Protein AF-A0A962D3M6-F1 (afdb_monomer)

Nearest PDB structures (foldseek):
  2r44-assembly1_A  TM=7.255E-01  e=2.166E-11  Cytophaga hutchinsonii ATCC 33406
  3f8t-assembly1_A  TM=5.332E-01  e=5.382E-04  Methanopyrus kandleri AV19
  6blb-assembly1_A  TM=4.833E-01  e=3.133E-03  Pseudomonas aeruginosa PAO1
  2bjv-assembly1_A  TM=5.384E-01  e=2.650E-02  Escherichia coli
  7v4e-assembly1_D  TM=5.375E-01  e=9.544E-02  Vibrio cholerae

pLDDT: mean 92.21, std 7.33, range [44.53, 98.69]

Foldseek 3Di:
DEAEQAQPDDLCNVFFAWDPVQVVVDPALVSTDTPTDPQQQDQEYEYEQNQQHDPVNLVQVLCCLPVQWGDDSNDIDGGDNHDYHYYHDPDPVGRPHDRDPSSVVSDQFADDDDDDDVVCVVVVVVCVVVVDDPVVVDDPVPDDDPVRVVVLLVLLVQQAEDPVNVVLVVLLQLLAFAAQQLDPDLVLRGLVSNVVVPDPLVVSCVPDDDDDLQLRLNNFFSHGADPSLVVSLSSQQSVQCVVVVHSYRDPVSSLQRQLGSCVVGTHTPLPGVNCVDPVNVVCSVVSSVVRSVSSVSSVVVCVVVVCVPDDVLVVLVVVVVVDCVPPDLVNLVVSLVVLVVVLVVLVVDPDDGSVSSVSNVSSVVSNVVSVVVNVVVVD

Sequence (379 aa):
AMQHGQPQMSIADLLGNPLPADMLKAEQASDIRIAWREWLGLRVKIIDEYNRIPTRTQSALLTVMGDGYAELLDQIFECPDSAWFLTANDDAGGGTYQVIEALRDRIDVVVKTLHFVPRFLDELIYRIENDVRPEQAMPAQIRFAEDEVDAMGKAIRAVEVPVPLRKRLEFFVSQFEFLEPAAARFEYRSKDTARLSGVPFSEILARESGKDRVKDLSLQTTNGLSVRALMTLLLYAKGLAWFRGHDEVGIEDLRNVLPFVLHDRLVPHLEAPFFDSPEYQALKSDRVGWLQTLWDLSCAEYDQQNRDQNDPVADLLAELAAGLDGVTEAQARQRLNRIEKLVAELGRGRKLYGPLWDDLLSLKYLHQRYRNYLDWLAG

Structure (mmCIF, N/CA/C/O backbone):
data_AF-A0A962D3M6-F1
#
_entry.id   AF-A0A962D3M6-F1
#
loop_
_atom_site.group_PDB
_atom_site.id
_atom_site.type_symbol
_atom_site.label_atom_id
_atom_site.label_alt_id
_atom_site.label_comp_id
_atom_site.label_asym_id
_atom_site.label_entity_id
_atom_site.label_seq_id
_atom_site.pdbx_PDB_ins_code
_atom_site.Cartn_x
_atom_site.Cartn_y
_atom_sit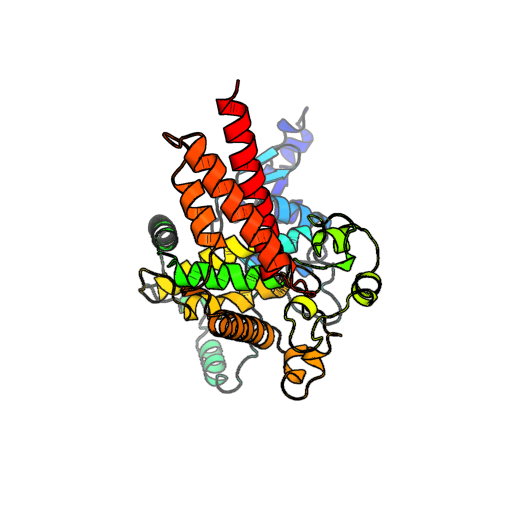e.Cartn_z
_atom_site.occupancy
_atom_site.B_iso_or_equiv
_atom_site.auth_seq_id
_atom_site.auth_comp_id
_atom_site.auth_asym_id
_atom_site.auth_atom_id
_atom_site.pdbx_PDB_model_num
ATOM 1 N N . ALA A 1 1 ? 8.710 -3.343 -25.320 1.00 76.25 1 ALA A N 1
ATOM 2 C CA . ALA A 1 1 ? 9.883 -2.604 -25.849 1.00 76.25 1 ALA A CA 1
ATOM 3 C C . ALA A 1 1 ? 10.603 -1.900 -24.703 1.00 76.25 1 ALA A C 1
ATOM 5 O O . ALA A 1 1 ? 9.966 -1.642 -23.684 1.00 76.25 1 ALA A O 1
ATOM 6 N N . MET A 1 2 ? 11.899 -1.620 -24.860 1.00 87.75 2 MET A N 1
ATOM 7 C CA . MET A 1 2 ? 12.745 -0.993 -23.840 1.00 87.75 2 MET A CA 1
ATOM 8 C C . MET A 1 2 ? 13.156 0.408 -24.292 1.00 87.75 2 MET A C 1
ATOM 10 O O . MET A 1 2 ? 13.656 0.568 -25.403 1.00 87.75 2 MET A O 1
ATOM 14 N N . GLN A 1 3 ? 12.911 1.407 -23.448 1.00 90.62 3 GLN A N 1
ATOM 15 C CA . GLN A 1 3 ? 13.397 2.774 -23.627 1.00 90.62 3 GLN A CA 1
ATOM 16 C C . GLN A 1 3 ? 14.548 3.010 -22.656 1.00 90.62 3 GLN A C 1
ATOM 18 O O . GLN A 1 3 ? 14.388 2.770 -21.464 1.00 90.62 3 GLN A O 1
ATOM 23 N N . HIS A 1 4 ? 15.690 3.485 -23.151 1.00 90.50 4 HIS A N 1
ATOM 24 C CA . HIS A 1 4 ? 16.845 3.788 -22.307 1.00 90.50 4 HIS A CA 1
ATOM 25 C C . HIS A 1 4 ? 16.821 5.251 -21.889 1.00 90.50 4 HIS A C 1
ATOM 27 O O . HIS A 1 4 ? 16.918 6.142 -22.733 1.00 90.50 4 HIS A O 1
ATOM 33 N N . GLY A 1 5 ? 16.696 5.496 -20.591 1.00 85.44 5 GLY A N 1
ATOM 34 C CA . GLY A 1 5 ? 16.749 6.816 -19.993 1.00 85.44 5 GLY A CA 1
ATOM 35 C C . GLY A 1 5 ? 18.103 7.469 -20.236 1.00 85.44 5 GLY A C 1
ATOM 36 O O . GLY A 1 5 ? 19.155 6.883 -19.997 1.00 85.44 5 GLY A O 1
ATOM 37 N N . GLN A 1 6 ? 18.082 8.700 -20.740 1.00 87.69 6 GLN A N 1
ATOM 38 C CA . GLN A 1 6 ? 19.290 9.465 -21.032 1.00 87.69 6 GLN A CA 1
ATOM 39 C C . GLN A 1 6 ? 19.080 10.939 -20.675 1.00 87.69 6 GLN A C 1
ATOM 41 O O . GLN A 1 6 ? 17.972 11.451 -20.865 1.00 87.69 6 GLN A O 1
ATOM 46 N N . PRO A 1 7 ? 20.132 11.667 -20.248 1.00 86.12 7 PRO A N 1
ATOM 47 C CA . PRO A 1 7 ? 19.976 13.046 -19.785 1.00 86.12 7 PRO A CA 1
ATOM 48 C C . PRO A 1 7 ? 19.465 14.045 -20.827 1.00 86.12 7 PRO A C 1
ATOM 50 O O . PRO A 1 7 ? 18.932 15.089 -20.474 1.00 86.12 7 PRO A O 1
ATOM 53 N N . GLN A 1 8 ? 19.629 13.741 -22.113 1.00 87.50 8 GLN A N 1
ATOM 54 C CA . GLN A 1 8 ? 19.204 14.598 -23.226 1.00 87.50 8 GLN A CA 1
ATOM 55 C C . GLN A 1 8 ? 17.819 14.209 -23.775 1.00 87.50 8 GLN A C 1
ATOM 57 O O . GLN A 1 8 ? 17.359 14.817 -24.737 1.00 87.50 8 GLN A O 1
ATOM 62 N N . MET A 1 9 ? 17.156 13.195 -23.201 1.00 91.31 9 MET A N 1
ATOM 63 C CA . MET A 1 9 ? 15.900 12.665 -23.734 1.00 91.31 9 MET A CA 1
ATOM 64 C C . MET A 1 9 ? 14.788 13.719 -23.703 1.00 91.31 9 MET A C 1
ATOM 66 O O . MET A 1 9 ? 14.369 14.180 -22.634 1.00 91.31 9 MET A O 1
ATOM 70 N N . SER A 1 10 ? 14.267 14.057 -24.881 1.00 92.56 10 SER A N 1
ATOM 71 C CA . SER A 1 10 ? 13.135 14.968 -25.026 1.00 92.56 10 SER A CA 1
ATOM 72 C C . SER A 1 10 ? 11.787 14.239 -24.943 1.00 92.56 10 SER A C 1
ATOM 74 O O . SER A 1 10 ? 11.699 13.017 -25.074 1.00 92.56 10 SER A O 1
ATOM 76 N N . ILE A 1 11 ? 10.703 15.003 -24.772 1.00 92.25 11 ILE A N 1
ATOM 77 C CA . ILE A 1 11 ? 9.331 14.472 -24.863 1.00 92.25 11 ILE A CA 1
ATOM 78 C C . ILE A 1 11 ? 9.082 13.863 -26.248 1.00 92.25 11 ILE A C 1
ATOM 80 O O . ILE A 1 11 ? 8.436 12.827 -26.353 1.00 92.25 11 ILE A O 1
ATOM 84 N N . ALA A 1 12 ? 9.617 14.476 -27.306 1.00 90.56 12 ALA A N 1
ATOM 85 C CA . ALA A 1 12 ? 9.430 13.985 -28.665 1.00 90.56 12 ALA A CA 1
ATOM 86 C C . ALA A 1 12 ? 10.188 12.669 -28.918 1.00 90.56 12 ALA A C 1
ATOM 88 O O . ALA A 1 12 ? 9.712 11.790 -29.640 1.00 90.56 12 ALA A O 1
ATOM 89 N N . ASP A 1 13 ? 11.344 12.486 -28.270 1.00 90.88 13 ASP A N 1
ATOM 90 C CA . ASP A 1 13 ? 12.054 11.206 -28.296 1.00 90.88 13 ASP A CA 1
ATOM 91 C C . ASP A 1 13 ? 11.216 10.102 -27.649 1.00 90.88 13 ASP A C 1
ATOM 93 O O . ASP A 1 13 ? 11.105 9.015 -28.225 1.00 90.88 13 ASP A O 1
ATOM 97 N N . LEU A 1 14 ? 10.587 10.418 -26.511 1.00 93.19 14 LEU A N 1
ATOM 98 C CA . LEU A 1 14 ? 9.759 9.505 -25.727 1.00 93.19 14 LEU A CA 1
ATOM 99 C C . LEU A 1 14 ? 8.429 9.161 -26.421 1.00 93.19 14 LEU A C 1
ATOM 101 O O . LEU A 1 14 ? 8.097 7.983 -26.543 1.00 93.19 14 LEU A O 1
ATOM 105 N N . LEU A 1 15 ? 7.668 10.167 -26.862 1.00 94.38 15 LEU A N 1
ATOM 106 C CA . LEU A 1 15 ? 6.281 10.005 -27.315 1.00 94.38 15 LEU A CA 1
ATOM 107 C C . LEU A 1 15 ? 6.146 9.916 -28.838 1.00 94.38 15 LEU A C 1
ATOM 109 O O . LEU A 1 15 ? 5.399 9.084 -29.351 1.00 94.38 15 LEU A O 1
ATOM 113 N N . GLY A 1 16 ? 6.874 10.742 -29.584 1.00 92.56 16 GLY A N 1
ATOM 114 C CA . GLY A 1 16 ? 6.723 10.840 -31.033 1.00 92.56 16 GLY A CA 1
ATOM 115 C C . GLY A 1 16 ? 7.102 12.212 -31.568 1.00 92.56 16 GLY A C 1
ATOM 116 O O . GLY A 1 16 ? 7.287 13.163 -30.815 1.00 92.56 16 GLY A O 1
ATOM 117 N N . ASN A 1 17 ? 7.215 12.321 -32.889 1.00 91.88 17 ASN A N 1
ATOM 118 C CA . ASN A 1 17 ? 7.579 13.574 -33.550 1.00 91.88 17 ASN A CA 1
ATOM 119 C C . ASN A 1 17 ? 6.479 14.005 -34.525 1.00 91.88 17 ASN A C 1
ATOM 121 O O . ASN A 1 17 ? 5.918 13.144 -35.209 1.00 91.88 17 ASN A O 1
ATOM 125 N N . PRO A 1 18 ? 6.178 15.309 -34.642 1.00 87.94 18 PRO A N 1
ATOM 126 C CA . PRO A 1 18 ? 5.294 15.789 -35.694 1.00 87.94 18 PRO A CA 1
ATOM 127 C C . PRO A 1 18 ? 5.908 15.516 -37.067 1.00 87.94 18 PRO A C 1
ATOM 129 O O . PRO A 1 18 ? 7.125 15.607 -37.252 1.00 87.94 18 PRO A O 1
ATOM 132 N N . LEU A 1 19 ? 5.069 15.195 -38.050 1.00 82.94 19 LEU A N 1
ATOM 133 C CA . LEU A 1 19 ? 5.539 15.003 -39.417 1.00 82.94 19 LEU A CA 1
ATOM 134 C C . LEU A 1 19 ? 6.013 16.349 -40.002 1.00 82.94 19 LEU A C 1
ATOM 136 O O . LEU A 1 19 ? 5.216 17.287 -40.087 1.00 82.94 19 LEU A O 1
ATOM 140 N N . PRO A 1 20 ? 7.273 16.465 -40.475 1.00 80.06 20 PRO A N 1
ATOM 141 C CA . PRO A 1 20 ? 7.812 17.742 -40.957 1.00 80.06 20 PRO A CA 1
ATOM 142 C C . 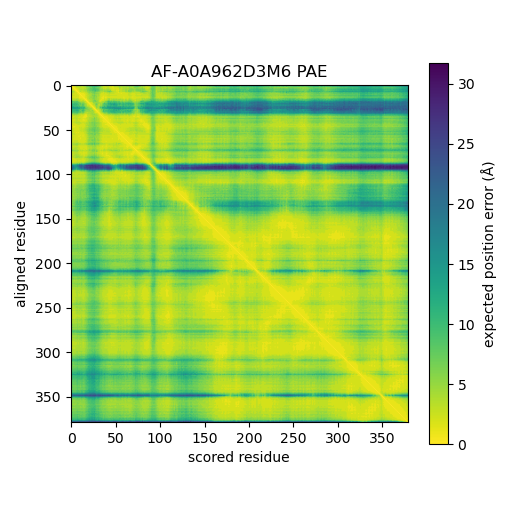PRO A 1 20 ? 7.008 18.367 -42.105 1.00 80.06 20 PRO A C 1
ATOM 144 O O . PRO A 1 20 ? 6.919 19.586 -42.215 1.00 80.06 20 PRO A O 1
ATOM 147 N N . ALA A 1 21 ? 6.405 17.535 -42.959 1.00 79.25 21 ALA A N 1
ATOM 148 C CA . ALA A 1 21 ? 5.584 17.992 -44.077 1.00 79.25 21 ALA A CA 1
ATOM 149 C C . ALA A 1 21 ? 4.266 18.646 -43.631 1.00 79.25 21 ALA A C 1
ATOM 151 O O . ALA A 1 21 ? 3.780 19.540 -44.322 1.00 79.25 21 ALA A O 1
ATOM 152 N N . ASP A 1 22 ? 3.712 18.212 -42.497 1.00 76.19 22 ASP A N 1
ATOM 153 C CA . ASP A 1 22 ? 2.447 18.721 -41.968 1.00 76.19 22 ASP A CA 1
ATOM 154 C C . ASP A 1 22 ? 2.691 20.017 -41.178 1.00 76.19 22 ASP A C 1
ATOM 156 O O . ASP A 1 22 ? 1.932 20.966 -41.319 1.00 76.19 22 ASP A O 1
ATOM 160 N N . MET A 1 23 ? 3.830 20.136 -40.483 1.00 73.94 23 MET A N 1
ATOM 161 C CA . MET A 1 23 ? 4.258 21.378 -39.811 1.00 73.94 23 MET A CA 1
ATOM 162 C C . MET A 1 23 ? 4.358 22.590 -40.752 1.00 73.94 23 MET A C 1
ATOM 164 O O . MET A 1 23 ? 4.158 23.722 -40.325 1.00 73.94 23 MET A O 1
ATOM 168 N N . LEU A 1 24 ? 4.696 22.368 -42.027 1.00 77.12 24 LEU A N 1
ATOM 169 C CA . LEU A 1 24 ? 4.822 23.430 -43.035 1.00 77.12 24 LEU A CA 1
ATOM 170 C C . LEU A 1 24 ? 3.489 23.799 -43.702 1.00 77.12 24 LEU A C 1
ATOM 172 O O . LEU A 1 24 ? 3.423 24.813 -44.392 1.00 77.12 24 LEU A O 1
ATOM 176 N N . LYS A 1 25 ? 2.464 22.951 -43.558 1.00 75.44 25 LYS A N 1
ATOM 177 C CA . LYS A 1 25 ? 1.178 23.065 -44.263 1.00 75.44 25 LYS A CA 1
ATOM 178 C C . LYS A 1 25 ? -0.011 23.310 -43.337 1.00 75.44 25 LYS A C 1
ATOM 180 O O . LYS A 1 25 ? -1.063 23.691 -43.833 1.00 75.44 25 LYS A O 1
ATOM 185 N N . ALA A 1 26 ? 0.143 23.040 -42.046 1.00 76.00 26 ALA A N 1
ATOM 186 C CA . ALA A 1 26 ? -0.911 23.151 -41.055 1.00 76.00 26 ALA A CA 1
ATOM 187 C C . ALA A 1 26 ? -1.347 24.608 -40.861 1.00 76.00 26 ALA A C 1
ATOM 189 O O . ALA A 1 26 ? -0.511 25.490 -40.653 1.00 76.00 26 ALA A O 1
ATOM 190 N N . GLU A 1 27 ? -2.659 24.845 -40.889 1.00 75.56 27 GLU A N 1
ATOM 191 C CA . GLU A 1 27 ? -3.252 26.128 -40.497 1.00 75.56 27 GLU A CA 1
ATOM 192 C C . GLU A 1 27 ? -3.637 26.112 -39.007 1.00 75.56 27 GLU A C 1
ATOM 194 O O . GLU A 1 27 ? -3.664 27.162 -38.364 1.00 75.56 27 GLU A O 1
ATOM 199 N N . GLN A 1 28 ? -3.882 24.921 -38.441 1.00 79.38 28 GLN A N 1
ATOM 200 C CA . GLN A 1 28 ? -4.192 24.685 -37.027 1.00 79.38 28 GLN A CA 1
ATOM 201 C C . GLN A 1 28 ? -3.367 23.520 -36.451 1.00 79.38 28 GLN A C 1
ATOM 203 O O . GLN A 1 28 ? -2.919 22.636 -37.177 1.00 79.38 28 GLN A O 1
ATOM 208 N N . ALA A 1 29 ? -3.187 23.481 -35.124 1.00 72.50 29 ALA A N 1
ATOM 209 C CA . ALA A 1 29 ? -2.420 22.420 -34.453 1.00 72.50 29 ALA A CA 1
ATOM 210 C C . ALA A 1 29 ? -2.991 21.010 -34.712 1.00 72.50 29 ALA A C 1
ATOM 212 O O . ALA A 1 29 ? -2.233 20.061 -34.906 1.00 72.50 29 ALA A O 1
ATOM 213 N N . SER A 1 30 ? -4.317 20.893 -34.835 1.00 78.50 30 SER A N 1
ATOM 214 C CA . SER A 1 30 ? -5.025 19.652 -35.174 1.00 78.50 30 SER A CA 1
ATOM 215 C C . SER A 1 30 ? -4.677 19.078 -36.552 1.00 78.50 30 SER A C 1
ATOM 217 O O . SER A 1 30 ? -4.904 17.893 -36.792 1.00 78.50 30 SER A O 1
ATOM 219 N N . ASP A 1 31 ? -4.123 19.889 -37.457 1.00 77.25 31 ASP A N 1
ATOM 220 C CA . ASP A 1 31 ? -3.724 19.447 -38.799 1.00 77.25 31 ASP A CA 1
ATOM 221 C C . ASP A 1 31 ? -2.355 18.747 -38.786 1.00 77.25 31 ASP A C 1
ATOM 223 O O . ASP A 1 31 ? -1.966 18.087 -39.754 1.00 77.25 31 ASP A O 1
ATOM 227 N N . ILE A 1 32 ? -1.607 18.884 -37.686 1.00 81.56 32 ILE A N 1
ATOM 228 C CA . ILE A 1 32 ? -0.282 18.298 -37.520 1.00 81.56 32 ILE A CA 1
ATOM 229 C C . ILE A 1 32 ? -0.452 16.855 -37.058 1.00 81.56 32 ILE A C 1
ATOM 231 O O . ILE A 1 32 ? -0.834 16.587 -35.918 1.00 81.56 32 ILE A O 1
ATOM 235 N N . ARG A 1 33 ? -0.124 15.896 -37.927 1.00 84.44 33 ARG A N 1
ATOM 236 C CA . ARG A 1 33 ? -0.090 14.485 -37.530 1.00 84.44 33 ARG A CA 1
ATOM 237 C C . ARG A 1 33 ? 1.211 14.166 -36.807 1.00 84.44 33 ARG A C 1
ATOM 239 O O . ARG A 1 33 ? 2.303 14.534 -37.253 1.00 84.44 33 ARG A O 1
ATOM 246 N N . ILE A 1 34 ? 1.085 13.420 -35.715 1.00 89.31 34 ILE A N 1
ATOM 247 C CA . ILE A 1 34 ? 2.214 12.929 -34.928 1.00 89.31 34 ILE A CA 1
ATOM 248 C C . ILE A 1 34 ? 2.569 11.510 -35.372 1.00 89.31 34 ILE A C 1
ATOM 250 O O . ILE A 1 34 ? 1.723 10.618 -35.417 1.00 89.31 34 ILE A O 1
ATOM 254 N N . ALA A 1 35 ? 3.847 11.287 -35.672 1.00 92.06 35 ALA A N 1
ATOM 255 C CA . ALA A 1 35 ? 4.421 9.956 -35.773 1.00 92.06 35 ALA A CA 1
ATOM 256 C C . ALA A 1 35 ? 4.714 9.440 -34.356 1.00 92.06 35 ALA A C 1
ATOM 258 O O . ALA A 1 35 ? 5.815 9.624 -33.823 1.00 92.06 35 ALA A O 1
ATOM 259 N N . TRP A 1 36 ? 3.693 8.849 -33.735 1.00 94.94 36 TRP A N 1
ATOM 260 C CA . TRP A 1 36 ? 3.779 8.244 -32.407 1.00 94.94 36 TRP A CA 1
ATOM 261 C C . TRP A 1 36 ? 4.772 7.085 -32.381 1.00 94.94 36 TRP A C 1
ATOM 263 O O . TRP A 1 36 ? 4.930 6.345 -33.355 1.00 94.94 36 TRP A O 1
ATOM 273 N N . ARG A 1 37 ? 5.450 6.908 -31.249 1.00 94.81 37 ARG A N 1
ATOM 274 C CA . ARG A 1 37 ? 6.338 5.766 -31.050 1.00 94.81 37 ARG A CA 1
ATOM 275 C C . ARG A 1 37 ? 5.520 4.489 -30.845 1.00 94.81 37 ARG A C 1
ATOM 277 O O . ARG A 1 37 ? 4.637 4.442 -29.998 1.00 94.81 37 ARG A O 1
ATOM 284 N N . GLU A 1 38 ? 5.894 3.422 -31.546 1.00 93.75 38 GLU A N 1
ATOM 285 C CA . GLU A 1 38 ? 5.205 2.121 -31.498 1.00 93.75 38 GLU A CA 1
ATOM 286 C C . GLU A 1 38 ? 5.080 1.547 -30.076 1.00 93.75 38 GLU A C 1
ATOM 288 O O . GLU A 1 38 ? 4.071 0.936 -29.733 1.00 93.75 38 GLU A O 1
ATOM 293 N N . TRP A 1 39 ? 6.074 1.791 -29.210 1.00 94.75 39 TRP A N 1
ATOM 294 C CA . TRP A 1 39 ? 6.076 1.252 -27.847 1.00 94.75 39 TRP A CA 1
ATOM 295 C C . TRP A 1 39 ? 4.901 1.737 -26.984 1.00 94.75 39 TRP A C 1
ATOM 297 O O . TRP A 1 39 ? 4.541 1.046 -26.029 1.00 94.75 39 TRP A O 1
ATOM 307 N N . LEU A 1 40 ? 4.295 2.884 -27.316 1.00 94.69 40 LEU A N 1
ATOM 308 C CA . LEU A 1 40 ? 3.123 3.416 -26.618 1.00 94.69 40 LEU A CA 1
ATOM 309 C C . LEU A 1 40 ? 1.936 2.445 -26.689 1.00 94.69 40 LEU A C 1
ATOM 311 O O . LEU A 1 40 ? 1.223 2.274 -25.700 1.00 94.69 40 LEU A O 1
ATOM 315 N N . GLY A 1 41 ? 1.785 1.744 -27.817 1.00 94.19 41 GLY A N 1
ATOM 316 C CA . GLY A 1 41 ? 0.733 0.753 -28.043 1.00 94.19 41 GLY A CA 1
ATOM 317 C C . GLY A 1 41 ? 1.011 -0.637 -27.457 1.00 94.19 41 GLY A C 1
ATOM 318 O O . GLY A 1 41 ? 0.176 -1.523 -27.600 1.00 94.19 41 GLY A O 1
ATOM 319 N N . LEU A 1 42 ? 2.161 -0.867 -26.812 1.00 93.56 42 LEU A N 1
ATOM 320 C CA . LEU A 1 42 ? 2.514 -2.184 -26.263 1.00 93.56 42 LEU A CA 1
ATOM 321 C C . LEU A 1 42 ? 1.990 -2.375 -24.834 1.00 93.56 42 LEU A C 1
ATOM 323 O O . LEU A 1 42 ? 2.055 -1.454 -24.024 1.00 93.56 42 LEU A O 1
ATOM 327 N N . ARG A 1 43 ? 1.585 -3.609 -24.495 1.00 91.44 43 ARG A N 1
ATOM 328 C CA . ARG A 1 43 ? 1.117 -4.002 -23.146 1.00 91.44 43 ARG A CA 1
ATOM 329 C C . ARG A 1 43 ? 2.241 -4.230 -22.126 1.00 91.44 43 ARG A C 1
ATOM 331 O O . ARG A 1 43 ? 1.976 -4.347 -20.935 1.00 91.44 43 ARG A O 1
ATOM 338 N N . VAL A 1 44 ? 3.498 -4.302 -22.571 1.00 92.69 44 VAL A N 1
ATOM 339 C CA . VAL A 1 44 ? 4.679 -4.426 -21.698 1.00 92.69 44 VAL A CA 1
ATOM 340 C C . VAL A 1 44 ? 5.697 -3.351 -22.054 1.00 92.69 44 VAL A C 1
ATOM 342 O O . VAL A 1 44 ? 6.236 -3.309 -23.171 1.00 92.69 44 VAL A O 1
ATOM 345 N N . LYS A 1 45 ? 5.970 -2.485 -21.079 1.00 94.94 45 LYS A N 1
ATOM 346 C CA . LYS A 1 45 ? 6.772 -1.273 -21.238 1.00 94.94 45 LYS A CA 1
ATOM 347 C C . LYS A 1 45 ? 7.913 -1.281 -20.227 1.00 94.94 45 LYS A C 1
ATOM 349 O O . LYS A 1 45 ? 7.682 -1.458 -19.034 1.00 94.94 45 LYS A O 1
ATOM 354 N N . ILE A 1 46 ? 9.142 -1.108 -20.712 1.00 95.50 46 ILE A N 1
ATOM 355 C CA . ILE A 1 46 ? 10.342 -1.048 -19.873 1.00 95.50 46 ILE A CA 1
ATOM 356 C C . ILE A 1 46 ? 11.002 0.315 -20.068 1.00 95.50 46 ILE A C 1
ATOM 358 O O . ILE A 1 46 ? 11.329 0.664 -21.203 1.00 95.50 46 ILE A O 1
ATOM 362 N N . ILE A 1 47 ? 11.210 1.061 -18.983 1.00 94.75 47 ILE A N 1
ATOM 363 C CA . ILE A 1 47 ? 12.030 2.276 -18.969 1.00 94.75 47 ILE A CA 1
ATOM 364 C C . ILE A 1 47 ? 13.273 1.987 -18.135 1.00 94.75 47 ILE A C 1
ATOM 366 O O . ILE A 1 47 ? 13.221 1.869 -16.911 1.00 94.75 47 ILE A O 1
ATOM 370 N N . ASP A 1 48 ? 14.387 1.845 -18.825 1.00 93.00 48 ASP A N 1
ATOM 371 C CA . ASP A 1 48 ? 15.684 1.607 -18.221 1.00 93.00 48 ASP A CA 1
ATOM 372 C C . ASP A 1 48 ? 16.291 2.926 -17.743 1.00 93.00 48 ASP A C 1
ATOM 374 O O . ASP A 1 48 ? 16.145 3.942 -18.417 1.00 93.00 48 ASP A O 1
ATOM 378 N N . GLU A 1 49 ? 16.945 2.934 -16.586 1.00 90.81 49 GLU A N 1
ATOM 379 C CA . GLU A 1 49 ? 17.561 4.121 -15.980 1.00 90.81 49 GLU A CA 1
ATOM 380 C C . GLU A 1 49 ? 16.621 5.343 -15.945 1.00 90.81 49 GLU A C 1
ATOM 382 O O . GLU A 1 49 ? 16.991 6.464 -16.311 1.00 90.81 49 GLU A O 1
ATOM 387 N N . TYR A 1 50 ? 15.372 5.148 -15.509 1.00 91.12 50 TYR A N 1
ATOM 388 C CA . TYR A 1 50 ? 14.341 6.196 -15.564 1.00 91.12 50 TYR A CA 1
ATOM 389 C C . TYR A 1 50 ? 14.713 7.448 -14.739 1.00 91.12 50 TYR A C 1
ATOM 391 O O . TYR A 1 50 ? 14.271 8.556 -15.045 1.00 91.12 50 TYR A O 1
ATOM 399 N N . ASN A 1 51 ? 15.580 7.297 -13.732 1.00 88.56 51 ASN A N 1
ATOM 400 C CA . ASN A 1 51 ? 16.147 8.382 -12.924 1.00 88.56 51 ASN A CA 1
ATOM 401 C C . ASN A 1 51 ? 17.203 9.236 -13.662 1.00 88.56 51 ASN A C 1
ATOM 403 O O . ASN A 1 51 ? 17.686 10.230 -13.118 1.00 88.56 51 ASN A O 1
ATOM 407 N N . ARG A 1 52 ? 17.559 8.891 -14.906 1.00 89.38 52 ARG A N 1
ATOM 408 C CA . ARG A 1 52 ? 18.404 9.712 -15.794 1.00 89.38 52 ARG A CA 1
ATOM 409 C C . ARG A 1 52 ? 17.606 10.593 -16.748 1.00 89.38 52 ARG A C 1
ATOM 411 O O . ARG A 1 52 ? 18.193 11.414 -17.448 1.00 89.38 52 ARG A O 1
ATOM 418 N N . ILE A 1 53 ? 16.284 10.451 -16.775 1.00 90.56 53 ILE A N 1
ATOM 419 C CA . ILE A 1 53 ? 15.399 11.223 -17.647 1.00 90.56 53 ILE A CA 1
ATOM 420 C C . ILE A 1 53 ? 15.141 12.612 -17.029 1.00 90.56 53 ILE A C 1
ATOM 422 O O . ILE A 1 53 ? 14.867 12.691 -15.828 1.00 90.56 53 ILE A O 1
ATOM 426 N N . PRO A 1 54 ? 15.162 13.712 -17.808 1.00 91.69 54 PRO A N 1
ATOM 427 C CA . PRO A 1 54 ? 14.823 15.047 -17.309 1.00 91.69 54 PRO A CA 1
ATOM 428 C C . PRO A 1 54 ? 13.425 15.130 -16.682 1.00 91.69 54 PRO A C 1
ATOM 430 O O . PRO A 1 54 ? 12.477 14.528 -17.183 1.00 91.69 54 PRO A O 1
ATOM 433 N N . THR A 1 55 ? 13.252 15.970 -15.658 1.00 90.38 55 THR A N 1
ATOM 434 C CA . THR A 1 55 ? 11.982 16.178 -14.926 1.00 90.38 55 THR A CA 1
ATOM 435 C C . THR A 1 55 ? 10.776 16.439 -15.839 1.00 90.38 55 THR A C 1
ATOM 437 O O . THR A 1 55 ? 9.679 15.931 -15.606 1.00 90.38 55 THR A O 1
ATOM 440 N N . ARG A 1 56 ? 10.967 17.209 -16.918 1.00 91.12 56 ARG A N 1
ATOM 441 C CA . ARG A 1 56 ? 9.895 17.499 -17.883 1.00 91.12 56 ARG A CA 1
ATOM 442 C C . ARG A 1 56 ? 9.459 16.240 -18.643 1.00 91.12 56 ARG A C 1
ATOM 444 O O . ARG A 1 56 ? 8.269 16.008 -18.813 1.00 91.12 56 ARG A O 1
ATOM 451 N N . THR A 1 57 ? 10.412 15.409 -19.048 1.00 93.31 57 THR A N 1
ATOM 452 C CA . THR A 1 57 ? 10.150 14.144 -19.745 1.00 93.31 57 THR A CA 1
ATOM 453 C C . THR A 1 57 ? 9.583 13.091 -18.784 1.00 93.31 57 THR A C 1
ATOM 455 O O . THR A 1 57 ? 8.683 12.348 -19.161 1.00 93.31 57 THR A O 1
ATOM 458 N N . GLN A 1 58 ? 9.997 13.094 -17.509 1.00 93.56 58 GLN A N 1
ATOM 459 C CA . GLN A 1 58 ? 9.346 12.306 -16.451 1.00 93.56 58 GLN A CA 1
ATOM 460 C C . GLN A 1 58 ? 7.864 12.676 -16.274 1.00 93.56 58 GLN A C 1
ATOM 462 O O . GLN A 1 58 ? 7.046 11.800 -16.014 1.00 93.56 58 GLN A O 1
ATOM 467 N N . SER A 1 59 ? 7.506 13.955 -16.433 1.00 92.38 59 SER A N 1
ATOM 468 C CA . SER A 1 59 ? 6.108 14.408 -16.339 1.00 92.38 59 SER A CA 1
ATOM 469 C C . SER A 1 59 ? 5.260 13.861 -17.492 1.00 92.38 59 SER A C 1
ATOM 471 O O . SER A 1 59 ? 4.150 13.400 -17.265 1.00 92.38 59 SER A O 1
ATOM 473 N N . ALA A 1 60 ? 5.808 13.826 -18.710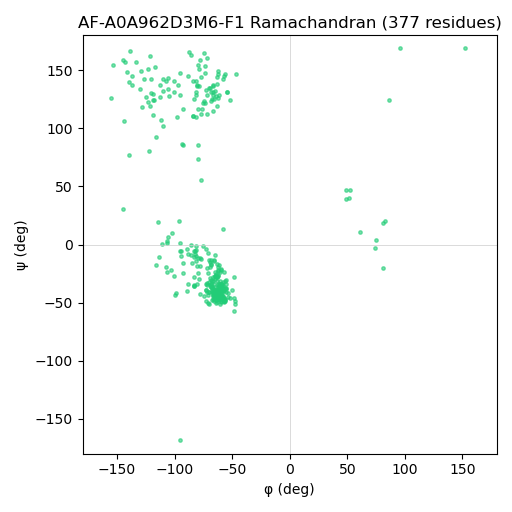 1.00 93.38 60 ALA A N 1
ATOM 474 C CA . ALA A 1 60 ? 5.147 13.182 -19.845 1.00 93.38 60 ALA A CA 1
ATOM 475 C C . ALA A 1 60 ? 4.985 11.665 -19.628 1.00 93.38 60 ALA A C 1
ATOM 477 O O . ALA A 1 60 ? 3.923 11.110 -19.892 1.00 93.38 60 ALA A O 1
ATOM 478 N N . LEU A 1 61 ? 6.013 10.994 -19.092 1.00 94.38 61 LEU A N 1
ATOM 479 C CA . LEU A 1 61 ? 5.936 9.576 -18.729 1.00 94.38 61 LEU A CA 1
ATOM 480 C C . LEU A 1 61 ? 4.859 9.310 -17.665 1.00 94.38 61 LEU A C 1
ATOM 482 O O . LEU A 1 61 ? 4.152 8.307 -17.748 1.00 94.38 61 LEU A O 1
ATOM 486 N N . LEU A 1 62 ? 4.721 10.207 -16.684 1.00 94.12 62 LEU A N 1
ATOM 487 C CA . LEU A 1 62 ? 3.684 10.131 -15.659 1.00 94.12 62 LEU A CA 1
ATOM 488 C C . LEU A 1 62 ? 2.279 10.159 -16.270 1.00 94.12 62 LEU A C 1
ATOM 490 O O . LEU A 1 62 ? 1.460 9.353 -15.846 1.00 94.12 62 LEU A O 1
ATOM 494 N N . THR A 1 63 ? 2.003 11.012 -17.260 1.00 92.56 63 THR A N 1
ATOM 495 C CA . THR A 1 63 ? 0.701 11.033 -17.955 1.00 92.56 63 THR A CA 1
ATOM 496 C C . THR A 1 63 ? 0.427 9.700 -18.654 1.00 92.56 63 THR A C 1
ATOM 498 O O . THR A 1 63 ? -0.617 9.092 -18.438 1.00 92.56 63 THR A O 1
ATOM 501 N N . VAL A 1 64 ? 1.408 9.160 -19.386 1.00 94.19 64 VAL A N 1
ATOM 502 C CA . VAL A 1 64 ? 1.248 7.869 -20.081 1.00 94.19 64 VAL A CA 1
ATOM 503 C C . VAL A 1 64 ? 1.005 6.717 -19.103 1.00 94.19 64 VAL A C 1
ATOM 505 O O . VAL A 1 64 ? 0.182 5.842 -19.362 1.00 94.19 64 VAL A O 1
ATOM 508 N N . MET A 1 65 ? 1.716 6.696 -17.975 1.00 93.50 65 MET A N 1
ATOM 509 C CA . MET A 1 65 ? 1.605 5.624 -16.983 1.00 93.50 65 MET A CA 1
ATOM 510 C C . MET A 1 65 ? 0.393 5.786 -16.054 1.00 93.50 65 MET A C 1
ATOM 512 O O . MET A 1 65 ? -0.165 4.794 -15.593 1.00 93.50 65 MET A O 1
ATOM 516 N N . GLY A 1 66 ? 0.025 7.022 -15.726 1.00 88.81 66 GLY A N 1
ATOM 517 C CA . GLY A 1 66 ? -1.011 7.351 -14.753 1.00 88.81 66 GLY A CA 1
ATOM 518 C C . GLY A 1 66 ? -2.404 7.457 -15.358 1.00 88.81 66 GLY A C 1
ATOM 519 O O . GLY A 1 66 ? -3.351 6.982 -14.732 1.00 88.81 66 GLY A O 1
ATOM 520 N N . ASP A 1 67 ? -2.498 8.048 -16.549 1.00 90.50 67 ASP A N 1
ATOM 521 C CA . ASP A 1 67 ? -3.765 8.415 -17.187 1.00 90.50 67 ASP A CA 1
ATOM 522 C C . ASP A 1 67 ? -4.037 7.603 -18.463 1.00 90.50 67 ASP A C 1
ATOM 524 O O . ASP A 1 67 ? -5.152 7.618 -18.972 1.00 90.50 67 ASP A O 1
ATOM 528 N N . GLY A 1 68 ? -3.048 6.849 -18.957 1.00 93.12 68 GLY A N 1
ATOM 529 C CA . GLY A 1 68 ? -3.242 5.903 -20.056 1.00 93.12 68 GLY A CA 1
ATOM 530 C C . GLY A 1 68 ? -3.245 6.538 -21.444 1.00 93.12 68 GLY A C 1
ATOM 531 O O . GLY A 1 68 ? -3.688 5.900 -22.389 1.00 93.12 68 GLY A O 1
ATOM 532 N N . TYR A 1 69 ? -2.716 7.750 -21.611 1.00 94.88 69 TYR A N 1
ATOM 533 C CA . TYR A 1 69 ? -2.596 8.383 -22.924 1.00 94.88 69 TYR A CA 1
ATOM 534 C C . TYR A 1 69 ? -1.303 9.194 -23.067 1.00 94.88 69 TYR A C 1
ATOM 536 O O . TYR A 1 69 ? -0.694 9.625 -22.087 1.00 94.88 69 TYR A O 1
ATOM 544 N N . ALA A 1 70 ? -0.870 9.394 -24.309 1.00 95.00 70 ALA A N 1
ATOM 545 C CA . ALA A 1 70 ? 0.200 10.316 -24.671 1.00 95.00 70 ALA A CA 1
ATOM 546 C C . ALA A 1 70 ? -0.389 11.542 -25.371 1.00 95.00 70 ALA A C 1
ATOM 548 O O . ALA A 1 70 ? -1.291 11.407 -26.192 1.00 95.00 70 ALA A O 1
ATOM 549 N N . GLU A 1 71 ? 0.147 12.726 -25.080 1.00 91.94 71 GLU A N 1
ATOM 550 C CA . GLU A 1 71 ? -0.324 13.983 -25.661 1.00 91.94 71 GLU A CA 1
ATOM 551 C C . GLU A 1 71 ? 0.840 14.801 -26.221 1.00 91.94 71 GLU A C 1
ATOM 553 O O . GLU A 1 71 ? 1.887 14.949 -25.582 1.00 91.94 71 GLU A O 1
ATOM 558 N N . LEU A 1 72 ? 0.664 15.320 -27.437 1.00 90.81 72 LEU A N 1
ATOM 559 C CA . LEU A 1 72 ? 1.630 16.185 -28.103 1.00 90.81 72 LEU A CA 1
ATOM 560 C C . LEU A 1 72 ? 0.917 17.063 -29.139 1.00 90.81 72 LEU A C 1
ATOM 562 O O . LEU A 1 72 ? 0.263 16.536 -30.033 1.00 90.81 72 LEU A O 1
ATOM 566 N N . LEU A 1 73 ? 1.091 18.389 -29.056 1.00 86.94 73 LEU A N 1
ATOM 567 C CA . LEU A 1 73 ? 0.463 19.370 -29.963 1.00 86.94 73 LEU A CA 1
ATOM 568 C C . LEU A 1 73 ? -1.067 19.193 -30.077 1.00 86.94 73 LEU A C 1
ATOM 570 O O . LEU A 1 73 ? -1.600 19.155 -31.181 1.00 86.94 73 LEU A O 1
ATOM 574 N N . ASP A 1 74 ? -1.749 19.043 -28.936 1.00 84.62 74 ASP A N 1
ATOM 575 C CA . ASP A 1 74 ? -3.201 18.810 -28.822 1.00 84.62 74 ASP A CA 1
ATOM 576 C C . ASP A 1 74 ? -3.709 17.513 -29.491 1.00 84.62 74 ASP A C 1
ATOM 578 O O . ASP A 1 74 ? -4.915 17.293 -29.609 1.00 84.62 74 ASP A O 1
ATOM 582 N N . GLN A 1 75 ? -2.803 16.626 -29.911 1.00 87.88 75 GLN A N 1
ATOM 583 C CA . GLN A 1 75 ? -3.128 15.288 -30.397 1.00 87.88 75 GLN A CA 1
ATOM 584 C C . GLN A 1 75 ? -2.957 14.276 -29.269 1.00 87.88 75 GLN A C 1
ATOM 586 O O . GLN A 1 75 ? -1.951 14.300 -28.555 1.00 87.88 75 GLN A O 1
ATOM 591 N N . ILE A 1 76 ? -3.904 13.346 -29.165 1.00 93.12 76 ILE A N 1
ATOM 592 C CA . ILE A 1 76 ? -3.922 12.300 -28.140 1.00 93.12 76 ILE A CA 1
ATOM 593 C C . ILE A 1 76 ? -3.697 10.934 -28.791 1.00 93.12 76 ILE A C 1
ATOM 595 O O . ILE A 1 76 ? -4.275 10.617 -29.833 1.00 93.12 76 ILE A O 1
ATOM 599 N N . PHE A 1 77 ? -2.870 10.113 -28.152 1.00 94.75 77 PHE A N 1
ATOM 600 C CA . PHE A 1 77 ? -2.733 8.691 -28.435 1.00 94.75 77 PHE A CA 1
ATOM 601 C C . PHE A 1 77 ? -3.113 7.880 -27.197 1.00 94.75 77 PHE A C 1
ATOM 603 O O . PHE A 1 77 ? -2.399 7.887 -26.193 1.00 94.75 77 PHE A O 1
ATOM 610 N N . GLU A 1 78 ? -4.228 7.161 -27.291 1.00 96.44 78 GLU A N 1
ATOM 611 C CA . GLU A 1 78 ? -4.700 6.247 -26.249 1.00 96.44 78 GLU A CA 1
ATOM 612 C C . GLU A 1 78 ? -3.749 5.052 -26.114 1.00 96.44 78 GLU A C 1
ATOM 614 O O . GLU A 1 78 ? -3.451 4.349 -27.084 1.00 96.44 78 GLU A O 1
ATOM 619 N N . CYS A 1 79 ? -3.262 4.815 -24.901 1.00 95.25 79 CYS A N 1
ATOM 620 C CA . CYS A 1 79 ? -2.386 3.701 -24.573 1.00 95.25 79 CYS A CA 1
ATOM 621 C C . CYS A 1 79 ? -3.194 2.576 -23.905 1.00 95.25 79 CYS A C 1
ATOM 623 O O . CYS A 1 79 ? -4.037 2.843 -23.053 1.00 95.25 79 CYS A O 1
ATOM 625 N N . PRO A 1 80 ? -2.923 1.298 -24.217 1.00 92.50 80 PRO A N 1
ATOM 626 C CA . PRO A 1 80 ? -3.595 0.192 -23.546 1.00 92.50 80 PRO A CA 1
ATOM 627 C C . PRO A 1 80 ? -3.112 0.024 -22.101 1.00 92.50 80 PRO A C 1
ATOM 629 O O . PRO A 1 80 ? -1.979 0.394 -21.760 1.00 92.50 80 PRO A O 1
ATOM 632 N N . ASP A 1 81 ? -3.917 -0.663 -21.290 1.00 89.81 81 ASP A N 1
ATOM 633 C CA . ASP A 1 81 ? -3.498 -1.175 -19.984 1.00 89.81 81 ASP A CA 1
ATOM 634 C C . ASP A 1 81 ? -2.203 -1.984 -20.125 1.00 89.81 81 ASP A C 1
ATOM 636 O O . ASP A 1 81 ? -2.105 -2.923 -20.926 1.00 89.81 81 ASP A O 1
ATOM 640 N N . SER A 1 82 ? -1.184 -1.588 -19.362 1.00 91.94 82 SER A N 1
ATOM 641 C CA . SER A 1 82 ? 0.183 -2.068 -19.553 1.00 91.94 82 SER A CA 1
ATOM 642 C C . SER A 1 82 ? 0.872 -2.403 -18.239 1.00 91.94 82 SER A C 1
ATOM 644 O O . SER A 1 82 ? 0.713 -1.703 -17.241 1.00 91.94 82 SER A O 1
ATOM 646 N N . ALA A 1 83 ? 1.711 -3.435 -18.272 1.00 92.88 83 ALA A N 1
ATOM 647 C CA . ALA A 1 83 ? 2.695 -3.698 -17.236 1.00 92.88 83 ALA A CA 1
ATOM 648 C C . ALA A 1 83 ? 3.932 -2.818 -17.459 1.00 92.88 83 ALA A C 1
ATOM 650 O O . ALA A 1 83 ? 4.509 -2.795 -18.554 1.00 92.88 83 ALA A O 1
ATOM 651 N N . TRP A 1 84 ? 4.339 -2.115 -16.405 1.00 95.25 84 TRP A N 1
ATOM 652 C CA . TRP A 1 84 ? 5.469 -1.195 -16.418 1.00 95.25 84 TRP A CA 1
ATOM 653 C C . TRP A 1 84 ? 6.629 -1.746 -15.599 1.00 95.25 84 TRP A C 1
ATOM 655 O O . TRP A 1 84 ? 6.458 -2.148 -14.451 1.00 95.25 84 TRP A O 1
ATOM 665 N N . PHE A 1 85 ? 7.821 -1.708 -16.183 1.00 95.81 85 PHE A N 1
ATOM 666 C CA . PHE A 1 85 ? 9.069 -2.045 -15.514 1.00 95.81 85 PHE A CA 1
ATOM 667 C C . PHE A 1 85 ? 10.005 -0.851 -15.610 1.00 95.81 85 PHE A C 1
ATOM 669 O O . PHE A 1 85 ? 10.310 -0.371 -16.700 1.00 95.81 85 PHE A O 1
ATOM 676 N N . LEU A 1 86 ? 10.442 -0.355 -14.462 1.00 94.38 86 LEU A N 1
ATOM 677 C CA . LEU A 1 86 ? 11.324 0.797 -14.367 1.00 94.38 86 LEU A CA 1
ATOM 678 C C . LEU A 1 86 ? 1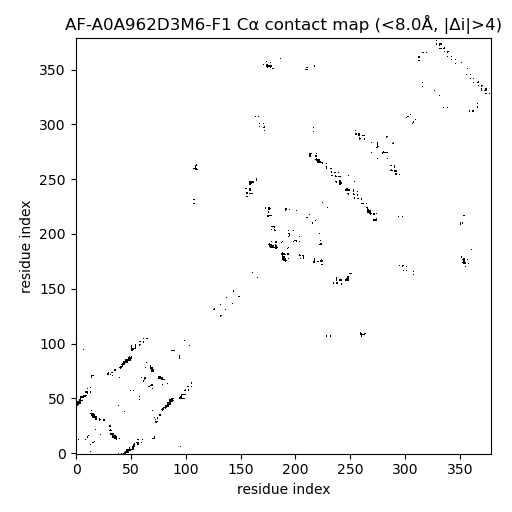2.609 0.342 -13.683 1.00 94.38 86 LEU A C 1
ATOM 680 O O . LEU A 1 86 ? 12.543 -0.278 -12.622 1.00 94.38 86 LEU A O 1
ATOM 684 N N . THR A 1 87 ? 13.766 0.637 -14.268 1.00 93.00 87 THR A N 1
ATOM 685 C CA . THR A 1 87 ? 15.060 0.349 -13.633 1.00 93.00 87 THR A CA 1
ATOM 686 C C . THR A 1 87 ? 15.727 1.657 -13.220 1.00 93.00 87 THR A C 1
ATOM 688 O O . THR A 1 87 ? 15.633 2.676 -13.906 1.00 93.00 87 THR A O 1
ATOM 691 N N . ALA A 1 88 ? 16.399 1.644 -12.078 1.00 88.75 88 ALA A N 1
ATOM 692 C CA . ALA A 1 88 ? 17.222 2.754 -11.633 1.00 88.75 88 ALA A CA 1
ATOM 693 C C . ALA A 1 88 ? 18.496 2.202 -11.010 1.00 88.75 88 ALA A C 1
ATOM 695 O O . ALA A 1 88 ? 18.456 1.221 -10.267 1.00 88.75 88 ALA A O 1
ATOM 696 N N . ASN A 1 89 ? 19.610 2.867 -11.292 1.00 79.12 89 ASN A N 1
ATOM 697 C CA . ASN A 1 89 ? 20.834 2.663 -10.537 1.00 79.12 89 ASN A CA 1
ATOM 698 C C . ASN A 1 89 ? 20.767 3.522 -9.270 1.00 79.12 89 ASN A C 1
ATOM 700 O O . ASN A 1 89 ? 20.503 4.727 -9.343 1.00 79.12 89 ASN A O 1
ATOM 704 N N . ASP A 1 90 ? 20.952 2.872 -8.121 1.00 65.44 90 ASP A N 1
ATOM 705 C CA . ASP A 1 90 ? 21.022 3.507 -6.805 1.00 65.44 90 ASP A CA 1
ATOM 706 C C . ASP A 1 90 ? 22.425 4.089 -6.619 1.00 65.44 90 ASP A C 1
ATOM 708 O O . ASP A 1 90 ? 23.294 3.528 -5.949 1.00 65.44 90 ASP A O 1
ATOM 712 N N . ASP A 1 91 ? 22.684 5.193 -7.313 1.00 56.03 91 ASP A N 1
ATOM 713 C CA . ASP A 1 91 ? 23.890 5.959 -7.073 1.00 56.03 91 ASP A CA 1
ATOM 714 C C . ASP A 1 91 ? 23.662 6.735 -5.772 1.00 56.03 91 ASP A C 1
ATOM 716 O O . ASP A 1 91 ? 22.831 7.645 -5.719 1.00 56.03 91 ASP A O 1
ATOM 720 N N . ALA A 1 92 ? 24.458 6.447 -4.736 1.00 47.97 92 ALA A N 1
ATOM 721 C CA . ALA A 1 92 ? 24.548 7.212 -3.481 1.00 47.97 92 ALA A CA 1
ATOM 722 C C . ALA A 1 92 ? 24.937 8.708 -3.673 1.00 47.97 92 ALA A C 1
ATOM 724 O O . ALA A 1 92 ? 25.299 9.399 -2.723 1.00 47.97 92 ALA A O 1
ATOM 725 N N . GLY A 1 93 ? 24.873 9.207 -4.911 1.00 44.53 93 GLY A N 1
ATOM 726 C CA . GLY A 1 93 ? 25.115 10.567 -5.370 1.00 44.53 93 GLY A CA 1
ATOM 727 C C . GLY A 1 93 ? 24.197 10.984 -6.528 1.00 44.53 93 GLY A C 1
ATOM 728 O O . GLY A 1 93 ? 24.603 11.814 -7.332 1.00 44.53 93 GLY A O 1
ATOM 729 N N . GLY A 1 94 ? 22.975 10.442 -6.595 1.00 46.19 94 GLY A N 1
ATOM 730 C CA . GLY A 1 94 ? 21.899 10.948 -7.442 1.00 46.19 94 GLY A CA 1
ATOM 731 C C . GLY A 1 94 ? 21.924 10.409 -8.868 1.00 46.19 94 GLY A C 1
ATOM 732 O O . GLY A 1 94 ? 22.865 10.631 -9.627 1.00 46.19 94 GLY A O 1
ATOM 733 N N . GLY A 1 95 ? 20.804 9.811 -9.286 1.00 55.78 95 GLY A N 1
ATOM 734 C CA . GLY A 1 95 ? 20.442 9.880 -10.700 1.00 55.78 95 GLY A CA 1
ATOM 735 C C . GLY A 1 95 ? 20.586 11.329 -11.175 1.00 55.78 95 GLY A C 1
ATOM 736 O O . GLY A 1 95 ? 20.376 12.262 -10.396 1.00 55.78 95 GLY A O 1
ATOM 737 N N . THR A 1 96 ? 20.978 11.530 -12.435 1.00 65.88 96 THR A N 1
ATOM 738 C CA . THR A 1 96 ? 21.246 12.870 -12.989 1.00 65.88 96 THR A CA 1
ATOM 739 C C . THR A 1 96 ? 20.117 13.865 -12.691 1.00 65.88 96 THR A C 1
ATOM 741 O O . THR A 1 96 ? 20.375 15.060 -12.549 1.00 65.88 96 THR A O 1
ATOM 744 N N . TYR A 1 97 ? 18.882 13.368 -12.537 1.00 79.19 97 TYR A N 1
ATOM 745 C CA . TYR A 1 97 ? 17.728 14.139 -12.098 1.00 79.19 97 TYR A CA 1
ATOM 746 C C . TYR A 1 97 ? 17.027 13.488 -10.905 1.00 79.19 97 TYR A C 1
ATOM 748 O O . TYR A 1 97 ? 16.840 12.274 -10.841 1.00 79.19 97 TYR A O 1
ATOM 756 N N . GLN A 1 98 ? 16.556 14.323 -9.978 1.00 83.25 98 GLN A N 1
ATOM 757 C CA . GLN A 1 98 ? 15.668 13.874 -8.913 1.00 83.25 98 GLN A CA 1
ATOM 758 C C . GLN A 1 98 ? 14.354 13.372 -9.522 1.00 83.25 98 GLN A C 1
ATOM 760 O O . GLN A 1 98 ? 13.711 14.076 -10.306 1.00 83.25 98 GLN A O 1
ATOM 765 N N . VAL A 1 99 ? 13.956 12.154 -9.155 1.00 88.00 99 VAL A N 1
ATOM 766 C CA . VAL A 1 99 ? 12.669 11.592 -9.569 1.00 88.00 99 VAL A CA 1
ATOM 767 C C . VAL A 1 99 ? 11.539 12.389 -8.925 1.00 88.00 99 VAL A C 1
ATOM 769 O O . VAL A 1 99 ? 11.527 12.570 -7.703 1.00 88.00 99 VAL A O 1
ATOM 772 N N . ILE A 1 100 ? 10.577 12.839 -9.734 1.00 89.44 100 ILE A N 1
ATOM 773 C CA . ILE A 1 100 ? 9.405 13.559 -9.226 1.00 89.44 100 ILE A CA 1
ATOM 774 C C . ILE A 1 100 ? 8.574 12.662 -8.305 1.00 89.44 100 ILE A C 1
ATOM 776 O O . ILE A 1 100 ? 8.329 11.491 -8.599 1.00 89.44 100 ILE A O 1
ATOM 780 N N . GLU A 1 101 ? 8.104 13.218 -7.190 1.00 86.06 101 GLU A N 1
ATOM 781 C CA . GLU A 1 101 ? 7.347 12.455 -6.194 1.00 86.06 101 GLU A CA 1
ATOM 782 C C . GLU A 1 101 ? 6.090 11.815 -6.793 1.00 86.06 101 GLU A C 1
ATOM 784 O O . GLU A 1 101 ? 5.828 10.643 -6.538 1.00 86.06 101 GLU A O 1
ATOM 789 N N . ALA A 1 102 ? 5.386 12.538 -7.667 1.00 88.12 102 ALA A N 1
ATOM 790 C CA . ALA A 1 102 ? 4.200 12.032 -8.351 1.00 88.12 102 ALA A CA 1
ATOM 791 C C . ALA A 1 102 ? 4.485 10.797 -9.226 1.00 88.12 102 ALA A C 1
ATOM 793 O O . ALA A 1 102 ? 3.623 9.935 -9.347 1.00 88.12 102 ALA A O 1
ATOM 794 N N . LEU A 1 103 ? 5.688 10.675 -9.804 1.00 90.62 103 LEU A N 1
ATOM 795 C CA . LEU A 1 103 ? 6.087 9.499 -10.583 1.00 90.62 103 LEU A CA 1
ATOM 796 C C . LEU A 1 103 ? 6.391 8.318 -9.663 1.00 90.62 103 LEU A C 1
ATOM 798 O O . LEU A 1 103 ? 5.898 7.222 -9.913 1.00 90.62 103 LEU A O 1
ATOM 802 N N . ARG A 1 104 ? 7.130 8.543 -8.565 1.00 88.44 104 ARG A N 1
ATOM 803 C CA . ARG A 1 104 ? 7.353 7.500 -7.546 1.00 88.44 104 ARG A CA 1
ATOM 804 C C . ARG A 1 104 ? 6.037 6.994 -6.966 1.00 88.44 104 ARG A C 1
ATOM 806 O O . ARG A 1 104 ? 5.885 5.799 -6.745 1.00 88.44 104 ARG A O 1
ATOM 813 N N . ASP A 1 105 ? 5.066 7.887 -6.773 1.00 87.00 105 ASP A N 1
ATOM 814 C CA . ASP A 1 105 ? 3.745 7.537 -6.253 1.00 87.00 105 ASP A CA 1
ATOM 815 C C . ASP A 1 105 ? 2.933 6.633 -7.202 1.00 87.00 105 ASP A C 1
ATOM 817 O O . ASP A 1 105 ? 1.965 5.993 -6.785 1.00 87.00 105 ASP A O 1
ATOM 821 N N . ARG A 1 106 ? 3.353 6.487 -8.463 1.00 90.12 106 ARG A N 1
ATOM 822 C CA . ARG A 1 106 ? 2.769 5.528 -9.411 1.00 90.12 106 ARG A CA 1
ATOM 823 C C . ARG A 1 106 ? 3.505 4.188 -9.483 1.00 90.12 106 ARG A C 1
ATOM 825 O O . ARG A 1 106 ? 3.010 3.285 -10.146 1.00 90.12 106 ARG A O 1
ATOM 832 N N . ILE A 1 107 ? 4.638 4.031 -8.797 1.00 92.94 107 ILE A N 1
ATOM 833 C CA . ILE A 1 107 ? 5.389 2.770 -8.757 1.00 92.94 107 ILE A CA 1
ATOM 834 C C . ILE A 1 107 ? 4.790 1.866 -7.687 1.00 92.94 107 ILE A C 1
ATOM 836 O O . ILE A 1 107 ? 4.884 2.149 -6.493 1.00 92.94 107 ILE A O 1
ATOM 840 N N . ASP A 1 108 ? 4.148 0.787 -8.109 1.00 94.88 108 ASP A N 1
ATOM 841 C CA . ASP A 1 108 ? 3.409 -0.089 -7.201 1.00 94.88 108 ASP A CA 1
ATOM 842 C C . ASP A 1 108 ? 4.329 -0.946 -6.321 1.00 94.88 108 ASP A C 1
ATOM 844 O O . ASP A 1 108 ? 4.064 -1.116 -5.132 1.00 94.88 108 ASP A O 1
ATOM 848 N N . VAL A 1 109 ? 5.430 -1.448 -6.883 1.00 95.75 109 VAL A N 1
ATOM 849 C CA . VAL A 1 109 ? 6.365 -2.345 -6.195 1.00 95.75 109 VAL A CA 1
ATOM 850 C C . VAL A 1 109 ? 7.800 -1.950 -6.499 1.00 95.75 109 VAL A C 1
ATOM 852 O O . VAL A 1 109 ? 8.149 -1.690 -7.650 1.00 95.75 109 VAL A O 1
ATOM 855 N N . VAL A 1 110 ? 8.640 -1.961 -5.465 1.00 94.81 110 VAL A N 1
ATOM 856 C CA . VAL A 1 110 ? 10.079 -1.720 -5.578 1.00 94.81 110 VAL A CA 1
ATOM 857 C C . VAL A 1 110 ? 10.826 -2.962 -5.122 1.00 94.81 110 VAL A C 1
ATOM 859 O O . VAL A 1 110 ? 10.646 -3.455 -4.009 1.00 94.81 110 VAL A O 1
ATOM 862 N N . VAL A 1 111 ? 11.684 -3.471 -6.003 1.00 93.50 111 VAL A N 1
ATOM 863 C CA . VAL A 1 111 ? 12.516 -4.643 -5.739 1.00 93.50 111 VAL A CA 1
ATOM 864 C C . VAL A 1 111 ? 13.971 -4.242 -5.887 1.00 93.50 111 VAL A C 1
ATOM 866 O O . VAL A 1 111 ? 14.411 -3.846 -6.966 1.00 93.50 111 VAL A O 1
ATOM 869 N N . LYS A 1 112 ? 14.735 -4.378 -4.803 1.00 89.50 112 LYS A N 1
ATOM 870 C CA . LYS A 1 112 ? 16.185 -4.225 -4.855 1.00 89.50 112 LYS A CA 1
ATOM 871 C C . LYS A 1 112 ? 16.793 -5.467 -5.496 1.00 89.50 112 LYS A C 1
ATOM 873 O O . LYS A 1 112 ? 16.608 -6.580 -5.002 1.00 89.50 112 LYS A O 1
ATOM 878 N N . THR A 1 113 ? 17.528 -5.276 -6.584 1.00 88.50 113 THR A N 1
ATOM 879 C CA . THR A 1 113 ? 18.282 -6.356 -7.218 1.00 88.50 113 THR A CA 1
ATOM 880 C C . THR A 1 113 ? 19.378 -6.843 -6.272 1.00 88.50 113 THR A C 1
ATOM 882 O O . THR A 1 113 ? 20.107 -6.059 -5.659 1.00 88.50 113 THR A O 1
ATOM 885 N N . LEU A 1 114 ? 19.470 -8.162 -6.111 1.00 89.81 114 LEU A N 1
ATOM 886 C CA . LEU A 1 114 ? 20.535 -8.769 -5.323 1.00 89.81 114 LEU A CA 1
ATOM 887 C C . LEU A 1 114 ? 21.857 -8.694 -6.088 1.00 89.81 114 LEU A C 1
ATOM 889 O O . LEU A 1 114 ? 21.887 -8.667 -7.319 1.00 89.81 114 LEU A O 1
ATOM 893 N N . HIS A 1 115 ? 22.959 -8.691 -5.342 1.00 90.50 115 HIS A N 1
ATOM 894 C CA . HIS A 1 115 ? 24.282 -8.788 -5.940 1.00 90.50 115 HIS A CA 1
ATOM 895 C C . HIS A 1 115 ? 24.437 -10.122 -6.682 1.00 90.50 115 HIS A C 1
ATOM 897 O O . HIS A 1 115 ? 23.867 -11.145 -6.294 1.00 90.50 115 HIS A O 1
ATOM 903 N N . PHE A 1 116 ? 25.246 -10.115 -7.739 1.00 92.62 116 PHE A N 1
ATOM 904 C CA . PHE A 1 116 ? 25.603 -11.344 -8.431 1.00 92.62 116 PHE A CA 1
ATOM 905 C C . PHE A 1 116 ? 26.371 -12.273 -7.487 1.00 92.62 116 PHE A C 1
ATOM 907 O O . PHE A 1 116 ? 27.385 -11.881 -6.908 1.00 92.62 116 PHE A O 1
ATOM 914 N N . VAL A 1 117 ? 25.902 -13.513 -7.355 1.00 95.00 117 VAL A N 1
ATOM 915 C CA . VAL A 1 117 ? 26.561 -14.528 -6.531 1.00 95.00 117 VAL A CA 1
ATOM 916 C C . VAL A 1 117 ? 27.741 -15.114 -7.319 1.00 95.00 117 VAL A C 1
ATOM 918 O O . VAL A 1 117 ? 27.511 -15.791 -8.323 1.00 95.00 117 VAL A O 1
ATOM 921 N N . PRO A 1 118 ? 29.003 -14.952 -6.866 1.00 96.62 118 PRO A N 1
ATOM 922 C CA . PRO A 1 118 ? 30.180 -15.355 -7.649 1.00 96.62 118 PRO A CA 1
ATOM 923 C C . PRO A 1 118 ? 30.264 -16.852 -7.972 1.00 96.62 118 PRO A C 1
ATOM 925 O O . PRO A 1 118 ? 30.990 -17.251 -8.877 1.00 96.62 118 PRO A O 1
ATOM 928 N N . ARG A 1 119 ? 29.518 -17.698 -7.248 1.00 96.69 119 ARG A N 1
ATOM 929 C CA . ARG A 1 119 ? 29.428 -19.142 -7.513 1.00 96.69 119 ARG A CA 1
ATOM 930 C C . ARG A 1 119 ? 28.759 -19.483 -8.847 1.00 96.69 119 ARG A C 1
ATOM 932 O O . ARG A 1 119 ? 28.902 -20.613 -9.285 1.00 96.69 119 ARG A O 1
ATOM 939 N N . PHE A 1 120 ? 28.086 -18.532 -9.494 1.00 95.00 120 PHE A N 1
ATOM 940 C CA . PHE A 1 120 ? 27.476 -18.717 -10.814 1.00 95.00 120 PHE A CA 1
ATOM 941 C C . PHE A 1 120 ? 28.362 -18.216 -11.965 1.00 95.00 120 PHE A C 1
ATOM 943 O O . PHE A 1 120 ? 27.863 -17.930 -13.049 1.00 95.00 120 PHE A O 1
ATOM 950 N N . LEU A 1 121 ? 29.676 -18.071 -11.750 1.00 96.06 121 LEU A N 1
ATOM 951 C CA . LEU A 1 121 ? 30.589 -17.612 -12.801 1.00 96.06 121 LEU A CA 1
ATOM 952 C C . LEU A 1 121 ? 30.636 -18.574 -13.999 1.00 96.06 121 LEU A C 1
ATOM 954 O O . LEU A 1 121 ? 30.675 -18.108 -15.134 1.00 96.06 121 LEU A O 1
ATOM 958 N N . ASP A 1 122 ? 30.559 -19.885 -13.757 1.00 96.00 122 ASP A N 1
ATOM 959 C CA . ASP A 1 122 ? 30.540 -20.900 -14.819 1.00 96.00 122 ASP A CA 1
ATOM 960 C C . ASP A 1 122 ? 29.343 -20.714 -15.768 1.00 96.00 122 ASP A C 1
ATOM 962 O O . ASP A 1 122 ? 29.482 -20.893 -16.975 1.00 96.00 122 ASP A O 1
ATOM 966 N N . GLU A 1 123 ? 28.194 -20.250 -15.260 1.00 91.94 123 GLU A N 1
ATOM 967 C CA . GLU A 1 123 ? 27.027 -19.915 -16.090 1.00 91.94 123 GLU A CA 1
ATOM 968 C C . GLU A 1 123 ? 27.296 -18.702 -16.988 1.00 91.94 123 GLU A C 1
ATOM 970 O O . GLU A 1 123 ? 26.864 -18.662 -18.139 1.00 91.94 123 GLU A O 1
ATOM 975 N N . LEU A 1 124 ? 28.036 -17.700 -16.496 1.00 92.75 124 LEU A N 1
ATOM 976 C CA . LEU A 1 124 ? 28.440 -16.563 -17.327 1.00 92.75 124 LEU A CA 1
ATOM 977 C C . LEU A 1 124 ? 29.410 -17.004 -18.426 1.00 92.75 124 LEU A C 1
ATOM 979 O O . LEU A 1 124 ? 29.247 -16.587 -19.570 1.00 92.75 124 LEU A O 1
ATOM 983 N N . ILE A 1 125 ? 30.377 -17.866 -18.095 1.00 95.00 125 ILE A N 1
ATOM 984 C CA . ILE A 1 125 ? 31.322 -18.434 -19.066 1.00 95.00 125 ILE A CA 1
ATOM 985 C C . ILE A 1 125 ? 30.559 -19.218 -20.133 1.00 95.00 125 ILE A C 1
ATOM 987 O O . ILE A 1 125 ? 30.706 -18.919 -21.316 1.00 95.00 125 ILE A O 1
ATOM 991 N N . TYR A 1 126 ? 29.669 -20.128 -19.726 1.00 93.56 126 TYR A N 1
ATOM 992 C CA . TYR A 1 126 ? 28.838 -20.902 -20.645 1.00 93.56 126 TYR A CA 1
ATOM 993 C C . TYR A 1 126 ? 28.063 -19.998 -21.611 1.00 93.56 126 TYR A C 1
ATOM 995 O O . TYR A 1 126 ? 28.049 -20.246 -22.818 1.00 93.56 126 TYR A O 1
ATOM 1003 N N . ARG A 1 127 ? 27.451 -18.916 -21.112 1.00 91.50 127 ARG A N 1
ATOM 1004 C CA . ARG A 1 127 ? 26.702 -17.973 -21.955 1.00 91.50 127 ARG A CA 1
ATOM 1005 C C . ARG A 1 127 ? 27.584 -17.220 -22.943 1.00 91.50 127 ARG A C 1
ATOM 1007 O O . ARG A 1 127 ? 27.141 -17.006 -24.066 1.00 91.50 127 ARG A O 1
ATOM 1014 N N . ILE A 1 128 ? 28.795 -16.834 -22.542 1.00 93.06 128 ILE A N 1
ATOM 1015 C CA . ILE A 1 128 ? 29.768 -16.168 -23.421 1.00 93.06 128 ILE A CA 1
ATOM 1016 C C . ILE A 1 128 ? 30.248 -17.134 -24.509 1.00 93.06 128 ILE A C 1
ATOM 1018 O O . ILE A 1 128 ? 30.256 -16.778 -25.682 1.00 93.06 128 ILE A O 1
ATOM 1022 N N . GLU A 1 129 ? 30.621 -18.358 -24.135 1.00 96.56 129 GLU A N 1
ATOM 1023 C CA . GLU A 1 129 ? 31.164 -19.362 -25.058 1.00 96.56 129 GLU A CA 1
ATOM 1024 C C . GLU A 1 129 ? 30.133 -19.859 -26.076 1.00 96.56 129 GLU A C 1
ATOM 1026 O O . GLU A 1 129 ? 30.491 -20.197 -27.203 1.00 96.56 129 GLU A O 1
ATOM 1031 N N . ASN A 1 130 ? 28.855 -19.888 -25.692 1.00 94.19 130 ASN A N 1
ATOM 1032 C CA . ASN A 1 130 ? 27.764 -20.398 -26.523 1.00 94.19 130 ASN A CA 1
ATOM 1033 C C . ASN A 1 130 ? 26.871 -19.290 -27.110 1.00 94.19 130 ASN A C 1
ATOM 1035 O O . ASN A 1 130 ? 25.838 -19.605 -27.697 1.00 94.19 130 ASN A O 1
ATOM 1039 N N . ASP A 1 131 ? 27.235 -18.013 -26.936 1.00 92.12 131 ASP A N 1
ATOM 1040 C CA . ASP A 1 131 ? 26.456 -16.839 -27.373 1.00 92.12 131 ASP A CA 1
ATOM 1041 C C . ASP A 1 131 ? 24.967 -16.910 -26.956 1.00 92.12 131 ASP A C 1
ATOM 1043 O O . ASP A 1 131 ? 24.043 -16.579 -27.704 1.00 92.12 131 ASP A O 1
ATOM 1047 N N . VAL A 1 132 ? 24.711 -17.405 -25.735 1.00 89.06 132 VAL A N 1
ATOM 1048 C CA . VAL A 1 132 ? 23.350 -17.663 -25.240 1.00 89.06 132 VAL A CA 1
ATOM 1049 C C . VAL A 1 132 ? 22.724 -16.375 -24.727 1.00 89.06 132 VAL A C 1
ATOM 1051 O O . VAL A 1 132 ? 23.035 -15.866 -23.637 1.00 89.06 132 VAL A O 1
ATOM 1054 N N . ARG A 1 133 ? 21.740 -15.890 -25.482 1.00 85.00 133 ARG A N 1
ATOM 1055 C CA . ARG A 1 133 ? 20.965 -14.708 -25.108 1.00 85.00 133 ARG A CA 1
ATOM 1056 C C . ARG A 1 133 ? 19.818 -15.070 -24.160 1.00 85.00 133 ARG A C 1
ATOM 1058 O O . ARG A 1 133 ? 19.181 -16.109 -24.343 1.00 85.00 133 ARG A O 1
ATOM 1065 N N . PRO A 1 134 ? 19.526 -14.242 -23.139 1.00 81.94 134 PRO A N 1
ATOM 1066 C CA . PRO A 1 134 ? 18.522 -14.588 -22.131 1.00 81.94 134 PRO A CA 1
ATOM 1067 C C . PRO A 1 134 ? 17.125 -14.801 -22.733 1.00 81.94 134 PRO A C 1
ATOM 1069 O O . PRO A 1 134 ? 16.404 -15.694 -22.297 1.00 81.94 134 PRO A O 1
ATOM 1072 N N . GLU A 1 135 ? 16.765 -14.058 -23.781 1.00 81.69 135 GLU A N 1
ATOM 1073 C CA . GLU A 1 135 ? 15.489 -14.215 -24.484 1.00 81.69 135 GLU A CA 1
ATOM 1074 C C . GLU A 1 135 ? 15.312 -15.593 -25.145 1.00 81.69 135 GLU A C 1
ATOM 1076 O O . GLU A 1 135 ? 14.185 -16.063 -25.304 1.00 81.69 135 GLU A O 1
ATOM 1081 N N . GLN A 1 136 ? 16.407 -16.275 -25.496 1.00 84.00 136 GLN A N 1
ATOM 1082 C CA . GLN A 1 136 ? 16.368 -17.612 -26.096 1.00 84.00 136 GLN A CA 1
ATOM 1083 C C . GLN A 1 136 ? 16.148 -18.707 -25.048 1.00 84.00 136 GLN A C 1
ATOM 1085 O O . GLN A 1 136 ? 15.626 -19.771 -25.375 1.00 84.00 136 GLN A O 1
ATOM 1090 N N . ALA A 1 137 ? 16.508 -18.437 -23.792 1.00 83.69 137 ALA A N 1
ATOM 1091 C CA . ALA A 1 137 ? 16.388 -19.381 -22.688 1.00 83.69 137 ALA A CA 1
ATOM 1092 C C . ALA A 1 137 ? 14.976 -19.425 -22.072 1.00 83.69 137 ALA A C 1
ATOM 1094 O O . ALA A 1 137 ? 14.724 -20.259 -21.208 1.00 83.69 137 ALA A O 1
ATOM 1095 N N . MET A 1 138 ? 14.051 -18.557 -22.507 1.00 85.56 138 MET A N 1
ATOM 1096 C CA . MET A 1 138 ? 12.682 -18.502 -21.987 1.00 85.56 138 MET A CA 1
ATOM 1097 C C . MET A 1 138 ? 11.897 -19.778 -22.353 1.00 85.56 138 MET A C 1
ATOM 1099 O O . MET A 1 138 ? 11.618 -19.982 -23.545 1.00 85.56 138 MET A O 1
ATOM 1103 N N . PRO A 1 139 ? 11.488 -20.618 -21.381 1.00 89.50 139 PRO A N 1
ATOM 1104 C CA . PRO A 1 139 ? 10.716 -21.829 -21.646 1.00 89.50 139 PRO A CA 1
ATOM 1105 C C . PRO A 1 139 ? 9.406 -21.527 -22.378 1.00 89.50 139 PRO A C 1
ATOM 1107 O O . PRO A 1 139 ? 8.745 -20.526 -22.104 1.00 89.50 139 PRO A O 1
ATOM 1110 N N . ALA A 1 140 ? 9.005 -22.398 -23.306 1.00 88.50 140 ALA A N 1
ATOM 1111 C CA . ALA A 1 140 ? 7.770 -22.214 -24.071 1.00 88.50 140 ALA A CA 1
ATOM 1112 C C . ALA A 1 140 ? 6.513 -22.245 -23.183 1.00 88.50 140 ALA A C 1
ATOM 1114 O O . ALA A 1 140 ? 5.526 -21.598 -23.501 1.00 88.50 140 ALA A O 1
ATOM 1115 N N . GLN A 1 141 ? 6.577 -22.951 -22.052 1.00 88.62 141 GLN A N 1
ATOM 1116 C CA . GLN A 1 141 ? 5.479 -23.141 -21.101 1.00 88.62 141 GLN A CA 1
ATOM 1117 C C . GLN A 1 141 ? 5.098 -21.868 -20.334 1.00 88.62 141 GLN A C 1
ATOM 1119 O O . GLN A 1 141 ? 4.050 -21.844 -19.701 1.00 88.62 141 GLN A O 1
ATOM 1124 N N . ILE A 1 142 ? 5.945 -20.834 -20.362 1.00 87.94 142 ILE A N 1
ATOM 1125 C CA . ILE A 1 142 ? 5.681 -19.541 -19.712 1.00 87.94 142 ILE A CA 1
ATOM 1126 C C . ILE A 1 142 ? 5.539 -18.401 -20.727 1.00 87.94 142 ILE A C 1
ATOM 1128 O O . ILE A 1 142 ? 5.692 -17.228 -20.391 1.00 87.94 142 ILE A O 1
ATOM 1132 N N . ARG A 1 143 ? 5.267 -18.749 -21.990 1.00 89.50 143 ARG A N 1
ATOM 1133 C CA . ARG A 1 143 ? 4.908 -17.799 -23.044 1.00 89.50 143 ARG A CA 1
ATOM 1134 C C . ARG A 1 143 ? 3.391 -17.801 -23.165 1.00 89.50 143 ARG A C 1
ATOM 1136 O O . ARG A 1 143 ? 2.828 -18.784 -23.631 1.00 89.50 143 ARG A O 1
ATOM 1143 N N . PHE A 1 144 ? 2.770 -16.710 -22.743 1.00 90.56 144 PHE A N 1
ATOM 1144 C CA . PHE A 1 144 ? 1.318 -16.561 -22.723 1.00 90.56 144 PHE A CA 1
ATOM 1145 C C . PHE A 1 144 ? 0.856 -15.629 -23.842 1.00 90.56 144 PHE A C 1
ATOM 1147 O O . PHE A 1 144 ? 1.525 -14.635 -24.145 1.00 90.56 144 PHE A O 1
ATOM 1154 N N . ALA A 1 145 ? -0.288 -15.946 -24.439 1.00 92.19 145 ALA A N 1
ATOM 1155 C CA . ALA A 1 145 ? -1.027 -15.044 -25.308 1.00 92.19 145 ALA A CA 1
ATOM 1156 C C . ALA A 1 145 ? -1.749 -13.954 -24.493 1.00 92.19 145 ALA A C 1
ATOM 1158 O O . ALA A 1 145 ? -1.881 -14.035 -23.270 1.00 92.19 145 ALA A O 1
ATOM 1159 N N . GLU A 1 146 ? -2.204 -12.895 -25.164 1.00 90.25 146 GLU A N 1
ATOM 1160 C CA . GLU A 1 146 ? -2.830 -11.749 -24.491 1.00 90.25 146 GLU A CA 1
ATOM 1161 C C . GLU A 1 146 ? -4.123 -12.120 -23.750 1.00 90.25 146 GLU A C 1
ATOM 1163 O O . GLU A 1 146 ? -4.351 -11.664 -22.630 1.00 90.25 146 GLU A O 1
ATOM 1168 N N . ASP A 1 147 ? -4.942 -12.984 -24.344 1.00 93.56 147 ASP A N 1
ATOM 1169 C CA . ASP A 1 147 ? -6.184 -13.484 -23.759 1.00 93.56 147 ASP A CA 1
ATOM 1170 C C . ASP A 1 147 ? -5.936 -14.394 -22.549 1.00 93.56 147 ASP A C 1
ATOM 1172 O O . ASP A 1 147 ? -6.684 -14.331 -21.569 1.00 93.56 147 ASP A O 1
ATOM 1176 N N . GLU A 1 148 ? -4.858 -15.184 -22.571 1.00 94.31 148 GLU A N 1
ATOM 1177 C CA . GLU A 1 148 ? -4.411 -15.971 -21.417 1.00 94.31 148 GLU A CA 1
ATOM 1178 C C . GLU A 1 148 ? -4.009 -15.060 -20.251 1.00 94.31 148 GLU A C 1
ATOM 1180 O O . GLU A 1 148 ? -4.448 -15.279 -19.121 1.00 94.31 148 GLU A O 1
ATOM 1185 N N . VAL A 1 149 ? -3.247 -13.992 -20.517 1.00 92.81 149 VAL A N 1
ATOM 1186 C CA . VAL A 1 149 ? -2.864 -13.001 -19.495 1.00 92.81 149 VAL A CA 1
ATOM 1187 C C . VAL A 1 149 ? -4.097 -12.309 -18.905 1.00 92.81 149 VAL A C 1
ATOM 1189 O O . VAL A 1 149 ? -4.194 -12.138 -17.686 1.00 92.81 149 VAL A O 1
ATOM 1192 N N . ASP A 1 150 ? -5.079 -11.956 -19.735 1.00 93.69 150 ASP A N 1
ATOM 1193 C CA . ASP A 1 150 ? -6.327 -11.343 -19.272 1.00 93.69 150 ASP A CA 1
ATOM 1194 C C . ASP A 1 150 ? -7.173 -12.307 -18.430 1.00 93.69 150 ASP A C 1
ATOM 1196 O O . ASP A 1 150 ? -7.756 -11.911 -17.410 1.00 93.69 150 ASP A O 1
ATOM 1200 N N . ALA A 1 151 ? -7.219 -13.586 -18.810 1.00 96.31 151 ALA A N 1
ATOM 1201 C CA . ALA A 1 151 ? -7.866 -14.633 -18.028 1.00 96.31 151 ALA A CA 1
ATOM 1202 C C . ALA A 1 151 ? -7.171 -14.837 -16.671 1.00 96.31 151 ALA A C 1
ATOM 1204 O O . ALA A 1 151 ? -7.851 -14.875 -15.641 1.00 96.31 151 ALA A O 1
ATOM 1205 N N . MET A 1 152 ? -5.833 -14.872 -16.642 1.00 95.62 152 MET A N 1
ATOM 1206 C CA . MET A 1 152 ? -5.045 -14.928 -15.404 1.00 95.62 152 MET A CA 1
ATOM 1207 C C . MET A 1 152 ? -5.341 -13.726 -14.505 1.00 95.62 152 MET A C 1
ATOM 1209 O O . MET A 1 152 ? -5.614 -13.889 -13.318 1.00 95.62 152 MET A O 1
ATOM 1213 N N . GLY A 1 153 ? -5.377 -12.515 -15.065 1.00 95.69 153 GLY A N 1
ATOM 1214 C CA . GLY A 1 153 ? -5.706 -11.305 -14.315 1.00 95.69 153 GLY A CA 1
ATOM 1215 C C . GLY A 1 153 ? -7.106 -11.341 -13.689 1.00 95.69 153 GLY A C 1
ATOM 1216 O O . GLY A 1 153 ? -7.312 -10.792 -12.604 1.00 95.69 153 GLY A O 1
ATOM 1217 N N . LYS A 1 154 ? -8.090 -11.976 -14.339 1.00 97.50 154 LYS A N 1
ATOM 1218 C CA . LYS A 1 154 ? -9.426 -12.198 -13.755 1.00 97.50 154 LYS A CA 1
ATOM 1219 C C . LYS A 1 154 ? -9.381 -13.242 -12.637 1.00 97.50 154 LYS A C 1
ATOM 1221 O O . LYS A 1 154 ? -9.959 -13.001 -11.580 1.00 97.50 154 LYS A O 1
ATOM 1226 N N . ALA A 1 155 ? -8.664 -14.346 -12.843 1.00 98.19 155 ALA A N 1
ATOM 1227 C CA . ALA A 1 155 ? -8.512 -15.406 -11.849 1.00 98.19 155 ALA A CA 1
ATOM 1228 C C . ALA A 1 155 ? -7.808 -14.910 -10.574 1.00 98.19 155 ALA A C 1
ATOM 1230 O O . ALA A 1 155 ? -8.300 -15.146 -9.475 1.00 98.19 155 ALA A O 1
ATOM 1231 N N . ILE A 1 156 ? -6.734 -14.126 -10.710 1.00 98.31 156 ILE A N 1
ATOM 1232 C CA . ILE A 1 156 ? -6.029 -13.497 -9.583 1.00 98.31 156 ILE A CA 1
ATOM 1233 C C . ILE A 1 156 ? -6.979 -12.612 -8.771 1.00 98.31 156 ILE A C 1
ATOM 1235 O O . ILE A 1 156 ? -7.013 -12.688 -7.546 1.00 98.31 156 ILE A O 1
ATOM 1239 N N . ARG A 1 157 ? -7.795 -11.777 -9.428 1.00 98.00 157 ARG A N 1
ATOM 1240 C CA . ARG A 1 157 ? -8.747 -10.901 -8.720 1.00 98.00 157 ARG A CA 1
ATOM 1241 C C . ARG A 1 157 ? -9.812 -11.688 -7.950 1.00 98.00 157 ARG A C 1
ATOM 1243 O O . ARG A 1 157 ? -10.303 -11.168 -6.945 1.00 98.00 157 ARG A O 1
ATOM 1250 N N . ALA A 1 158 ? -10.135 -12.903 -8.394 1.00 98.25 158 ALA A N 1
ATOM 1251 C CA . ALA A 1 158 ? -11.122 -13.781 -7.774 1.00 98.25 158 ALA A CA 1
ATOM 1252 C C . ALA A 1 158 ? -10.619 -14.513 -6.516 1.00 98.25 158 ALA A C 1
ATOM 1254 O O . ALA A 1 158 ? -11.457 -14.937 -5.729 1.00 98.25 158 ALA A O 1
ATOM 1255 N N . VAL A 1 159 ? -9.301 -14.611 -6.290 1.00 98.69 159 VAL A N 1
ATOM 1256 C CA . VAL A 1 159 ? -8.722 -15.203 -5.064 1.00 98.69 159 VAL A CA 1
ATOM 1257 C C . VAL A 1 159 ? -9.287 -14.512 -3.821 1.00 98.69 159 VAL A C 1
ATOM 1259 O O . VAL A 1 159 ? -9.320 -13.279 -3.758 1.00 98.69 159 VAL A O 1
ATOM 1262 N N . GLU A 1 160 ? -9.746 -15.271 -2.831 1.00 98.44 160 GLU A N 1
ATOM 1263 C CA . GLU A 1 160 ? -10.370 -14.728 -1.624 1.00 98.44 160 GLU A CA 1
ATOM 1264 C C . GLU A 1 160 ? -9.332 -14.096 -0.679 1.00 98.44 160 GLU A C 1
ATOM 1266 O O . GLU A 1 160 ? -8.195 -14.547 -0.586 1.00 98.44 160 GLU A O 1
ATOM 1271 N N . VAL A 1 161 ? -9.720 -13.040 0.047 1.00 98.31 161 VAL A N 1
ATOM 1272 C CA . VAL A 1 161 ? -8.948 -12.541 1.199 1.00 98.31 161 VAL A CA 1
ATOM 1273 C C . VAL A 1 161 ? -9.748 -12.847 2.468 1.00 98.31 161 VAL A C 1
ATOM 1275 O O . VAL A 1 161 ? -10.713 -12.121 2.760 1.00 98.31 161 VAL A O 1
ATOM 1278 N N . PRO A 1 162 ? -9.378 -13.898 3.222 1.00 97.88 162 PRO A N 1
ATOM 1279 C CA . PRO A 1 162 ? -10.141 -14.342 4.383 1.00 97.88 162 PRO A CA 1
ATOM 1280 C C . PRO A 1 162 ? -10.325 -13.233 5.425 1.00 97.88 162 PRO A C 1
ATOM 1282 O O . PRO A 1 162 ? -9.431 -12.411 5.642 1.00 97.88 162 PRO A O 1
ATOM 1285 N N . VAL A 1 163 ? -11.478 -13.212 6.108 1.00 94.62 163 VAL A N 1
ATOM 1286 C CA . VAL A 1 163 ? -11.777 -12.228 7.175 1.00 94.62 163 VAL A CA 1
ATOM 1287 C C . VAL A 1 163 ? -10.666 -12.157 8.237 1.00 94.62 163 VAL A C 1
ATOM 1289 O O . VAL A 1 163 ? -10.257 -11.039 8.548 1.00 94.62 163 VAL A O 1
ATOM 1292 N N . PRO A 1 164 ? -10.126 -13.279 8.765 1.00 95.12 164 PRO A N 1
ATOM 1293 C CA . PRO A 1 164 ? -9.073 -13.211 9.782 1.00 95.12 164 PRO A CA 1
ATOM 1294 C C . PRO A 1 164 ? -7.810 -12.494 9.285 1.00 95.12 164 PRO A C 1
ATOM 1296 O O . PRO A 1 164 ? -7.204 -11.710 10.012 1.00 95.12 164 PRO A O 1
ATOM 1299 N N . LEU A 1 165 ? -7.437 -12.696 8.015 1.00 97.06 165 LEU A N 1
ATOM 1300 C CA . LEU A 1 165 ? -6.297 -12.001 7.418 1.00 97.06 165 LEU A CA 1
ATOM 1301 C C . LEU A 1 165 ? -6.591 -10.510 7.208 1.00 97.06 165 LEU A C 1
ATOM 1303 O O . LEU A 1 165 ? -5.730 -9.674 7.483 1.00 97.06 165 LEU A O 1
ATOM 1307 N N . ARG A 1 166 ? -7.809 -10.165 6.767 1.00 95.94 166 ARG A N 1
ATOM 1308 C CA . ARG A 1 166 ? -8.236 -8.763 6.618 1.00 95.94 166 ARG A CA 1
ATOM 1309 C C . ARG A 1 166 ? -8.152 -8.002 7.936 1.00 95.94 166 ARG A C 1
ATOM 1311 O O . ARG A 1 166 ? -7.552 -6.936 7.951 1.00 95.94 166 ARG A O 1
ATOM 1318 N N . LYS A 1 167 ? -8.634 -8.583 9.039 1.00 95.88 167 LYS A N 1
ATOM 1319 C CA . LYS A 1 167 ? -8.550 -7.967 10.373 1.00 95.88 167 LYS A CA 1
ATOM 1320 C C . LYS A 1 167 ? -7.108 -7.703 10.817 1.00 95.88 167 LYS A C 1
ATOM 1322 O O . LYS A 1 167 ? -6.824 -6.662 11.403 1.00 95.88 167 LYS A O 1
ATOM 1327 N N . ARG A 1 168 ? -6.180 -8.622 10.524 1.00 97.38 168 ARG A N 1
ATOM 1328 C CA . ARG A 1 168 ? -4.746 -8.423 10.807 1.00 97.38 168 ARG A CA 1
ATOM 1329 C C . ARG A 1 168 ? -4.156 -7.294 9.973 1.00 97.38 168 ARG A C 1
ATOM 1331 O O . ARG A 1 168 ? -3.399 -6.487 10.500 1.00 97.38 168 ARG A O 1
ATOM 1338 N N . LEU A 1 169 ? -4.524 -7.212 8.694 1.00 97.50 169 LEU A N 1
ATOM 1339 C CA . LEU A 1 169 ? -4.099 -6.112 7.834 1.00 97.50 169 LEU A CA 1
ATOM 1340 C C . LEU A 1 169 ? -4.676 -4.769 8.303 1.00 97.50 169 LEU A C 1
ATOM 1342 O O . LEU A 1 169 ? -3.931 -3.801 8.389 1.00 97.50 169 LEU A O 1
ATOM 1346 N N . GLU A 1 170 ? -5.961 -4.708 8.649 1.00 96.50 170 GLU A N 1
ATOM 1347 C CA . GLU A 1 170 ? -6.608 -3.517 9.220 1.00 96.50 170 GLU A CA 1
ATOM 1348 C C . GLU A 1 170 ? -5.882 -3.058 10.490 1.00 96.50 170 GLU A C 1
ATOM 1350 O O . GLU A 1 170 ? -5.482 -1.898 10.595 1.00 96.50 170 GLU A O 1
ATOM 1355 N N . PHE A 1 171 ? -5.610 -3.990 11.408 1.00 97.44 171 PHE A N 1
ATOM 1356 C CA . PHE A 1 171 ? -4.854 -3.700 12.620 1.00 97.44 171 PHE A CA 1
ATOM 1357 C C . PHE A 1 171 ? -3.443 -3.195 12.315 1.00 97.44 171 PHE A C 1
ATOM 1359 O O . PHE A 1 171 ? -3.040 -2.177 12.868 1.00 97.44 171 PHE A O 1
ATOM 1366 N N . PHE A 1 172 ? -2.711 -3.840 11.406 1.00 98.00 172 PHE A N 1
ATOM 1367 C CA . PHE A 1 172 ? -1.388 -3.382 10.983 1.00 98.00 172 PHE A CA 1
ATOM 1368 C C . PHE A 1 172 ? -1.421 -1.954 10.439 1.00 98.00 172 PHE A C 1
ATOM 1370 O O . PHE A 1 172 ? -0.638 -1.115 10.871 1.00 98.00 172 PHE A O 1
ATOM 1377 N N . VAL A 1 173 ? -2.351 -1.646 9.536 1.00 97.25 173 VAL A N 1
ATOM 1378 C CA . VAL A 1 173 ? -2.462 -0.316 8.919 1.00 97.25 173 VAL A CA 1
ATOM 1379 C C . VAL A 1 173 ? -2.804 0.758 9.953 1.00 97.25 173 VAL A C 1
ATOM 1381 O O . VAL A 1 173 ? -2.205 1.838 9.922 1.00 97.25 173 VAL A O 1
ATOM 1384 N N . SER A 1 174 ? -3.697 0.448 10.899 1.00 96.50 174 SER A N 1
ATOM 1385 C CA . SER A 1 174 ? -4.136 1.385 11.943 1.00 96.50 174 SER A CA 1
ATOM 1386 C C . SER A 1 174 ? -2.997 1.900 12.830 1.00 96.50 174 SER A C 1
ATOM 1388 O O . SER A 1 174 ? -3.099 2.970 13.427 1.00 96.50 174 SER A O 1
ATOM 1390 N N . GLN A 1 175 ? -1.866 1.189 12.885 1.00 96.50 175 GLN A N 1
ATOM 1391 C CA . GLN A 1 175 ? -0.698 1.577 13.676 1.00 96.50 175 GLN A CA 1
ATOM 1392 C C . GLN A 1 175 ? -0.041 2.873 13.188 1.00 96.50 175 GLN A C 1
ATOM 1394 O O . GLN A 1 175 ? 0.613 3.559 13.973 1.00 96.50 175 GLN A O 1
ATOM 1399 N N . PHE A 1 176 ? -0.162 3.221 11.903 1.00 96.19 176 PHE A N 1
ATOM 1400 C CA . PHE A 1 176 ? 0.760 4.187 11.296 1.00 96.19 176 PHE A CA 1
ATOM 1401 C C . PHE A 1 176 ? 0.206 5.592 11.104 1.00 96.19 176 PHE A C 1
ATOM 1403 O O . PHE A 1 176 ? 1.014 6.514 11.007 1.00 96.19 176 PHE A O 1
ATOM 1410 N N . GLU A 1 177 ? -1.114 5.779 11.057 1.00 95.19 177 GLU A N 1
ATOM 1411 C CA . GLU A 1 177 ? -1.696 7.087 10.732 1.00 95.19 177 GLU A CA 1
ATOM 1412 C C . GLU A 1 177 ? -1.776 8.018 11.945 1.00 95.19 177 GLU A C 1
ATOM 1414 O O . GLU A 1 177 ? -1.552 9.218 11.816 1.00 95.19 177 GLU A O 1
ATOM 1419 N N . PHE A 1 178 ? -2.051 7.489 13.138 1.00 95.94 178 PHE A N 1
ATOM 1420 C CA . PHE A 1 178 ? -2.290 8.317 14.318 1.00 95.94 178 PHE A CA 1
ATOM 1421 C C . PHE A 1 178 ? -1.033 9.052 14.814 1.00 95.94 178 PHE A C 1
ATOM 1423 O O . PHE A 1 178 ? 0.020 8.454 15.060 1.00 95.94 178 PHE A O 1
ATOM 1430 N N . LEU A 1 179 ? -1.182 10.354 15.061 1.00 95.06 179 LEU A N 1
ATOM 1431 C CA . LEU A 1 179 ? -0.204 11.195 15.746 1.00 95.06 179 LEU A CA 1
ATOM 1432 C C . LEU A 1 179 ? -0.934 12.222 16.617 1.00 95.06 179 LEU A C 1
ATOM 1434 O O . LEU A 1 179 ? -1.495 13.199 16.122 1.00 95.06 179 LEU A O 1
ATOM 1438 N N . GLU A 1 180 ? -0.907 12.014 17.933 1.00 94.06 180 GLU A N 1
ATOM 1439 C CA . GLU A 1 180 ? -1.687 12.809 18.884 1.00 94.06 180 GLU A CA 1
ATOM 1440 C C . GLU A 1 180 ? -1.427 14.328 18.812 1.00 94.06 180 GLU A C 1
ATOM 1442 O O . GLU A 1 180 ? -2.399 15.087 18.736 1.00 94.06 180 GLU A O 1
ATOM 1447 N N . PRO A 1 181 ? -0.168 14.812 18.791 1.00 95.19 181 PRO A N 1
ATOM 1448 C CA . PRO A 1 181 ? 0.114 16.247 18.756 1.00 95.19 181 PRO A CA 1
ATOM 1449 C C . PRO A 1 181 ? -0.128 16.911 17.391 1.00 95.19 181 PRO A C 1
ATOM 1451 O O . PRO A 1 181 ? 0.060 18.124 17.284 1.00 95.19 181 PRO A O 1
ATOM 1454 N N . ALA A 1 182 ? -0.533 16.165 16.355 1.00 95.62 182 ALA A N 1
ATOM 1455 C CA . ALA A 1 182 ? -0.709 16.712 15.008 1.00 95.62 182 ALA A CA 1
ATOM 1456 C C . ALA A 1 182 ? -1.856 17.732 14.913 1.00 95.62 182 ALA A C 1
ATOM 1458 O O . ALA A 1 182 ? -1.777 18.670 14.122 1.00 95.62 182 ALA A O 1
ATOM 1459 N N . ALA A 1 183 ? -2.910 17.583 15.725 1.00 95.81 183 ALA A N 1
ATOM 1460 C CA . ALA A 1 183 ? -4.041 18.505 15.710 1.00 95.81 183 ALA A CA 1
ATOM 1461 C C . ALA A 1 183 ? -4.799 18.579 17.041 1.00 95.81 183 ALA A C 1
ATOM 1463 O O . ALA A 1 183 ? -4.887 17.626 17.817 1.00 95.81 183 ALA A O 1
ATOM 1464 N N . ALA A 1 184 ? -5.449 19.725 17.265 1.00 94.44 184 ALA A N 1
ATOM 1465 C CA . ALA A 1 184 ? -6.358 19.912 18.395 1.00 94.44 184 ALA A CA 1
ATOM 1466 C C . ALA A 1 184 ? -7.680 19.140 18.223 1.00 94.44 184 ALA A C 1
ATOM 1468 O O . ALA A 1 184 ? -8.264 18.680 19.203 1.00 94.44 184 ALA A O 1
ATOM 1469 N N . ARG A 1 185 ? -8.163 19.006 16.980 1.00 95.75 185 ARG A N 1
ATOM 1470 C CA . ARG A 1 185 ? -9.367 18.234 16.645 1.00 95.75 185 ARG A CA 1
ATOM 1471 C C . ARG A 1 185 ? -9.013 16.755 16.559 1.00 95.75 185 ARG A C 1
ATOM 1473 O O . ARG A 1 185 ? -8.053 16.405 15.883 1.00 95.75 185 ARG A O 1
ATOM 1480 N N . PHE A 1 186 ? -9.795 15.910 17.225 1.00 93.81 186 PHE A N 1
ATOM 1481 C CA . PHE A 1 186 ? -9.507 14.483 17.387 1.00 93.81 186 PHE A CA 1
ATOM 1482 C C . PHE A 1 186 ? -9.335 13.751 16.048 1.00 93.81 186 PHE A C 1
ATOM 1484 O O . PHE A 1 186 ? -8.432 12.937 15.899 1.00 93.81 186 PHE A O 1
ATOM 1491 N N . GLU A 1 187 ? -10.160 14.095 15.064 1.00 95.25 187 GLU A N 1
ATOM 1492 C CA . GLU A 1 187 ? -10.222 13.470 13.738 1.00 95.25 187 GLU A CA 1
ATOM 1493 C C . GLU A 1 187 ? -9.027 13.822 12.855 1.00 95.25 187 GLU A C 1
ATOM 1495 O O . GLU A 1 187 ? -8.723 13.111 11.907 1.00 95.25 187 GLU A O 1
ATOM 1500 N N . TYR A 1 188 ? -8.340 14.916 13.177 1.00 95.94 188 TYR A N 1
ATOM 1501 C CA . TYR A 1 188 ? -7.207 15.424 12.411 1.00 95.94 188 TYR A CA 1
ATOM 1502 C C . TYR A 1 188 ? -5.867 15.078 13.073 1.00 95.94 188 TYR A C 1
ATOM 1504 O O . TYR A 1 188 ? -4.827 15.589 12.672 1.00 95.94 188 TYR A O 1
ATOM 1512 N N . ARG A 1 189 ? -5.863 14.216 14.099 1.00 96.12 189 ARG A N 1
ATOM 1513 C CA . ARG A 1 189 ? -4.645 13.728 14.770 1.00 96.12 189 ARG A CA 1
ATOM 1514 C C . ARG A 1 189 ? -3.932 12.662 13.933 1.00 96.12 189 ARG A C 1
ATOM 1516 O O . ARG A 1 189 ? -3.719 11.543 14.387 1.00 96.12 189 ARG A O 1
ATOM 1523 N N . SER A 1 190 ? -3.605 13.015 12.697 1.00 96.12 190 SER A N 1
ATOM 1524 C CA . SER A 1 190 ? -3.005 12.134 11.700 1.00 96.12 190 SER A CA 1
ATOM 1525 C C . SER A 1 190 ? -1.616 12.618 11.290 1.00 96.12 190 SER A C 1
ATOM 1527 O O . SER A 1 190 ? -1.315 13.818 11.322 1.00 96.12 190 SER A O 1
ATOM 1529 N N . LYS A 1 191 ? -0.758 11.688 10.870 1.00 95.50 191 LYS A N 1
ATOM 1530 C CA . LYS A 1 191 ? 0.544 12.015 10.287 1.00 95.50 191 LYS A CA 1
ATOM 1531 C C . LYS A 1 191 ? 0.392 12.752 8.967 1.00 95.50 191 LYS A C 1
ATOM 1533 O O . LYS A 1 191 ? 1.234 13.598 8.678 1.00 95.50 191 LYS A O 1
ATOM 1538 N N . ASP A 1 192 ? -0.678 12.511 8.213 1.00 93.75 192 ASP A N 1
ATOM 1539 C CA . ASP A 1 192 ? -0.978 13.312 7.026 1.00 93.75 192 ASP A CA 1
ATOM 1540 C C . ASP A 1 192 ? -1.220 14.791 7.379 1.00 93.75 192 ASP A C 1
ATOM 1542 O O . ASP A 1 192 ? -0.587 15.682 6.809 1.00 93.75 192 ASP A O 1
ATOM 1546 N N . THR A 1 193 ? -2.013 15.072 8.422 1.00 95.75 193 THR A N 1
ATOM 1547 C CA . THR A 1 193 ? -2.198 16.453 8.912 1.00 95.75 193 THR A CA 1
ATOM 1548 C C . THR A 1 193 ? -0.873 17.075 9.354 1.00 95.75 193 THR A C 1
ATOM 1550 O O . THR A 1 193 ? -0.583 18.224 9.014 1.00 95.75 193 THR A O 1
ATOM 1553 N N . ALA A 1 194 ? -0.032 16.321 10.069 1.00 95.06 194 ALA A N 1
ATOM 1554 C CA . ALA A 1 194 ? 1.293 16.790 10.466 1.00 95.06 194 ALA A CA 1
ATOM 1555 C C . ALA A 1 194 ? 2.176 17.113 9.250 1.00 95.06 194 ALA A C 1
ATOM 1557 O O . ALA A 1 194 ? 2.783 18.184 9.201 1.00 95.06 194 ALA A O 1
ATOM 1558 N N . ARG A 1 195 ? 2.201 16.232 8.245 1.00 91.56 195 ARG A N 1
ATOM 1559 C CA . ARG A 1 195 ? 2.981 16.388 7.012 1.00 91.56 195 ARG A CA 1
ATOM 1560 C C . ARG A 1 195 ? 2.559 17.623 6.214 1.00 91.56 195 ARG A C 1
ATOM 1562 O O . ARG A 1 195 ? 3.419 18.355 5.730 1.00 91.56 195 ARG A O 1
ATOM 1569 N N . LEU A 1 196 ? 1.256 17.868 6.096 1.00 92.25 196 LEU A N 1
ATOM 1570 C CA . LEU A 1 196 ? 0.702 18.987 5.328 1.00 92.25 196 LEU A CA 1
ATOM 1571 C C . LEU A 1 196 ? 0.749 20.329 6.077 1.00 92.25 196 LEU A C 1
ATOM 1573 O O . LEU A 1 196 ? 0.552 21.377 5.466 1.00 92.25 196 LEU A O 1
ATOM 1577 N N . SER A 1 197 ? 1.041 20.323 7.381 1.00 93.81 197 SER A N 1
ATOM 1578 C CA . SER A 1 197 ? 1.106 21.546 8.194 1.00 93.81 197 SER A CA 1
ATOM 1579 C C . SER A 1 197 ? 2.290 22.465 7.859 1.00 93.81 197 SER A C 1
ATOM 1581 O O . SER A 1 197 ? 2.281 23.637 8.232 1.00 93.81 197 SER A O 1
ATOM 1583 N N . GLY A 1 198 ? 3.331 21.935 7.205 1.00 91.31 198 GLY A N 1
ATOM 1584 C CA . GLY A 1 198 ? 4.602 22.629 6.975 1.00 91.31 198 GLY A CA 1
ATOM 1585 C C . GLY A 1 198 ? 5.501 22.745 8.216 1.00 91.31 198 GLY A C 1
ATOM 1586 O O . GLY A 1 198 ? 6.624 23.235 8.104 1.00 91.31 198 GLY A O 1
ATOM 1587 N N . VAL A 1 199 ? 5.047 22.284 9.386 1.00 93.88 199 VAL A N 1
ATOM 1588 C CA . VAL A 1 199 ? 5.856 22.219 10.611 1.00 93.88 199 VAL A CA 1
ATOM 1589 C C . VAL A 1 199 ? 6.771 20.988 10.546 1.00 93.88 199 VAL A C 1
ATOM 1591 O O . VAL A 1 199 ? 6.304 19.910 10.164 1.00 93.88 199 VAL A O 1
ATOM 1594 N N . PRO A 1 200 ? 8.060 21.093 10.928 1.00 93.81 200 PRO A N 1
ATOM 1595 C CA . PRO A 1 200 ? 8.956 19.942 10.956 1.00 93.81 200 PRO A CA 1
ATOM 1596 C C . PRO A 1 200 ? 8.391 18.790 11.796 1.00 93.81 200 PRO A C 1
ATOM 1598 O O . PRO A 1 200 ? 8.000 18.979 12.949 1.00 93.81 200 PRO A O 1
ATOM 1601 N N . PHE A 1 201 ? 8.398 17.576 11.237 1.00 92.25 201 PHE A N 1
ATOM 1602 C CA . PHE A 1 201 ? 7.842 16.386 11.895 1.00 92.25 201 PHE A CA 1
ATOM 1603 C C . PHE A 1 201 ? 8.445 16.141 13.287 1.00 92.25 201 PHE A C 1
ATOM 1605 O O . PHE A 1 201 ? 7.722 15.808 14.223 1.00 92.25 201 PHE A O 1
ATOM 1612 N N . SER A 1 202 ? 9.750 16.378 13.452 1.00 91.88 202 SER A N 1
ATOM 1613 C CA . SER A 1 202 ? 10.454 16.244 14.733 1.00 91.88 202 SER A CA 1
ATOM 1614 C C . SER A 1 202 ? 9.934 17.196 15.816 1.00 91.88 202 SER A C 1
ATOM 1616 O O . SER A 1 202 ? 9.883 16.817 16.984 1.00 91.88 202 SER A O 1
ATOM 1618 N N . GLU A 1 203 ? 9.491 18.403 15.452 1.00 94.31 203 GLU A N 1
ATOM 1619 C CA . GLU A 1 203 ? 8.921 19.368 16.397 1.00 94.31 203 GLU A CA 1
ATOM 1620 C C . GLU A 1 203 ? 7.546 18.914 16.903 1.00 94.31 203 GLU A C 1
ATOM 1622 O O . GLU A 1 203 ? 7.247 19.021 18.095 1.00 94.31 203 GLU A O 1
ATOM 1627 N N . ILE A 1 204 ? 6.717 18.372 16.007 1.00 94.38 204 ILE A N 1
ATOM 1628 C CA . ILE A 1 204 ? 5.415 17.800 16.366 1.00 94.38 204 ILE A CA 1
ATOM 1629 C C . ILE A 1 204 ? 5.630 16.568 17.251 1.00 94.38 204 ILE A C 1
ATOM 1631 O O . ILE A 1 204 ? 5.037 16.466 18.325 1.00 94.38 204 ILE A O 1
ATOM 1635 N N . LEU A 1 205 ? 6.524 15.666 16.840 1.00 92.25 205 LEU A N 1
ATOM 1636 C CA . LEU A 1 205 ? 6.821 14.431 17.559 1.00 92.25 205 LEU A CA 1
ATOM 1637 C C . LEU A 1 205 ? 7.426 14.684 18.948 1.00 92.25 205 LEU A C 1
ATOM 1639 O O . LEU A 1 205 ? 7.156 13.927 19.875 1.00 92.25 205 LEU A O 1
ATOM 1643 N N . ALA A 1 206 ? 8.191 15.761 19.141 1.00 92.06 206 ALA A N 1
ATOM 1644 C CA . ALA A 1 206 ? 8.735 16.124 20.453 1.00 92.06 206 ALA A CA 1
ATOM 1645 C C . ALA A 1 206 ? 7.648 16.378 21.517 1.00 92.06 206 ALA A C 1
ATOM 1647 O O . ALA A 1 206 ? 7.922 16.272 22.714 1.00 92.06 206 ALA A O 1
ATOM 1648 N N . ARG A 1 207 ? 6.418 16.693 21.088 1.00 92.00 207 ARG A N 1
ATOM 1649 C CA . ARG A 1 207 ? 5.245 16.895 21.953 1.00 92.00 207 ARG A CA 1
ATOM 1650 C C . ARG A 1 207 ? 4.487 15.592 22.235 1.00 92.00 207 ARG A C 1
ATOM 1652 O O . ARG A 1 207 ? 3.580 15.596 23.063 1.00 92.00 207 ARG A O 1
ATOM 1659 N N . GLU A 1 208 ? 4.841 14.496 21.563 1.00 89.31 208 GLU A N 1
ATOM 1660 C CA . GLU A 1 208 ? 4.243 13.179 21.775 1.00 89.31 208 GLU A CA 1
ATOM 1661 C C . GLU A 1 208 ? 4.649 12.628 23.148 1.00 89.31 208 GLU A C 1
ATOM 1663 O O . GLU A 1 208 ? 5.817 12.688 23.560 1.00 89.31 208 GLU A O 1
ATOM 1668 N N . SER A 1 209 ? 3.676 12.091 23.881 1.00 84.62 209 SER A N 1
ATOM 1669 C CA . SER A 1 209 ? 3.878 11.681 25.272 1.00 84.62 209 SER A CA 1
ATOM 1670 C C . SER A 1 209 ? 3.074 10.434 25.633 1.00 84.62 209 SER A C 1
ATOM 1672 O O . SER A 1 209 ? 2.117 10.062 24.970 1.00 84.62 209 SER A O 1
ATOM 1674 N N . GLY A 1 210 ? 3.487 9.730 26.690 1.00 82.12 210 GLY A N 1
ATOM 1675 C CA . GLY A 1 210 ? 2.747 8.581 27.227 1.00 82.12 210 GLY A CA 1
ATOM 1676 C C . GLY A 1 210 ? 2.948 7.245 26.496 1.00 82.12 210 GLY A C 1
ATOM 1677 O O . GLY A 1 210 ? 2.742 6.198 27.118 1.00 82.12 210 GLY A O 1
ATOM 1678 N N . LYS A 1 211 ? 3.402 7.244 25.241 1.00 87.12 211 LYS A N 1
ATOM 1679 C CA . LYS A 1 211 ? 3.710 6.031 24.461 1.00 87.12 211 LYS A CA 1
ATOM 1680 C C . LYS A 1 211 ? 5.069 5.419 24.826 1.00 87.12 211 LYS A C 1
ATOM 1682 O O . LYS A 1 211 ? 5.987 6.121 25.253 1.00 87.12 211 LYS A O 1
ATOM 1687 N N . ASP A 1 212 ? 5.186 4.100 24.675 1.00 89.38 212 ASP A N 1
ATOM 1688 C CA . ASP A 1 212 ? 6.463 3.392 24.816 1.00 89.38 212 ASP A CA 1
ATOM 1689 C C . ASP A 1 212 ? 7.285 3.615 23.544 1.00 89.38 212 ASP A C 1
ATOM 1691 O O . ASP A 1 212 ? 6.916 3.143 22.473 1.00 89.38 212 ASP A O 1
ATOM 1695 N N . ARG A 1 213 ? 8.394 4.350 23.658 1.00 87.44 213 ARG A N 1
ATOM 1696 C CA . ARG A 1 213 ? 9.179 4.789 22.495 1.00 87.44 213 ARG A CA 1
ATOM 1697 C C . ARG A 1 213 ? 9.903 3.669 21.746 1.00 87.44 213 ARG A C 1
ATOM 1699 O O . ARG A 1 213 ? 10.398 3.916 20.650 1.00 87.44 213 ARG A O 1
ATOM 1706 N N . VAL A 1 214 ? 9.999 2.482 22.341 1.00 89.12 214 VAL A N 1
ATOM 1707 C CA . VAL A 1 214 ? 10.628 1.312 21.720 1.00 89.12 214 VAL A CA 1
ATOM 1708 C C . VAL A 1 214 ? 9.560 0.391 21.141 1.00 89.12 214 VAL A C 1
ATOM 1710 O O . VAL A 1 214 ? 9.719 -0.082 20.022 1.00 89.12 214 VAL A O 1
ATOM 1713 N N . LYS A 1 215 ? 8.470 0.145 21.879 1.00 90.69 215 LYS A N 1
ATOM 1714 C CA . LYS A 1 215 ? 7.437 -0.818 21.460 1.00 90.69 215 LYS A CA 1
ATOM 1715 C C . LYS A 1 215 ? 6.401 -0.260 20.492 1.00 90.69 215 LYS A C 1
ATOM 1717 O O . LYS A 1 215 ? 5.820 -1.033 19.741 1.00 90.69 215 LYS A O 1
ATOM 1722 N N . ASP A 1 216 ? 6.132 1.041 20.532 1.00 92.94 216 ASP A N 1
ATOM 1723 C CA . ASP A 1 216 ? 5.088 1.637 19.701 1.00 92.94 216 ASP A CA 1
ATOM 1724 C C . ASP A 1 216 ? 5.520 1.688 18.228 1.00 92.94 216 ASP A C 1
ATOM 1726 O O . ASP A 1 216 ? 6.431 2.432 17.844 1.00 92.94 216 ASP A O 1
ATOM 1730 N N . LEU A 1 217 ? 4.843 0.891 17.400 1.00 95.69 217 LEU A N 1
ATOM 1731 C CA . LEU A 1 217 ? 5.107 0.783 15.967 1.00 95.69 217 LEU A CA 1
ATOM 1732 C C . LEU A 1 217 ? 4.859 2.111 15.241 1.00 95.69 217 LEU A C 1
ATOM 1734 O O . LEU A 1 217 ? 5.539 2.405 14.254 1.00 95.69 217 LEU A O 1
ATOM 1738 N N . SER A 1 218 ? 3.958 2.959 15.753 1.00 93.25 218 SER A N 1
ATOM 1739 C CA . SER A 1 218 ? 3.650 4.257 15.152 1.00 93.25 218 SER A CA 1
ATOM 1740 C C . SER A 1 218 ? 4.868 5.179 15.138 1.00 93.25 218 SER A C 1
ATOM 1742 O O . SER A 1 218 ? 4.954 6.061 14.287 1.00 93.25 218 SER A O 1
ATOM 1744 N N . LEU A 1 219 ? 5.812 5.017 16.067 1.00 93.50 219 LEU A N 1
ATOM 1745 C CA . LEU A 1 219 ? 6.985 5.888 16.187 1.00 93.50 219 LEU A CA 1
ATOM 1746 C C . LEU A 1 219 ? 8.122 5.498 15.240 1.00 93.50 219 LEU A C 1
ATOM 1748 O O . LEU A 1 219 ? 9.065 6.274 15.075 1.00 93.50 219 LEU A O 1
ATOM 1752 N N . GLN A 1 220 ? 8.025 4.327 14.606 1.00 95.56 220 GLN A N 1
ATOM 1753 C CA . GLN A 1 220 ? 9.007 3.834 13.643 1.00 95.56 220 GLN A CA 1
ATOM 1754 C C . GLN A 1 220 ? 8.814 4.419 12.240 1.00 95.56 220 GLN A C 1
ATOM 1756 O O . GLN A 1 220 ? 9.683 4.227 11.390 1.00 95.56 220 GLN A O 1
ATOM 1761 N N . THR A 1 221 ? 7.711 5.130 11.972 1.00 96.00 221 THR A N 1
ATOM 1762 C CA . THR A 1 221 ? 7.402 5.690 10.645 1.00 96.00 221 THR A CA 1
ATOM 1763 C C . THR A 1 221 ? 7.048 7.171 10.715 1.00 96.00 221 THR A C 1
ATOM 1765 O O . THR A 1 221 ? 6.453 7.635 11.691 1.00 96.00 221 THR A O 1
ATOM 1768 N N . THR A 1 222 ? 7.361 7.924 9.661 1.00 95.00 222 THR A N 1
ATOM 1769 C CA . THR A 1 222 ? 7.028 9.361 9.571 1.00 95.00 222 THR A CA 1
ATOM 1770 C C . THR A 1 222 ? 5.712 9.639 8.841 1.00 95.00 222 THR A C 1
ATOM 1772 O O . THR A 1 222 ? 5.200 10.754 8.899 1.00 95.00 222 THR A O 1
ATOM 1775 N N . ASN A 1 223 ? 5.122 8.626 8.203 1.00 94.88 223 ASN A N 1
ATOM 1776 C CA . ASN A 1 223 ? 3.840 8.694 7.503 1.00 94.88 223 ASN A CA 1
ATOM 1777 C C . ASN A 1 223 ? 2.979 7.446 7.765 1.00 94.88 223 ASN A C 1
ATOM 1779 O O . ASN A 1 223 ? 3.477 6.442 8.285 1.00 94.88 223 ASN A O 1
ATOM 1783 N N . GLY A 1 224 ? 1.697 7.525 7.400 1.00 94.19 224 GLY A N 1
ATOM 1784 C CA . GLY A 1 224 ? 0.812 6.367 7.273 1.00 94.19 224 GLY A CA 1
ATOM 1785 C C . GLY A 1 224 ? 0.732 5.833 5.840 1.00 94.19 224 GLY A C 1
ATOM 1786 O O . GLY A 1 224 ? 1.547 6.181 4.979 1.00 94.19 224 GLY A O 1
ATOM 1787 N N . LEU A 1 225 ? -0.234 4.947 5.591 1.00 94.19 225 LEU A N 1
ATOM 1788 C CA . LEU A 1 225 ? -0.373 4.202 4.337 1.00 94.19 225 LEU A CA 1
ATOM 1789 C C . LEU A 1 225 ? -1.522 4.744 3.484 1.00 94.19 225 LEU A C 1
ATOM 1791 O O . LEU A 1 225 ? -2.634 4.937 3.965 1.00 94.19 225 LEU A O 1
ATOM 1795 N N . SER A 1 226 ? -1.273 4.932 2.186 1.00 92.62 226 SER A N 1
ATOM 1796 C CA . SER A 1 226 ? -2.309 5.362 1.245 1.00 92.62 226 SER A CA 1
ATOM 1797 C C . SER A 1 226 ? -3.209 4.202 0.813 1.00 92.62 226 SER A C 1
ATOM 1799 O O . SER A 1 226 ? -2.775 3.052 0.738 1.00 92.62 226 SER A O 1
ATOM 1801 N N . VAL A 1 227 ? -4.447 4.512 0.412 1.00 93.75 227 VAL A N 1
ATOM 1802 C CA . VAL A 1 227 ? -5.386 3.521 -0.150 1.00 93.75 227 VAL A CA 1
ATOM 1803 C C . VAL A 1 227 ? -4.779 2.790 -1.351 1.00 93.75 227 VAL A C 1
ATOM 1805 O O . VAL A 1 227 ? -4.951 1.581 -1.482 1.00 93.75 227 VAL A O 1
ATOM 1808 N N . ARG A 1 228 ? -4.004 3.491 -2.193 1.00 92.62 228 ARG A N 1
ATOM 1809 C CA . ARG A 1 228 ? -3.293 2.879 -3.324 1.00 92.62 228 ARG A CA 1
ATOM 1810 C C . ARG A 1 228 ? -2.322 1.796 -2.855 1.00 92.62 228 ARG A C 1
ATOM 1812 O O . ARG A 1 228 ? -2.347 0.702 -3.404 1.00 92.62 228 ARG A O 1
ATOM 1819 N N . ALA A 1 229 ? -1.513 2.071 -1.829 1.00 95.12 229 ALA A N 1
ATOM 1820 C CA . ALA A 1 229 ? -0.583 1.081 -1.286 1.00 95.12 229 ALA A CA 1
ATOM 1821 C C . ALA A 1 229 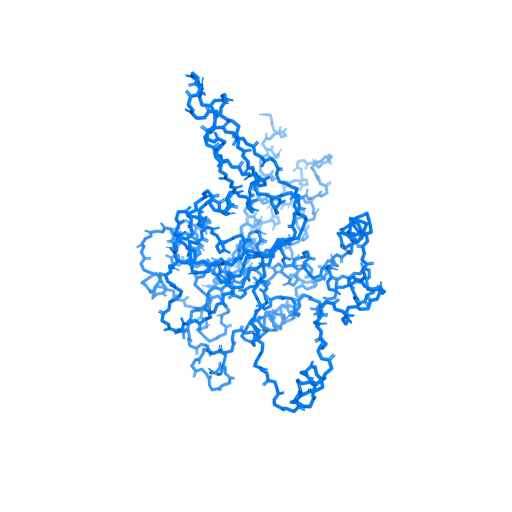? -1.324 -0.164 -0.765 1.00 95.12 229 ALA A C 1
ATOM 1823 O O . ALA A 1 229 ? -0.877 -1.283 -1.004 1.00 95.12 229 ALA A O 1
ATOM 1824 N N . LEU A 1 230 ? -2.488 0.017 -0.126 1.00 96.69 230 LEU A N 1
ATOM 1825 C CA . LEU A 1 230 ? -3.327 -1.094 0.344 1.00 96.69 230 LEU A CA 1
ATOM 1826 C C . LEU A 1 230 ? -3.919 -1.909 -0.812 1.00 96.69 230 LEU A C 1
ATOM 1828 O O . LEU A 1 230 ? -3.884 -3.138 -0.779 1.00 96.69 230 LEU A O 1
ATOM 1832 N N . MET A 1 231 ? -4.424 -1.244 -1.856 1.00 97.12 231 MET A N 1
ATOM 1833 C CA . MET A 1 231 ? -4.928 -1.916 -3.058 1.00 97.12 231 MET A CA 1
ATOM 1834 C C . MET A 1 231 ? -3.831 -2.735 -3.743 1.00 97.12 231 MET A C 1
ATOM 1836 O O . MET A 1 231 ? -4.063 -3.893 -4.093 1.00 97.12 231 MET A O 1
ATOM 1840 N N . THR A 1 232 ? -2.635 -2.161 -3.890 1.00 97.19 232 THR A N 1
ATOM 1841 C CA . THR A 1 232 ? -1.471 -2.853 -4.446 1.00 97.19 232 THR A CA 1
ATOM 1842 C C . THR A 1 232 ? -1.089 -4.057 -3.591 1.00 97.19 232 THR A C 1
ATOM 1844 O O . THR A 1 232 ? -0.911 -5.150 -4.124 1.00 97.19 232 THR A O 1
ATOM 1847 N N . LEU A 1 233 ? -1.023 -3.890 -2.269 1.00 97.75 233 LEU A N 1
ATOM 1848 C CA . LEU A 1 233 ? -0.687 -4.967 -1.343 1.00 97.75 233 LEU A CA 1
ATOM 1849 C C . LEU A 1 233 ? -1.650 -6.153 -1.480 1.00 97.75 233 LEU A C 1
ATOM 1851 O O . LEU A 1 233 ? -1.206 -7.290 -1.630 1.00 97.75 233 LEU A O 1
ATOM 1855 N N . LEU A 1 234 ? -2.958 -5.885 -1.505 1.00 98.19 234 LEU A N 1
ATOM 1856 C CA . LEU A 1 234 ? -3.985 -6.911 -1.689 1.00 98.19 234 LEU A CA 1
ATOM 1857 C C . LEU A 1 234 ? -3.882 -7.592 -3.058 1.00 98.19 234 LEU A C 1
ATOM 1859 O O . LEU A 1 234 ? -3.965 -8.816 -3.138 1.00 98.19 234 LEU A O 1
ATOM 1863 N N . LEU A 1 235 ? -3.688 -6.827 -4.135 1.00 98.19 235 LEU A N 1
ATOM 1864 C CA . LEU A 1 235 ? -3.596 -7.378 -5.487 1.00 98.19 235 LEU A CA 1
ATOM 1865 C C . LEU A 1 235 ? -2.369 -8.283 -5.656 1.00 98.19 235 LEU A C 1
ATOM 1867 O O . LEU A 1 235 ? -2.486 -9.373 -6.213 1.00 98.19 235 LEU A O 1
ATOM 1871 N N . TYR A 1 236 ? -1.207 -7.863 -5.155 1.00 98.25 236 TYR A N 1
ATOM 1872 C CA . TYR A 1 236 ? 0.011 -8.667 -5.236 1.00 98.25 236 TYR A CA 1
ATOM 1873 C C . TYR A 1 236 ? -0.034 -9.882 -4.303 1.00 98.25 236 TYR A C 1
ATOM 1875 O O . TYR A 1 236 ? 0.447 -10.944 -4.694 1.00 98.25 236 TYR A O 1
ATOM 1883 N N . ALA A 1 237 ? -0.652 -9.778 -3.120 1.00 98.44 237 ALA A N 1
ATOM 1884 C CA . ALA A 1 237 ? -0.861 -10.930 -2.241 1.00 98.44 237 ALA A CA 1
ATOM 1885 C C . ALA A 1 237 ? -1.772 -11.983 -2.901 1.00 98.44 237 ALA A C 1
ATOM 1887 O O . ALA A 1 237 ? -1.432 -13.164 -2.911 1.00 98.44 237 ALA A O 1
ATOM 1888 N N . LYS A 1 238 ? -2.867 -11.551 -3.549 1.00 98.69 238 LYS A N 1
ATOM 1889 C CA . LYS A 1 238 ? -3.702 -12.423 -4.396 1.00 98.69 238 LYS A CA 1
ATOM 1890 C C . LYS A 1 238 ? -2.911 -13.050 -5.541 1.00 98.69 238 LYS A C 1
ATOM 1892 O O . LYS A 1 238 ? -3.057 -14.238 -5.804 1.00 98.69 238 LYS A O 1
ATOM 1897 N N . GLY A 1 239 ? -2.065 -12.266 -6.211 1.00 98.19 239 GLY A N 1
ATOM 1898 C CA . GLY A 1 239 ? -1.201 -12.758 -7.283 1.00 98.19 239 GLY A CA 1
ATOM 1899 C C . GLY A 1 239 ? -0.253 -13.856 -6.801 1.00 98.19 239 GLY A C 1
ATOM 1900 O O . GLY A 1 239 ? -0.166 -14.907 -7.431 1.00 98.19 239 GLY A O 1
ATOM 1901 N N . LEU A 1 240 ? 0.414 -13.645 -5.664 1.00 98.25 240 LEU A N 1
ATOM 1902 C CA . LEU A 1 240 ? 1.333 -14.625 -5.086 1.00 98.25 240 LEU A CA 1
ATOM 1903 C C . LEU A 1 240 ? 0.613 -15.914 -4.662 1.00 98.25 240 LEU A C 1
ATOM 1905 O O . LEU A 1 240 ? 1.096 -16.998 -4.987 1.00 98.25 240 LEU A O 1
ATOM 1909 N N . ALA A 1 241 ? -0.549 -15.797 -4.013 1.00 98.56 241 ALA A N 1
ATOM 1910 C CA . ALA A 1 241 ? -1.389 -16.937 -3.647 1.00 98.56 241 ALA A CA 1
ATOM 1911 C C . ALA A 1 241 ? -1.817 -17.743 -4.886 1.00 98.56 241 ALA A C 1
ATOM 1913 O O . ALA A 1 241 ? -1.638 -18.960 -4.937 1.00 98.56 241 ALA A O 1
ATOM 1914 N N . TRP A 1 242 ? -2.273 -17.054 -5.937 1.00 98.44 242 TRP A N 1
ATOM 1915 C CA . TRP A 1 242 ? -2.667 -17.683 -7.197 1.00 98.44 242 TRP A CA 1
ATOM 1916 C C . TRP A 1 242 ? -1.506 -18.433 -7.866 1.00 98.44 242 TRP A C 1
ATOM 1918 O O . TRP A 1 242 ? -1.663 -19.589 -8.253 1.00 98.44 242 TRP A O 1
ATOM 1928 N N . PHE A 1 243 ? -0.315 -17.824 -7.952 1.00 96.50 243 PHE A N 1
ATOM 1929 C CA . PHE A 1 243 ? 0.876 -18.485 -8.510 1.00 96.50 243 PHE A CA 1
ATOM 1930 C C . PHE A 1 243 ? 1.353 -19.679 -7.670 1.00 96.50 243 PHE A C 1
ATOM 1932 O O . PHE A 1 243 ? 2.013 -20.573 -8.199 1.00 96.50 243 PHE A O 1
ATOM 1939 N N . ARG A 1 244 ? 1.015 -19.715 -6.376 1.00 97.19 244 ARG A N 1
ATOM 1940 C CA . ARG A 1 244 ? 1.237 -20.864 -5.484 1.00 97.19 244 ARG A CA 1
ATOM 1941 C C . ARG A 1 244 ? 0.137 -21.929 -5.589 1.00 97.19 244 ARG A C 1
ATOM 1943 O O . ARG A 1 244 ? 0.288 -22.999 -5.009 1.00 97.19 244 ARG A O 1
ATOM 1950 N N . GLY A 1 245 ? -0.920 -21.673 -6.361 1.00 97.44 245 GLY A N 1
ATOM 1951 C CA . GLY A 1 245 ? -2.041 -22.591 -6.564 1.00 97.44 245 GLY A CA 1
ATOM 1952 C C . GLY A 1 245 ? -3.100 -22.539 -5.463 1.00 97.44 245 GLY A C 1
ATOM 1953 O O . GLY A 1 245 ? -3.851 -23.500 -5.315 1.00 97.44 245 GLY A O 1
ATOM 1954 N N . HIS A 1 246 ? -3.152 -21.457 -4.684 1.00 98.12 246 HIS A N 1
ATOM 1955 C CA . HIS A 1 246 ? -4.148 -21.257 -3.632 1.00 98.12 246 HIS A CA 1
ATOM 1956 C C . HIS A 1 246 ? -5.339 -20.430 -4.142 1.00 98.12 246 HIS A C 1
ATOM 1958 O O . HIS A 1 246 ? -5.190 -19.546 -4.990 1.00 98.12 246 HIS A O 1
ATOM 1964 N N . ASP A 1 247 ? -6.524 -20.718 -3.611 1.00 97.38 247 ASP A N 1
ATOM 1965 C CA . ASP A 1 247 ? -7.781 -20.002 -3.859 1.00 97.38 247 ASP A CA 1
ATOM 1966 C C . ASP A 1 247 ? -8.055 -18.888 -2.837 1.00 97.38 247 ASP A C 1
ATOM 1968 O O . ASP A 1 247 ? -8.841 -17.978 -3.111 1.00 97.38 247 ASP A O 1
ATOM 1972 N N . GLU A 1 248 ? -7.345 -18.901 -1.711 1.00 98.38 248 GLU A N 1
ATOM 1973 C CA . GLU A 1 248 ? -7.331 -17.846 -0.703 1.00 98.38 248 GLU A CA 1
ATOM 1974 C C . GLU A 1 248 ? -5.916 -17.314 -0.436 1.00 98.38 248 GLU A C 1
ATOM 1976 O O . GLU A 1 248 ? -4.913 -18.018 -0.565 1.00 98.38 248 GLU A O 1
ATOM 1981 N N . VAL A 1 249 ? -5.831 -16.041 -0.048 1.00 98.69 249 VAL A N 1
ATOM 1982 C CA . VAL A 1 249 ? -4.577 -15.415 0.381 1.00 98.69 249 VAL A CA 1
ATOM 1983 C C . VAL A 1 249 ? -4.210 -15.899 1.781 1.00 98.69 249 VAL A C 1
ATOM 1985 O O . VAL A 1 249 ? -4.959 -15.684 2.735 1.00 98.69 249 VAL A O 1
ATOM 1988 N N . GLY A 1 250 ? -3.018 -16.477 1.920 1.00 98.06 250 GLY A N 1
ATOM 1989 C CA . GLY A 1 250 ? -2.433 -16.836 3.205 1.00 98.06 250 GLY A CA 1
ATOM 1990 C C . GLY A 1 250 ? -1.663 -15.686 3.861 1.00 98.06 250 GLY A C 1
ATOM 1991 O O . GLY A 1 250 ? -1.235 -14.726 3.215 1.00 98.06 250 GLY A O 1
ATOM 1992 N N . ILE A 1 251 ? -1.411 -15.811 5.167 1.00 97.38 251 ILE A N 1
ATOM 1993 C CA . ILE A 1 251 ? -0.605 -14.832 5.919 1.00 97.38 251 ILE A CA 1
ATOM 1994 C C . ILE A 1 251 ? 0.812 -14.685 5.344 1.00 97.38 251 ILE A C 1
ATOM 1996 O O . ILE A 1 251 ? 1.329 -13.575 5.239 1.00 97.38 251 ILE A O 1
ATOM 2000 N N . GLU A 1 252 ? 1.405 -15.791 4.889 1.00 97.75 252 GLU A N 1
ATOM 2001 C CA . GLU A 1 252 ? 2.727 -15.799 4.262 1.00 97.75 252 GLU A CA 1
ATOM 2002 C C . GLU A 1 252 ? 2.731 -15.130 2.885 1.00 97.75 252 GLU A C 1
ATOM 2004 O O . GLU A 1 252 ? 3.754 -14.583 2.476 1.00 97.75 252 GLU A O 1
ATOM 2009 N N . ASP A 1 253 ? 1.620 -15.146 2.145 1.00 98.19 253 ASP A N 1
ATOM 2010 C CA . ASP A 1 253 ? 1.532 -14.434 0.866 1.00 98.19 253 ASP A CA 1
ATOM 2011 C C . ASP A 1 253 ? 1.625 -12.924 1.105 1.00 98.19 253 ASP A C 1
ATOM 2013 O O . ASP A 1 253 ? 2.439 -12.234 0.487 1.00 98.19 253 ASP A O 1
ATOM 2017 N N . LEU A 1 254 ? 0.863 -12.427 2.082 1.00 97.12 254 LEU A N 1
ATOM 2018 C CA . LEU A 1 254 ? 0.885 -11.023 2.481 1.00 97.12 254 LEU A CA 1
ATOM 2019 C C . LEU A 1 254 ? 2.256 -10.615 3.039 1.00 97.12 254 LEU A C 1
ATOM 2021 O O . LEU A 1 254 ? 2.842 -9.637 2.573 1.00 97.12 254 LEU A O 1
ATOM 2025 N N . ARG A 1 255 ? 2.801 -11.398 3.980 1.00 97.81 255 ARG A N 1
ATOM 2026 C CA . ARG A 1 255 ? 4.106 -11.154 4.617 1.00 97.81 255 ARG A CA 1
ATOM 2027 C C . ARG A 1 255 ? 5.258 -11.083 3.609 1.00 97.81 255 ARG A C 1
ATOM 2029 O O . ARG A 1 255 ? 6.179 -10.290 3.789 1.00 97.81 255 ARG A O 1
ATOM 2036 N N . ASN A 1 256 ? 5.218 -11.886 2.544 1.00 96.88 256 ASN A N 1
ATOM 2037 C CA . ASN A 1 256 ? 6.268 -11.904 1.519 1.00 96.88 256 ASN A CA 1
ATOM 2038 C C . ASN A 1 256 ? 6.163 -10.747 0.518 1.00 96.88 256 ASN A C 1
ATOM 2040 O O . ASN A 1 256 ? 7.182 -10.305 -0.002 1.00 96.88 256 ASN A O 1
ATOM 2044 N N . VAL A 1 257 ? 4.959 -10.244 0.243 1.00 97.69 257 VAL A N 1
ATOM 2045 C CA . VAL A 1 257 ? 4.741 -9.126 -0.692 1.00 97.69 257 VAL A CA 1
ATOM 2046 C C . VAL A 1 257 ? 4.953 -7.768 -0.018 1.00 97.69 257 VAL A C 1
ATOM 2048 O O . VAL A 1 257 ? 5.474 -6.836 -0.638 1.00 97.69 257 VAL A O 1
ATOM 2051 N N . LEU A 1 258 ? 4.571 -7.659 1.256 1.00 97.88 258 LEU A N 1
ATOM 2052 C CA . LEU A 1 258 ? 4.555 -6.419 2.030 1.00 97.88 258 LEU A CA 1
ATOM 2053 C C . LEU A 1 258 ? 5.854 -5.599 1.937 1.00 97.88 258 LEU A C 1
ATOM 2055 O O . LEU A 1 258 ? 5.755 -4.399 1.664 1.00 97.88 258 LEU A O 1
ATOM 2059 N N . PRO A 1 259 ? 7.063 -6.178 2.066 1.00 97.69 259 PRO A N 1
ATOM 2060 C CA . PRO A 1 259 ? 8.298 -5.397 2.049 1.00 97.69 259 PRO A CA 1
ATOM 2061 C C . PRO A 1 259 ? 8.579 -4.694 0.721 1.00 97.69 259 PRO A C 1
ATOM 2063 O O . PRO A 1 259 ? 9.246 -3.662 0.704 1.00 97.69 259 PRO A O 1
ATOM 2066 N N . PHE A 1 260 ? 8.081 -5.242 -0.388 1.00 97.06 260 PHE A N 1
ATOM 2067 C CA . PHE A 1 260 ? 8.317 -4.708 -1.730 1.00 97.06 260 PHE A CA 1
ATOM 2068 C C . PHE A 1 260 ? 7.270 -3.662 -2.122 1.00 97.06 260 PHE A C 1
ATOM 2070 O O . PHE A 1 260 ? 7.595 -2.683 -2.791 1.00 97.06 260 PHE A O 1
ATOM 2077 N N . VAL A 1 261 ? 6.025 -3.830 -1.666 1.00 97.44 261 VAL A N 1
ATOM 2078 C CA . VAL A 1 261 ? 4.964 -2.824 -1.848 1.00 97.44 261 VAL A CA 1
ATOM 2079 C C . VAL A 1 261 ? 5.217 -1.611 -0.953 1.00 97.44 261 VAL A C 1
ATOM 2081 O O . VAL A 1 261 ? 5.046 -0.470 -1.377 1.00 97.44 261 VAL A O 1
ATOM 2084 N N . LEU A 1 262 ? 5.648 -1.836 0.292 1.00 96.88 262 LEU A N 1
ATOM 2085 C CA . LEU A 1 262 ? 5.826 -0.764 1.274 1.00 96.88 262 LEU A CA 1
ATOM 2086 C C . LEU A 1 262 ? 7.217 -0.120 1.261 1.00 96.88 262 LEU A C 1
ATOM 2088 O O . LEU A 1 262 ? 7.416 0.875 1.962 1.00 96.88 262 LEU A O 1
ATOM 2092 N N . HIS A 1 263 ? 8.148 -0.630 0.447 1.00 94.50 263 HIS A N 1
ATOM 2093 C CA . HIS A 1 263 ? 9.556 -0.218 0.423 1.00 94.50 263 HIS A CA 1
ATOM 2094 C C . HIS A 1 263 ? 9.743 1.305 0.386 1.00 94.50 263 HIS A C 1
ATOM 2096 O O . HIS A 1 263 ? 10.418 1.857 1.254 1.00 94.50 263 HIS A O 1
ATOM 2102 N N . ASP A 1 264 ? 9.068 1.974 -0.551 1.00 90.31 264 ASP A N 1
ATOM 2103 C CA . ASP A 1 264 ? 9.110 3.433 -0.737 1.00 90.31 264 ASP A CA 1
ATOM 2104 C C . ASP A 1 264 ? 7.822 4.134 -0.277 1.00 90.31 264 ASP A C 1
ATOM 2106 O O . ASP A 1 264 ? 7.684 5.350 -0.411 1.00 90.31 264 ASP A O 1
ATOM 2110 N N . ARG A 1 265 ? 6.860 3.381 0.274 1.00 92.31 265 ARG A N 1
ATOM 2111 C CA . ARG A 1 265 ? 5.548 3.902 0.693 1.00 92.31 265 ARG A CA 1
ATOM 2112 C C . ARG A 1 265 ? 5.446 4.151 2.189 1.00 92.31 265 ARG A C 1
ATOM 2114 O O . ARG A 1 265 ? 4.680 5.019 2.592 1.00 92.31 265 ARG A O 1
ATOM 2121 N N . LEU A 1 266 ? 6.211 3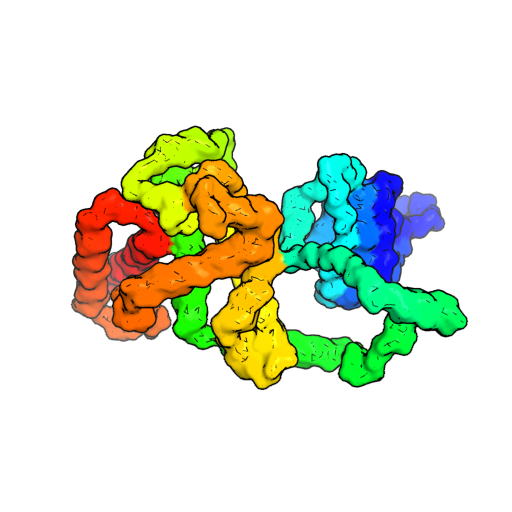.430 3.007 1.00 94.88 266 LEU A N 1
ATOM 2122 C CA . LEU A 1 266 ? 6.201 3.580 4.462 1.00 94.88 266 LEU A CA 1
ATOM 2123 C C . LEU A 1 266 ? 7.561 4.064 4.963 1.00 94.88 266 LEU A C 1
ATOM 2125 O O . LEU A 1 266 ? 8.465 3.274 5.204 1.00 94.88 266 LEU A O 1
ATOM 2129 N N . VAL A 1 267 ? 7.743 5.371 5.090 1.00 94.50 267 VAL A N 1
ATOM 2130 C CA . VAL A 1 267 ? 9.033 6.022 5.359 1.00 94.50 267 VAL A CA 1
ATOM 2131 C C . VAL A 1 267 ? 9.480 5.758 6.804 1.00 94.50 267 VAL A C 1
ATOM 2133 O O . VAL A 1 267 ? 8.697 5.991 7.730 1.00 94.50 267 VAL A O 1
ATOM 2136 N N . PRO A 1 268 ? 10.721 5.275 7.034 1.00 95.81 268 PRO A N 1
ATOM 2137 C CA . PRO A 1 268 ? 11.183 4.961 8.375 1.00 95.81 268 PRO A CA 1
ATOM 2138 C C . PRO A 1 268 ? 11.554 6.248 9.110 1.00 95.81 268 PRO A C 1
ATOM 2140 O O . PRO A 1 268 ? 12.155 7.166 8.550 1.00 95.81 268 PRO A O 1
ATOM 2143 N N . HIS A 1 269 ? 11.281 6.282 10.401 1.00 95.25 269 HIS A N 1
ATOM 2144 C CA . HIS A 1 269 ? 11.842 7.264 11.309 1.00 95.25 269 HIS A CA 1
ATOM 2145 C C . HIS A 1 269 ? 13.122 6.681 11.925 1.00 95.25 269 HIS A C 1
ATOM 2147 O O . HIS A 1 269 ? 13.091 6.069 12.986 1.00 95.25 269 HIS A O 1
ATOM 2153 N N . LEU A 1 270 ? 14.257 6.826 11.232 1.00 93.94 270 LEU A N 1
ATOM 2154 C CA . LEU A 1 270 ? 15.532 6.180 11.607 1.00 93.94 270 LEU A CA 1
ATOM 2155 C C . LEU A 1 270 ? 16.105 6.636 12.963 1.00 93.94 270 LEU A C 1
ATOM 2157 O O . LEU A 1 270 ? 16.973 5.964 13.522 1.00 93.94 270 LEU A O 1
ATOM 2161 N N . GLU A 1 271 ? 15.617 7.762 13.484 1.00 93.12 271 GLU A N 1
ATOM 2162 C CA . GLU A 1 271 ? 15.943 8.313 14.806 1.00 93.12 271 GLU A CA 1
ATOM 2163 C C . GLU A 1 271 ? 15.060 7.725 15.927 1.00 93.12 271 GLU A C 1
ATOM 2165 O O . GLU A 1 271 ? 15.207 8.089 17.094 1.00 93.12 271 GLU A O 1
ATOM 2170 N N . ALA A 1 272 ? 14.125 6.821 15.606 1.00 93.56 272 ALA A N 1
ATOM 2171 C CA . ALA A 1 272 ? 13.285 6.170 16.604 1.00 93.56 272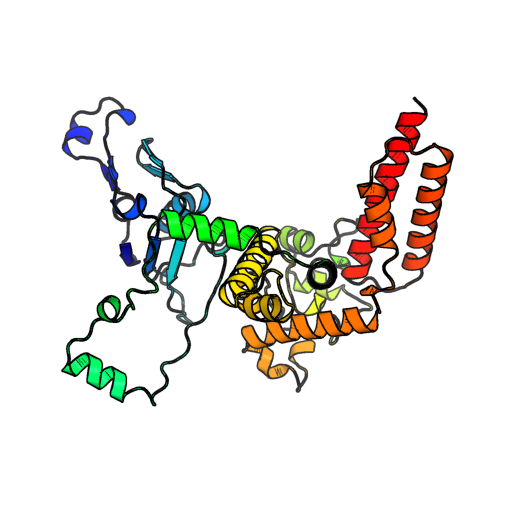 ALA A CA 1
ATOM 2172 C C . ALA A 1 272 ? 14.117 5.253 17.528 1.00 93.56 272 ALA A C 1
ATOM 2174 O O . ALA A 1 272 ? 14.891 4.433 17.024 1.00 93.56 272 ALA A O 1
ATOM 2175 N N . PRO A 1 273 ? 13.891 5.279 18.861 1.00 93.81 273 PRO A N 1
ATOM 2176 C CA . PRO A 1 273 ? 14.633 4.449 19.819 1.00 93.81 273 PRO A CA 1
ATOM 2177 C C . PRO A 1 273 ? 14.565 2.940 19.566 1.00 93.81 273 PRO A C 1
ATOM 2179 O O . PRO A 1 273 ? 15.463 2.207 19.977 1.00 93.81 273 PRO A O 1
ATOM 2182 N N . PHE A 1 274 ? 13.522 2.466 18.873 1.00 95.38 274 PHE A N 1
ATOM 2183 C CA . PHE A 1 274 ? 13.434 1.088 18.385 1.00 95.38 274 PHE A CA 1
ATOM 2184 C C . PHE A 1 274 ? 14.728 0.650 17.689 1.00 95.38 274 PHE A C 1
ATOM 2186 O O . PHE A 1 274 ? 15.306 -0.377 18.035 1.00 95.38 274 PHE A O 1
ATOM 2193 N N . PHE A 1 275 ? 15.242 1.480 16.783 1.00 95.38 275 PHE A N 1
ATOM 2194 C CA . PHE A 1 275 ? 16.419 1.152 15.995 1.00 95.38 275 PHE A CA 1
ATOM 2195 C C . PHE A 1 275 ? 17.748 1.285 16.759 1.00 95.38 275 PHE A C 1
ATOM 2197 O O . PHE A 1 275 ? 18.782 0.838 16.266 1.00 95.38 275 PHE A O 1
ATOM 2204 N N . ASP A 1 276 ? 17.755 1.906 17.939 1.00 93.69 276 ASP A N 1
ATOM 2205 C CA . ASP A 1 276 ? 18.943 1.980 18.800 1.00 93.69 276 ASP A CA 1
ATOM 2206 C C . ASP A 1 276 ? 19.082 0.745 19.702 1.00 93.69 276 ASP A C 1
ATOM 2208 O O . ASP A 1 276 ? 20.113 0.546 20.348 1.00 93.69 276 ASP A O 1
ATOM 2212 N N . SER A 1 277 ? 18.057 -0.111 19.738 1.00 92.19 277 SER A N 1
ATOM 2213 C CA . SER A 1 277 ? 18.092 -1.363 20.487 1.00 92.19 277 SER A CA 1
ATOM 2214 C C . SER A 1 277 ? 19.054 -2.357 19.818 1.00 92.19 277 SER A C 1
ATOM 2216 O O . SER A 1 277 ? 18.956 -2.552 18.604 1.00 92.19 277 SER A O 1
ATOM 2218 N N . PRO A 1 278 ? 19.933 -3.053 20.572 1.00 92.62 278 PRO A N 1
ATOM 2219 C CA . PRO A 1 278 ? 20.895 -4.004 19.999 1.00 92.62 278 PRO A CA 1
ATOM 2220 C C . PRO A 1 278 ? 20.262 -5.102 19.132 1.00 92.62 278 PRO A C 1
ATOM 2222 O O . PRO A 1 278 ? 20.883 -5.565 18.182 1.00 92.62 278 PRO A O 1
ATOM 2225 N N . GLU A 1 279 ? 19.026 -5.497 19.445 1.00 92.69 279 GLU A N 1
ATOM 2226 C CA . GLU A 1 279 ? 18.253 -6.496 18.697 1.00 92.69 279 GLU A CA 1
ATOM 2227 C C . GLU A 1 279 ? 17.851 -6.015 17.290 1.00 92.69 279 GLU A C 1
ATOM 2229 O O . GLU A 1 279 ? 17.877 -6.795 16.342 1.00 92.69 279 GLU A O 1
ATOM 2234 N N . TYR A 1 280 ? 17.529 -4.726 17.135 1.00 94.75 280 TYR A N 1
ATOM 2235 C CA . TYR A 1 280 ? 16.939 -4.167 15.910 1.00 94.75 280 TYR A CA 1
ATOM 2236 C C . TYR A 1 280 ? 17.878 -3.230 15.147 1.00 94.75 280 TYR A C 1
ATOM 2238 O O . TYR A 1 280 ? 17.514 -2.710 14.095 1.00 94.75 280 TYR A O 1
ATOM 2246 N N . GLN A 1 281 ? 19.101 -3.020 15.635 1.00 94.50 281 GLN A N 1
ATOM 2247 C CA . GLN A 1 281 ? 20.048 -2.072 15.048 1.00 94.50 281 GLN A CA 1
ATOM 2248 C C . GLN A 1 281 ? 20.340 -2.348 13.563 1.00 94.50 281 GLN A C 1
ATOM 2250 O O . GLN A 1 281 ? 20.457 -1.412 12.770 1.00 94.50 281 GLN A O 1
ATOM 2255 N N . ALA A 1 282 ? 20.412 -3.624 13.167 1.00 95.56 282 ALA A N 1
ATOM 2256 C CA . ALA A 1 282 ? 20.636 -4.025 11.776 1.00 95.56 282 ALA A CA 1
ATOM 2257 C C . ALA A 1 282 ? 19.490 -3.599 10.833 1.00 95.56 282 ALA A C 1
ATOM 2259 O O . ALA A 1 282 ? 19.718 -3.365 9.647 1.00 95.56 282 ALA A O 1
ATOM 2260 N N . LEU A 1 283 ? 18.275 -3.418 11.362 1.00 96.31 283 LEU A N 1
ATOM 2261 C CA . LEU A 1 283 ? 17.097 -3.020 10.588 1.00 96.31 283 LEU A CA 1
ATOM 2262 C C . LEU A 1 283 ? 17.166 -1.565 10.094 1.00 96.31 283 LEU A C 1
ATOM 2264 O O . LEU A 1 283 ? 16.413 -1.198 9.195 1.00 96.31 283 LEU A O 1
ATOM 2268 N N . LYS A 1 284 ? 18.094 -0.735 10.611 1.00 94.19 284 LYS A N 1
ATOM 2269 C CA . LYS A 1 284 ? 18.338 0.621 10.072 1.00 94.19 284 LYS A CA 1
ATOM 2270 C C . LYS A 1 284 ? 18.763 0.598 8.602 1.00 94.19 284 LYS A C 1
ATOM 2272 O O . LYS A 1 284 ? 18.436 1.525 7.866 1.00 94.19 284 LYS A O 1
ATOM 2277 N N . SER A 1 285 ? 19.516 -0.421 8.187 1.00 92.12 285 SER A N 1
ATOM 2278 C CA . SER A 1 285 ? 19.995 -0.590 6.808 1.00 92.12 285 SER A CA 1
ATOM 2279 C C . SER A 1 285 ? 19.271 -1.707 6.054 1.00 92.12 285 SER A C 1
ATOM 2281 O O . SER A 1 285 ? 19.278 -1.710 4.821 1.00 92.12 285 SER A O 1
ATOM 2283 N N . ASP A 1 286 ? 18.626 -2.634 6.765 1.00 94.62 286 ASP A N 1
ATOM 2284 C CA . ASP A 1 286 ? 17.812 -3.698 6.181 1.00 94.62 286 ASP A CA 1
ATOM 2285 C C . ASP A 1 286 ? 16.332 -3.306 6.102 1.00 94.62 286 ASP A C 1
ATOM 2287 O O . ASP A 1 286 ? 15.510 -3.616 6.965 1.00 94.62 286 ASP A O 1
ATOM 2291 N N . ARG A 1 287 ? 15.991 -2.627 5.007 1.00 94.50 287 ARG A N 1
ATOM 2292 C CA . ARG A 1 287 ? 14.632 -2.162 4.726 1.00 94.50 287 ARG A CA 1
ATOM 2293 C C . ARG A 1 287 ? 13.610 -3.295 4.610 1.00 94.50 287 ARG A C 1
ATOM 2295 O O . ARG A 1 287 ? 12.468 -3.128 5.034 1.00 94.50 287 ARG A O 1
ATOM 2302 N N . VAL A 1 288 ? 14.007 -4.416 4.005 1.00 95.81 288 VAL A N 1
ATOM 2303 C CA . VAL A 1 288 ? 13.120 -5.565 3.782 1.00 95.81 288 VAL A CA 1
ATOM 2304 C C . VAL A 1 288 ? 12.868 -6.274 5.105 1.00 95.81 288 VAL A C 1
ATOM 2306 O O . VAL A 1 288 ? 11.709 -6.489 5.459 1.00 95.81 288 VAL A O 1
ATOM 2309 N N . GLY A 1 289 ? 13.935 -6.553 5.860 1.00 96.88 289 GLY A N 1
ATOM 2310 C CA . GLY A 1 289 ? 13.840 -7.128 7.196 1.00 96.88 289 GLY A CA 1
ATOM 2311 C C . GLY A 1 289 ? 13.008 -6.258 8.131 1.00 96.88 289 GLY A C 1
ATOM 2312 O O . GLY A 1 289 ? 12.112 -6.773 8.791 1.00 96.88 289 GLY A O 1
ATOM 2313 N N . TRP A 1 290 ? 13.207 -4.934 8.118 1.00 97.88 290 TRP A N 1
ATOM 2314 C CA . TRP A 1 290 ? 12.427 -4.010 8.945 1.00 97.88 290 TRP A CA 1
ATOM 2315 C C . TRP A 1 290 ? 10.923 -4.118 8.685 1.00 97.88 290 TRP A C 1
ATOM 2317 O O . TRP A 1 290 ? 10.152 -4.250 9.631 1.00 97.88 290 TRP A O 1
ATOM 2327 N N . LEU A 1 291 ? 10.498 -4.107 7.417 1.00 97.88 291 LEU A N 1
ATOM 2328 C CA . LEU A 1 291 ? 9.081 -4.203 7.054 1.00 97.88 291 LEU A CA 1
ATOM 2329 C C . LEU A 1 291 ? 8.470 -5.559 7.439 1.00 97.88 291 LEU A C 1
ATOM 2331 O O . LEU A 1 291 ? 7.321 -5.602 7.878 1.00 97.88 291 LEU A O 1
ATOM 2335 N N . GLN A 1 292 ? 9.231 -6.654 7.327 1.00 97.75 292 GLN A N 1
ATOM 2336 C CA . GLN A 1 292 ? 8.789 -7.967 7.811 1.00 97.75 292 GLN A CA 1
ATOM 233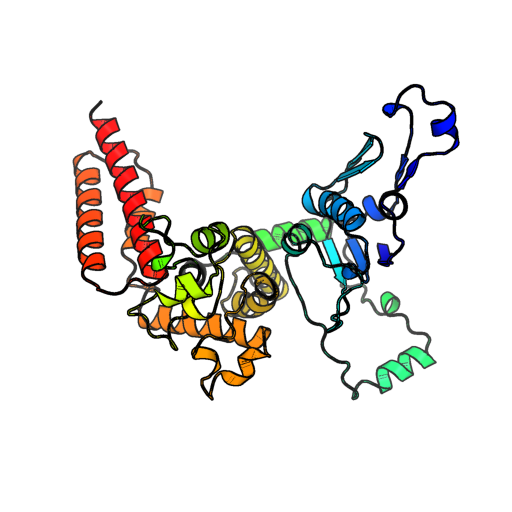7 C C . GLN A 1 292 ? 8.660 -7.991 9.336 1.00 97.75 292 GLN A C 1
ATOM 2339 O O . GLN A 1 292 ? 7.632 -8.417 9.852 1.00 97.75 292 GLN A O 1
ATOM 2344 N N . THR A 1 293 ? 9.656 -7.475 10.062 1.00 97.75 293 THR A N 1
ATOM 2345 C CA . THR A 1 293 ? 9.606 -7.367 11.526 1.00 97.75 293 THR A CA 1
ATOM 2346 C C . THR A 1 293 ? 8.432 -6.502 11.982 1.00 97.75 293 THR A C 1
ATOM 2348 O O . THR A 1 293 ? 7.753 -6.856 12.938 1.00 97.75 293 THR A O 1
ATOM 2351 N N . LEU A 1 294 ? 8.147 -5.400 11.286 1.00 97.75 294 LEU A N 1
ATOM 2352 C CA . LEU A 1 294 ? 7.015 -4.523 11.585 1.00 97.75 294 LEU A CA 1
ATOM 2353 C C . LEU A 1 294 ? 5.673 -5.269 11.481 1.00 97.75 294 LEU A C 1
ATOM 2355 O O . LEU A 1 294 ? 4.819 -5.128 12.356 1.00 97.75 294 LEU A O 1
ATOM 2359 N N . TRP A 1 295 ? 5.505 -6.087 10.436 1.00 98.25 295 TRP A N 1
ATOM 2360 C CA . TRP A 1 295 ? 4.337 -6.957 10.265 1.00 98.25 295 TRP A CA 1
ATOM 2361 C C . TRP A 1 295 ? 4.232 -8.005 11.378 1.00 98.25 295 TRP A C 1
ATOM 2363 O O . TRP A 1 295 ? 3.169 -8.161 11.980 1.00 98.25 295 TRP A O 1
ATOM 2373 N N . ASP A 1 296 ? 5.338 -8.685 11.684 1.00 98.12 296 ASP A N 1
ATOM 2374 C CA . ASP A 1 296 ? 5.380 -9.749 12.690 1.00 98.12 296 ASP A CA 1
ATOM 2375 C C . ASP A 1 296 ? 5.066 -9.208 14.096 1.00 98.12 296 ASP A C 1
ATOM 2377 O O . ASP A 1 296 ? 4.259 -9.791 14.822 1.00 98.12 296 ASP A O 1
ATOM 2381 N N . LEU A 1 297 ? 5.635 -8.053 14.462 1.00 97.69 297 LEU A N 1
ATOM 2382 C CA . LEU A 1 297 ? 5.351 -7.374 15.730 1.00 97.69 297 LEU A CA 1
ATOM 2383 C C . LEU A 1 297 ? 3.884 -6.944 15.826 1.00 97.69 297 LEU A C 1
ATOM 2385 O O . LEU A 1 297 ? 3.262 -7.115 16.874 1.00 97.69 297 LEU A O 1
ATOM 2389 N N . SER A 1 298 ? 3.313 -6.426 14.736 1.00 98.06 298 SER A N 1
ATOM 2390 C CA . SER A 1 298 ? 1.898 -6.058 14.696 1.00 98.06 298 SER A CA 1
ATOM 2391 C C . SER A 1 298 ? 0.983 -7.277 14.842 1.00 98.06 298 SER A C 1
ATOM 2393 O O . SER A 1 298 ? 0.016 -7.224 15.599 1.00 98.06 298 SER A O 1
ATOM 2395 N N . CYS A 1 299 ? 1.306 -8.398 14.190 1.00 98.12 299 CYS A N 1
ATOM 2396 C CA . CYS A 1 299 ? 0.566 -9.649 14.361 1.00 98.12 299 CYS A CA 1
ATOM 2397 C C . CYS A 1 299 ? 0.656 -10.176 15.798 1.00 98.12 299 CYS A C 1
ATOM 2399 O O . CYS A 1 299 ? -0.356 -10.590 16.357 1.00 98.12 299 CYS A O 1
ATOM 2401 N N . ALA A 1 300 ? 1.836 -10.114 16.418 1.00 97.75 300 ALA A N 1
ATOM 2402 C CA . ALA A 1 300 ? 2.011 -10.517 17.809 1.00 97.75 300 ALA A CA 1
ATOM 2403 C C . ALA A 1 300 ? 1.181 -9.646 18.769 1.00 97.75 300 ALA A C 1
ATOM 2405 O O . ALA A 1 300 ? 0.575 -10.161 19.710 1.00 97.75 300 ALA A O 1
ATOM 2406 N N . GLU A 1 301 ? 1.109 -8.334 18.524 1.00 96.56 301 GLU A N 1
ATOM 2407 C CA . GLU A 1 301 ? 0.256 -7.430 19.299 1.00 96.56 301 GLU A CA 1
ATOM 2408 C C . GLU A 1 301 ? -1.239 -7.727 19.080 1.00 96.56 301 GLU A C 1
ATOM 2410 O O . GLU A 1 301 ? -2.009 -7.758 20.043 1.00 96.56 301 GLU A O 1
ATOM 2415 N N . TYR A 1 302 ? -1.649 -8.006 17.839 1.00 96.81 302 TYR A N 1
ATOM 2416 C CA . TYR A 1 302 ? -3.014 -8.420 17.501 1.00 96.81 302 TYR A CA 1
ATOM 2417 C C . TYR A 1 302 ? -3.438 -9.671 18.288 1.00 96.81 302 TYR A C 1
ATOM 2419 O O . TYR A 1 302 ? -4.514 -9.698 18.895 1.00 96.81 302 TYR A O 1
ATOM 2427 N N . ASP A 1 303 ? -2.561 -10.678 18.328 1.00 96.88 303 ASP A N 1
ATOM 2428 C CA . ASP A 1 303 ? -2.779 -11.932 19.054 1.00 96.88 303 ASP A CA 1
ATOM 2429 C C . ASP A 1 303 ? -2.836 -11.707 20.565 1.00 96.88 303 ASP A C 1
ATOM 2431 O O . ASP A 1 303 ? -3.729 -12.218 21.243 1.00 96.88 303 ASP A O 1
ATOM 2435 N N . GLN A 1 304 ? -1.930 -10.884 21.101 1.00 95.88 304 GLN A N 1
ATOM 2436 C CA . GLN A 1 304 ? -1.910 -10.529 22.520 1.00 95.88 304 GLN A CA 1
ATOM 2437 C C . GLN A 1 304 ? -3.217 -9.856 22.966 1.00 95.88 304 GLN A C 1
ATOM 2439 O O . GLN A 1 304 ? -3.667 -10.059 24.096 1.00 95.88 304 GLN A O 1
ATOM 2444 N N . GLN A 1 305 ? -3.830 -9.061 22.088 1.00 93.62 305 GLN A N 1
ATOM 2445 C CA . GLN A 1 305 ? -5.107 -8.397 22.342 1.00 93.62 305 GLN A CA 1
ATOM 2446 C C . GLN A 1 305 ? -6.328 -9.312 22.110 1.00 93.62 305 GLN A C 1
ATOM 2448 O O . GLN A 1 305 ? -7.451 -8.900 22.406 1.00 93.62 305 GLN A O 1
ATOM 2453 N N . ASN A 1 306 ? -6.129 -10.545 21.624 1.00 94.56 306 ASN A N 1
ATOM 2454 C CA . ASN A 1 306 ? -7.179 -11.512 21.280 1.00 94.56 306 ASN A CA 1
ATOM 2455 C C . ASN A 1 306 ? -8.264 -10.915 20.358 1.00 94.56 306 ASN A C 1
ATOM 2457 O O . ASN A 1 306 ? -9.461 -11.159 20.543 1.00 94.56 306 ASN A O 1
ATOM 2461 N N . ARG A 1 307 ? -7.859 -10.096 19.377 1.00 91.81 307 ARG A N 1
ATOM 2462 C CA . ARG A 1 307 ? -8.791 -9.339 18.518 1.00 91.81 307 ARG A CA 1
ATOM 2463 C C . ARG A 1 307 ? -9.624 -10.200 17.570 1.00 91.81 307 ARG A C 1
ATOM 2465 O O . ARG A 1 307 ? -10.671 -9.753 17.112 1.00 91.81 307 ARG A O 1
ATOM 2472 N N . ASP A 1 308 ? -9.229 -11.449 17.329 1.00 90.12 308 ASP A N 1
ATOM 2473 C CA . ASP A 1 308 ? -10.074 -12.404 16.602 1.00 90.12 308 ASP A CA 1
ATOM 2474 C C . ASP A 1 308 ? -11.412 -12.641 17.330 1.00 90.12 308 ASP A C 1
ATOM 2476 O O . ASP A 1 308 ? -12.452 -12.790 16.688 1.00 90.12 308 ASP A O 1
ATOM 2480 N N . GLN A 1 309 ? -11.396 -12.634 18.669 1.00 90.12 309 GLN A N 1
ATOM 2481 C CA . GLN A 1 309 ? -12.563 -12.913 19.514 1.00 90.12 309 GLN A CA 1
ATOM 2482 C C . GLN A 1 309 ? -13.131 -11.664 20.199 1.00 90.12 309 GLN A C 1
ATOM 2484 O O . GLN A 1 309 ? -14.292 -11.665 20.600 1.00 90.12 309 GLN A O 1
ATOM 2489 N N . ASN A 1 310 ? -12.318 -10.622 20.377 1.00 90.38 310 ASN A N 1
ATOM 2490 C CA . ASN A 1 310 ? -12.673 -9.430 21.138 1.00 90.38 310 ASN A CA 1
ATOM 2491 C C . ASN A 1 310 ? -12.560 -8.167 20.276 1.00 90.38 310 ASN A C 1
ATOM 2493 O O . ASN A 1 310 ? -11.576 -7.432 20.356 1.00 90.38 310 ASN A O 1
ATOM 2497 N N . ASP A 1 311 ? -13.589 -7.930 19.464 1.00 92.50 311 ASP A N 1
ATOM 2498 C CA . ASP A 1 311 ? -13.695 -6.762 18.589 1.00 92.50 311 ASP A CA 1
ATOM 2499 C C . ASP A 1 311 ? -15.138 -6.216 18.575 1.00 92.50 311 ASP A C 1
ATOM 2501 O O . ASP A 1 311 ? -15.916 -6.463 17.648 1.00 92.50 311 ASP A O 1
ATOM 2505 N N . PRO A 1 312 ? -15.541 -5.488 19.633 1.00 92.75 312 PRO A N 1
ATOM 2506 C CA . PRO A 1 312 ? -16.904 -4.979 19.755 1.00 92.75 312 PRO A CA 1
ATOM 2507 C C . PRO A 1 312 ? -17.236 -3.881 18.732 1.00 92.75 312 PRO A C 1
ATOM 2509 O O . PRO A 1 312 ? -18.415 -3.573 18.540 1.00 92.75 312 PRO A O 1
ATOM 2512 N N . VAL A 1 313 ? -16.227 -3.271 18.096 1.00 94.88 313 VAL A N 1
ATOM 2513 C CA . VAL A 1 313 ? -16.417 -2.265 17.042 1.00 94.88 313 VAL A CA 1
ATOM 2514 C C . VAL A 1 313 ? -16.779 -2.954 15.728 1.00 94.88 313 VAL A C 1
ATOM 2516 O O . VAL A 1 313 ? -17.736 -2.524 15.078 1.00 94.88 313 VAL A O 1
ATOM 2519 N N . ALA A 1 314 ? -16.113 -4.061 15.378 1.00 93.06 314 ALA A N 1
ATOM 2520 C CA . ALA A 1 314 ? -16.472 -4.867 14.210 1.00 93.06 314 ALA A CA 1
ATOM 2521 C C . ALA A 1 314 ? -17.917 -5.383 14.268 1.00 93.06 314 ALA A C 1
ATOM 2523 O O . ALA A 1 314 ? -18.616 -5.333 13.256 1.00 93.06 314 ALA A O 1
ATOM 2524 N N . ASP A 1 315 ? -18.403 -5.801 15.442 1.00 93.44 315 ASP A N 1
ATOM 2525 C CA . ASP A 1 315 ? -19.804 -6.213 15.618 1.00 93.44 315 ASP A CA 1
ATOM 2526 C C . ASP A 1 315 ? -20.784 -5.084 15.257 1.00 93.44 315 ASP A C 1
ATOM 2528 O O . ASP A 1 315 ? -21.763 -5.290 14.539 1.00 93.44 315 ASP A O 1
ATOM 2532 N N . LEU A 1 316 ? -20.516 -3.866 15.738 1.00 95.94 316 LEU A N 1
ATOM 2533 C CA . LEU A 1 316 ? -21.358 -2.697 15.470 1.00 95.94 316 LEU A CA 1
ATOM 2534 C C . LEU A 1 316 ? -21.298 -2.267 13.998 1.00 95.94 316 LEU A C 1
ATOM 2536 O O . LEU A 1 316 ? -22.312 -1.838 13.438 1.00 95.94 316 LEU A O 1
ATOM 2540 N N . LEU A 1 317 ? -20.128 -2.387 13.365 1.00 95.56 317 LEU A N 1
ATOM 2541 C CA . LEU A 1 317 ? -19.960 -2.157 11.930 1.00 95.56 317 LEU A CA 1
ATOM 2542 C C . LEU A 1 317 ? -20.746 -3.186 11.111 1.00 95.56 317 LEU A C 1
ATOM 2544 O O . LEU A 1 317 ? -21.439 -2.799 10.171 1.00 95.56 317 LEU A O 1
ATOM 2548 N N . ALA A 1 318 ? -20.714 -4.465 11.494 1.00 94.06 318 ALA A N 1
ATOM 2549 C CA . ALA A 1 318 ? -21.498 -5.519 10.854 1.00 94.06 318 ALA A CA 1
ATOM 2550 C C . ALA A 1 318 ? -23.013 -5.280 11.002 1.00 94.06 318 ALA A C 1
ATOM 2552 O O . ALA A 1 318 ? -23.755 -5.421 10.029 1.00 94.06 318 ALA A O 1
ATOM 2553 N N . GLU A 1 319 ? -23.475 -4.841 12.180 1.00 94.62 319 GLU A N 1
ATOM 2554 C CA . GLU A 1 319 ? -24.877 -4.456 12.402 1.00 94.62 319 GLU A CA 1
ATOM 2555 C C . GLU A 1 319 ? -25.328 -3.297 11.501 1.00 94.62 319 GLU A C 1
ATOM 2557 O O . GLU A 1 319 ? -26.472 -3.291 11.045 1.00 94.62 319 GLU A O 1
ATOM 2562 N N . LEU A 1 320 ? -24.460 -2.307 11.254 1.00 95.19 320 LEU A N 1
ATOM 2563 C CA . LEU A 1 320 ? -24.758 -1.216 10.323 1.00 95.19 320 LEU A CA 1
ATOM 2564 C C . LEU A 1 320 ? -24.710 -1.692 8.861 1.00 95.19 320 LEU A C 1
ATOM 2566 O O . LEU A 1 320 ? -25.544 -1.275 8.058 1.00 95.19 320 LEU A O 1
ATOM 2570 N N . ALA A 1 321 ? -23.755 -2.558 8.513 1.00 94.69 321 ALA A N 1
ATOM 2571 C CA . ALA A 1 321 ? -23.590 -3.099 7.164 1.00 94.69 321 ALA A CA 1
ATOM 2572 C C . ALA A 1 321 ? -24.777 -3.970 6.720 1.00 94.69 321 ALA A C 1
ATOM 2574 O O . ALA A 1 321 ? -25.090 -4.006 5.533 1.00 94.69 321 ALA A O 1
ATOM 2575 N N . ALA A 1 322 ? -25.480 -4.607 7.664 1.00 94.62 322 ALA A N 1
ATOM 2576 C CA . ALA A 1 322 ? -26.737 -5.317 7.411 1.00 94.62 322 ALA A CA 1
ATOM 2577 C C . ALA A 1 322 ? -27.894 -4.394 6.966 1.00 94.62 322 ALA A C 1
ATOM 2579 O O . ALA A 1 322 ? -28.942 -4.884 6.546 1.00 94.62 322 ALA A O 1
ATOM 2580 N N . GLY A 1 323 ? -27.707 -3.073 7.037 1.00 94.06 323 GLY A N 1
ATOM 2581 C CA . GLY A 1 323 ? -28.686 -2.074 6.633 1.00 94.06 323 GLY A CA 1
ATOM 2582 C C . GLY A 1 323 ? -29.540 -1.550 7.789 1.00 94.06 323 GLY A C 1
ATOM 2583 O O . GLY A 1 323 ? -29.518 -2.051 8.915 1.00 94.06 323 GLY A O 1
ATOM 2584 N N . LEU A 1 324 ? -30.288 -0.484 7.494 1.00 93.81 324 LEU A N 1
ATOM 2585 C CA . LEU A 1 324 ? -31.215 0.167 8.430 1.00 93.81 324 LEU A CA 1
ATOM 2586 C C . LEU A 1 324 ? -32.687 -0.124 8.098 1.00 93.81 324 LEU A C 1
ATOM 2588 O O . LEU A 1 324 ? -33.589 0.360 8.783 1.00 93.81 324 LEU A O 1
ATOM 2592 N N . ASP A 1 325 ? -32.938 -0.926 7.065 1.00 92.88 325 ASP A N 1
ATOM 2593 C CA . ASP A 1 325 ? -34.287 -1.298 6.657 1.00 92.88 325 ASP A CA 1
ATOM 2594 C C . ASP A 1 325 ? -34.949 -2.157 7.741 1.00 92.88 325 ASP A C 1
ATOM 2596 O O . ASP A 1 325 ? -34.410 -3.169 8.186 1.00 92.88 325 ASP A O 1
ATOM 2600 N N . GLY A 1 326 ? -36.126 -1.728 8.200 1.00 90.75 326 GLY A N 1
ATOM 2601 C CA . GLY A 1 326 ? -36.870 -2.411 9.262 1.00 90.75 326 GLY A CA 1
ATOM 2602 C C . GLY A 1 326 ? -36.312 -2.221 10.679 1.00 90.75 326 GLY A C 1
ATOM 2603 O O . GLY A 1 326 ? -36.856 -2.806 11.617 1.00 90.75 326 GLY A O 1
ATOM 2604 N N . VAL A 1 327 ? -35.271 -1.402 10.871 1.00 95.06 327 VAL A N 1
ATOM 2605 C CA . VAL A 1 327 ? -34.754 -1.078 12.207 1.00 95.06 327 VAL A CA 1
ATOM 2606 C C . VAL A 1 327 ? -35.715 -0.117 12.908 1.00 95.06 327 VAL A C 1
ATOM 2608 O O . VAL A 1 327 ? -36.002 0.972 12.431 1.00 95.06 327 VAL A O 1
ATOM 2611 N N . THR A 1 328 ? -36.229 -0.500 14.072 1.00 96.00 328 THR A N 1
ATOM 2612 C CA . THR A 1 328 ? -37.154 0.359 14.828 1.00 96.00 328 THR A CA 1
ATOM 2613 C C . THR A 1 328 ? -36.415 1.475 15.568 1.00 96.00 328 THR A C 1
ATOM 2615 O O . THR A 1 328 ? -35.235 1.345 15.901 1.00 96.00 328 THR A O 1
ATOM 2618 N N . GLU A 1 329 ? -37.124 2.551 15.919 1.00 96.25 329 GLU A N 1
ATOM 2619 C CA . GLU A 1 329 ? -36.569 3.647 16.725 1.00 96.25 329 GLU A CA 1
ATOM 2620 C C . GLU A 1 329 ? -35.949 3.133 18.040 1.00 96.25 329 GLU A C 1
ATOM 2622 O O . GLU A 1 329 ? -34.847 3.530 18.424 1.00 96.25 329 GLU A O 1
ATOM 2627 N N . ALA A 1 330 ? -36.617 2.186 18.707 1.00 96.69 330 ALA A N 1
ATOM 2628 C CA . ALA A 1 330 ? -36.124 1.567 19.935 1.00 96.69 330 ALA A CA 1
ATOM 2629 C C . ALA A 1 330 ? -34.802 0.806 19.719 1.00 96.69 330 ALA A C 1
ATOM 2631 O O . ALA A 1 330 ? -33.875 0.947 20.520 1.00 96.69 330 ALA A O 1
ATOM 2632 N N . GLN A 1 331 ? -34.684 0.046 18.624 1.00 96.25 331 GLN A N 1
ATOM 2633 C CA . GLN A 1 331 ? -33.451 -0.671 18.275 1.00 96.25 331 GLN A CA 1
ATOM 2634 C C . GLN A 1 331 ? -32.315 0.299 17.937 1.00 96.25 331 GLN A C 1
ATOM 2636 O O . GLN A 1 331 ? -31.205 0.138 18.443 1.00 96.25 331 GLN A O 1
ATOM 2641 N N . ALA A 1 332 ? -32.584 1.339 17.145 1.00 96.19 332 ALA A N 1
ATOM 2642 C CA . ALA A 1 332 ? -31.590 2.358 16.817 1.00 96.19 332 ALA A CA 1
ATOM 2643 C C . ALA A 1 332 ? -31.085 3.089 18.077 1.00 96.19 332 ALA A C 1
ATOM 2645 O O . ALA A 1 332 ? -29.876 3.246 18.253 1.00 96.19 332 ALA A O 1
ATOM 2646 N N . ARG A 1 333 ? -31.977 3.445 19.016 1.00 97.12 333 ARG A N 1
ATOM 2647 C CA . ARG A 1 333 ? -31.599 4.010 20.328 1.00 97.12 333 ARG A CA 1
ATOM 2648 C C . ARG A 1 333 ? -30.769 3.038 21.168 1.00 97.12 333 ARG A C 1
ATOM 2650 O O . ARG A 1 333 ? -29.820 3.457 21.826 1.00 97.12 333 ARG A O 1
ATOM 2657 N N . GLN A 1 334 ? -31.089 1.744 21.149 1.00 96.94 334 GLN A N 1
ATOM 2658 C CA . GLN A 1 334 ? -30.310 0.725 21.858 1.00 96.94 334 GLN A CA 1
ATOM 2659 C C . GLN A 1 334 ? -28.884 0.613 21.302 1.00 96.94 334 GLN A C 1
ATOM 2661 O O . GLN A 1 334 ? -27.931 0.588 22.085 1.00 96.94 334 GLN A O 1
ATOM 2666 N N . ARG A 1 335 ? -28.730 0.585 19.971 1.00 96.44 335 ARG A N 1
ATOM 2667 C CA . ARG A 1 335 ? -27.416 0.570 19.308 1.00 96.44 335 ARG A CA 1
ATOM 2668 C C . ARG A 1 335 ? -26.618 1.836 19.627 1.00 96.44 335 ARG A C 1
ATOM 2670 O O . ARG A 1 335 ? -25.453 1.733 20.000 1.00 96.44 335 ARG A O 1
ATOM 2677 N N . LEU A 1 336 ? -27.262 3.007 19.600 1.00 97.12 336 LEU A N 1
ATOM 2678 C CA . LEU A 1 336 ? -26.647 4.283 19.985 1.00 97.12 336 LEU A CA 1
ATOM 2679 C C . LEU A 1 336 ? -26.118 4.257 21.429 1.00 97.12 336 LEU A C 1
ATOM 2681 O O . LEU A 1 336 ? -24.960 4.585 21.669 1.00 97.12 336 LEU A O 1
ATOM 2685 N N . ASN A 1 337 ? -26.922 3.770 22.377 1.00 97.62 337 ASN A N 1
ATOM 2686 C CA . ASN A 1 337 ? -26.506 3.630 23.775 1.00 97.62 337 ASN A CA 1
ATOM 2687 C C . ASN A 1 337 ? -25.326 2.653 23.943 1.00 97.62 337 ASN A C 1
ATOM 2689 O O . ASN A 1 337 ? -24.483 2.855 24.818 1.00 97.62 337 ASN A O 1
ATOM 2693 N N . ARG A 1 338 ? -25.257 1.579 23.140 1.00 97.50 338 ARG A N 1
ATOM 2694 C CA . ARG A 1 338 ? -24.114 0.645 23.143 1.00 97.50 338 ARG A CA 1
ATOM 2695 C C . ARG A 1 338 ? -22.843 1.340 22.650 1.00 97.50 338 ARG A C 1
ATOM 2697 O O . ARG A 1 338 ? -21.804 1.181 23.284 1.00 97.50 338 ARG A O 1
ATOM 2704 N N . ILE A 1 339 ? -22.942 2.143 21.590 1.00 97.81 339 ILE A N 1
ATOM 2705 C CA . ILE A 1 339 ? -21.826 2.945 21.067 1.00 97.81 339 ILE A CA 1
ATOM 2706 C C . ILE A 1 339 ? -21.319 3.923 22.135 1.00 97.81 339 ILE A C 1
ATOM 2708 O O . ILE A 1 339 ? -20.127 3.948 22.421 1.00 97.81 339 ILE A O 1
ATOM 2712 N N . GLU A 1 340 ? -22.208 4.683 22.779 1.00 97.56 340 GLU A N 1
ATOM 2713 C CA . GLU A 1 340 ? -21.827 5.664 23.808 1.00 97.56 340 GLU A CA 1
ATOM 2714 C C . GLU A 1 340 ? -21.151 5.015 25.024 1.00 97.56 340 GLU A C 1
ATOM 2716 O O . GLU A 1 340 ? -20.155 5.535 25.533 1.00 97.56 340 GLU A O 1
ATOM 2721 N N . LYS A 1 341 ? -21.642 3.848 25.464 1.00 97.06 341 LYS A N 1
ATOM 2722 C CA . LYS A 1 341 ? -20.995 3.063 26.526 1.00 97.06 341 LYS A CA 1
ATOM 2723 C C . LYS A 1 341 ? -19.597 2.611 26.126 1.00 97.06 341 LYS A C 1
ATOM 2725 O O . LYS A 1 341 ? -18.672 2.779 26.915 1.00 97.06 341 LYS A O 1
ATOM 2730 N N . LEU A 1 342 ? -19.441 2.090 24.910 1.00 95.94 342 LEU A N 1
ATOM 2731 C CA . LEU A 1 342 ? -18.151 1.615 24.422 1.00 95.94 342 LEU A CA 1
ATOM 2732 C C . LEU A 1 342 ? -17.143 2.766 24.295 1.00 95.94 342 LEU A C 1
ATOM 2734 O O . LEU A 1 342 ? -16.017 2.641 24.761 1.00 95.94 342 LEU A O 1
ATOM 2738 N N . VAL A 1 343 ? -17.560 3.924 23.772 1.00 95.69 343 VAL A N 1
ATOM 2739 C CA . VAL A 1 343 ? -16.723 5.138 23.747 1.00 95.69 343 VAL A CA 1
ATOM 2740 C C . VAL A 1 343 ? -16.300 5.539 25.163 1.00 95.69 343 VAL A C 1
ATOM 2742 O O . VAL A 1 343 ? -15.128 5.833 25.395 1.00 95.69 343 VAL A O 1
ATOM 2745 N N . ALA A 1 344 ? -17.224 5.521 26.129 1.00 94.56 344 ALA A N 1
ATOM 2746 C CA . ALA A 1 344 ? -16.915 5.856 27.516 1.00 94.56 344 ALA A CA 1
ATOM 2747 C C . ALA A 1 344 ? -15.957 4.849 28.175 1.00 94.56 344 ALA A C 1
ATOM 2749 O O . ALA A 1 344 ? -15.156 5.247 29.017 1.00 94.56 344 ALA A O 1
ATOM 2750 N N . GLU A 1 345 ? -16.033 3.564 27.823 1.00 93.44 345 GLU A N 1
ATOM 2751 C CA . GLU A 1 345 ? -15.130 2.514 28.305 1.00 93.44 345 GLU A CA 1
ATOM 2752 C C . GLU A 1 345 ? -13.727 2.652 27.710 1.00 93.44 345 GLU A C 1
ATOM 2754 O O . GLU A 1 345 ? -12.752 2.706 28.463 1.00 93.44 345 GLU A O 1
ATOM 2759 N N . LEU A 1 346 ? -13.634 2.795 26.386 1.00 90.50 346 LEU A N 1
ATOM 2760 C CA . LEU A 1 346 ? -12.378 3.003 25.662 1.00 90.50 346 LEU A CA 1
ATOM 2761 C C . LEU A 1 346 ? -11.686 4.308 26.090 1.00 90.50 346 LEU A C 1
ATOM 2763 O O . LEU A 1 346 ? -10.468 4.347 26.263 1.00 90.50 346 LEU A O 1
ATOM 2767 N N . GLY A 1 347 ? -12.466 5.355 26.369 1.00 85.62 347 GLY A N 1
ATOM 2768 C CA . GLY A 1 347 ? -11.978 6.649 26.850 1.00 85.62 347 GLY A CA 1
ATOM 2769 C C . GLY A 1 347 ? -11.448 6.663 28.292 1.00 85.62 347 GLY A C 1
ATOM 2770 O O . GLY A 1 347 ? -10.888 7.673 28.712 1.00 85.62 347 GLY A O 1
ATOM 2771 N N . ARG A 1 348 ? -11.590 5.579 29.077 1.00 86.94 348 ARG A N 1
ATOM 2772 C CA . ARG A 1 348 ? -10.989 5.504 30.430 1.00 86.94 348 ARG A CA 1
ATOM 2773 C C . ARG A 1 348 ? -9.467 5.372 30.381 1.00 86.94 348 ARG A C 1
ATOM 2775 O O . ARG A 1 348 ? -8.793 5.707 31.358 1.00 86.94 348 ARG A O 1
ATOM 2782 N N . GLY A 1 349 ? -8.928 4.856 29.276 1.00 77.94 349 GLY A N 1
ATOM 2783 C CA . GLY A 1 349 ? -7.492 4.754 29.053 1.00 77.94 349 GLY A CA 1
ATOM 2784 C C . GLY A 1 349 ? -6.855 6.136 28.907 1.00 77.94 349 GLY A C 1
ATOM 2785 O O . GLY A 1 349 ? -7.384 7.009 28.231 1.00 77.94 349 GLY A O 1
ATOM 2786 N N . ARG A 1 350 ? -5.689 6.349 29.530 1.00 69.31 350 ARG A N 1
ATOM 2787 C CA . ARG A 1 350 ? -4.943 7.618 29.402 1.00 69.31 350 ARG A CA 1
ATOM 2788 C C . ARG A 1 350 ? -4.079 7.707 28.142 1.00 69.31 350 ARG A C 1
ATOM 2790 O O . ARG A 1 350 ? -3.482 8.749 27.913 1.00 69.31 350 ARG A O 1
ATOM 2797 N N . LYS A 1 351 ? -3.945 6.615 27.387 1.00 84.88 351 LYS A N 1
ATOM 2798 C CA . LYS A 1 351 ? -3.047 6.518 26.232 1.00 84.88 351 LYS A CA 1
ATOM 2799 C C . LYS A 1 351 ? -3.855 6.201 24.986 1.00 84.88 351 LYS A C 1
ATOM 2801 O O . LYS A 1 351 ? -4.638 5.254 25.004 1.00 84.88 351 LYS A O 1
ATOM 2806 N N . LEU A 1 352 ? -3.632 6.972 23.931 1.00 89.00 352 LEU A N 1
ATOM 2807 C CA . LEU A 1 352 ? -4.180 6.714 22.608 1.00 89.00 352 LEU A CA 1
ATOM 2808 C C . LEU A 1 352 ? -3.101 6.071 21.736 1.00 89.00 352 LEU A C 1
ATOM 2810 O O . LEU A 1 352 ? -1.971 6.554 21.666 1.00 89.00 352 LEU A O 1
ATOM 2814 N N . TYR A 1 353 ? -3.475 4.986 21.072 1.00 92.19 353 TYR A N 1
ATOM 2815 C CA . TYR A 1 353 ? -2.672 4.290 20.071 1.00 92.19 353 TYR A CA 1
ATOM 2816 C C . TYR A 1 353 ? -3.449 4.268 18.759 1.00 92.19 353 TYR A C 1
ATOM 2818 O O . TYR A 1 353 ? -4.664 4.468 18.772 1.00 92.19 353 TYR A O 1
ATOM 2826 N N . GLY A 1 354 ? -2.759 4.005 17.651 1.00 94.00 354 GLY A N 1
ATOM 2827 C CA . GLY A 1 354 ? -3.356 3.967 16.315 1.00 94.00 354 GLY A CA 1
ATOM 2828 C C . GLY A 1 354 ? -4.641 3.134 16.217 1.00 94.00 354 GLY A C 1
ATOM 2829 O O . GLY A 1 354 ? -5.693 3.717 15.951 1.00 94.00 354 GLY A O 1
ATOM 2830 N N . PRO A 1 355 ? -4.616 1.834 16.576 1.00 94.69 355 PRO A N 1
ATOM 2831 C CA . PRO A 1 355 ? -5.812 0.990 16.538 1.00 94.69 355 PRO A CA 1
ATOM 2832 C C . PRO A 1 355 ? -6.986 1.545 17.356 1.00 94.69 355 PRO A C 1
ATOM 2834 O O . PRO A 1 355 ? -8.128 1.534 16.913 1.00 94.69 355 PRO A O 1
ATOM 2837 N N . LEU A 1 356 ? -6.707 2.087 18.548 1.00 94.19 356 LEU A N 1
ATOM 2838 C CA . LEU A 1 356 ? -7.737 2.668 19.413 1.00 94.19 356 LEU A CA 1
ATOM 2839 C C . LEU A 1 356 ? -8.314 3.971 18.837 1.00 94.19 356 LEU A C 1
ATOM 2841 O O . LEU A 1 356 ? -9.493 4.269 19.028 1.00 94.19 356 LEU A O 1
ATOM 2845 N N . TRP A 1 357 ? -7.489 4.775 18.167 1.00 95.25 357 TRP A N 1
ATOM 2846 C CA . TRP A 1 357 ? -7.939 5.990 17.496 1.00 95.25 357 TRP A CA 1
ATOM 2847 C C . TRP A 1 357 ? -8.881 5.657 16.331 1.00 95.25 357 TRP A C 1
ATOM 2849 O O . TRP A 1 357 ? -9.960 6.248 16.259 1.00 95.25 357 TRP A O 1
ATOM 2859 N N . ASP A 1 358 ? -8.545 4.657 15.514 1.00 95.25 358 ASP A N 1
ATOM 2860 C CA . ASP A 1 358 ? -9.405 4.161 14.429 1.00 95.25 358 ASP A CA 1
ATOM 2861 C C . ASP A 1 358 ? -10.728 3.576 14.952 1.00 95.25 358 ASP A C 1
ATOM 2863 O O . ASP A 1 358 ? -11.802 3.880 14.417 1.00 95.25 358 ASP A O 1
ATOM 2867 N N . ASP A 1 359 ? -10.681 2.815 16.051 1.00 95.50 359 ASP A N 1
ATOM 2868 C CA . ASP A 1 359 ? -11.870 2.302 16.743 1.00 95.50 359 ASP A CA 1
ATOM 2869 C C . ASP A 1 359 ? -12.795 3.460 17.177 1.00 95.50 359 ASP A C 1
ATOM 2871 O O . ASP A 1 359 ? -14.005 3.447 16.930 1.00 95.50 359 ASP A O 1
ATOM 2875 N N . LEU A 1 360 ? -12.235 4.520 17.772 1.00 96.25 360 LEU A N 1
ATOM 2876 C CA . LEU A 1 360 ? -12.993 5.697 18.213 1.00 96.25 360 LEU A CA 1
ATOM 2877 C C . LEU A 1 360 ? -13.558 6.522 17.045 1.00 96.25 360 LEU A C 1
ATOM 2879 O O . LEU A 1 360 ? -14.684 7.021 17.145 1.00 96.25 360 LEU A O 1
ATOM 2883 N N . LEU A 1 361 ? -12.830 6.653 15.931 1.00 96.31 361 LEU A N 1
ATOM 2884 C CA . LEU A 1 361 ? -13.350 7.287 14.714 1.00 96.31 361 LEU A CA 1
ATOM 2885 C C . LEU A 1 361 ? -14.511 6.491 14.114 1.00 96.31 361 LEU A C 1
ATOM 2887 O O . LEU A 1 361 ? -15.537 7.075 13.750 1.00 96.31 361 LEU A O 1
ATOM 2891 N N . SER A 1 362 ? -14.387 5.166 14.081 1.00 96.88 362 SER A N 1
ATOM 2892 C CA . SER A 1 362 ? -15.437 4.259 13.615 1.00 96.88 362 SER A CA 1
ATOM 2893 C C . SER A 1 362 ? -16.690 4.368 14.485 1.00 96.88 362 SER A C 1
ATOM 2895 O O . SER A 1 362 ? -17.804 4.490 13.971 1.00 96.88 362 SER A O 1
ATOM 2897 N N . LEU A 1 363 ? -16.530 4.428 15.810 1.00 97.69 363 LEU A N 1
ATOM 2898 C CA . LEU A 1 363 ? -17.640 4.631 16.743 1.00 97.69 363 LEU A CA 1
ATOM 2899 C C . LEU A 1 363 ? -18.297 6.002 16.589 1.00 97.69 363 LEU A C 1
ATOM 2901 O O . LEU A 1 363 ? -19.525 6.099 16.634 1.00 97.69 363 LEU A O 1
ATOM 2905 N N . LYS A 1 364 ? -17.515 7.059 16.350 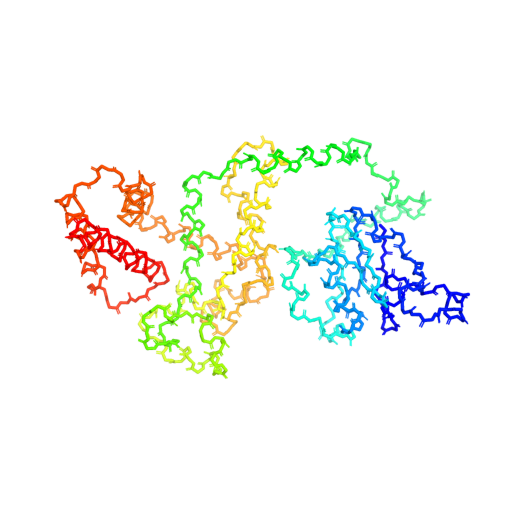1.00 96.75 364 LYS A N 1
ATOM 2906 C CA . LYS A 1 364 ? -18.059 8.382 16.029 1.00 96.75 364 LYS A CA 1
ATOM 2907 C C . LYS A 1 364 ? -18.898 8.335 14.747 1.00 96.75 364 LYS A C 1
ATOM 2909 O O . LYS A 1 364 ? -20.000 8.883 14.727 1.00 96.75 364 LYS A O 1
ATOM 2914 N N . TYR A 1 365 ? -18.408 7.677 13.695 1.00 97.06 365 TYR A N 1
ATOM 2915 C CA . TYR A 1 365 ? -19.156 7.491 12.449 1.00 97.06 365 TYR A CA 1
ATOM 2916 C C . TYR A 1 365 ? -20.467 6.728 12.685 1.00 97.06 365 TYR A C 1
ATOM 2918 O O . TYR A 1 365 ? -21.534 7.190 12.276 1.00 97.06 365 TYR A O 1
ATOM 2926 N N . LEU A 1 366 ? -20.412 5.601 13.402 1.00 97.56 366 LEU A N 1
ATOM 2927 C CA . LEU A 1 366 ? -21.589 4.811 13.769 1.00 97.56 366 LEU A CA 1
ATOM 2928 C C . LEU A 1 366 ? -22.614 5.653 14.542 1.00 97.56 366 LEU A C 1
ATOM 2930 O O . LEU A 1 366 ? -23.801 5.633 14.212 1.00 97.56 366 LEU A O 1
ATOM 2934 N N . HIS A 1 367 ? -22.158 6.433 15.527 1.00 97.81 367 HIS A N 1
ATOM 2935 C CA . HIS A 1 367 ? -23.008 7.335 16.309 1.00 97.81 367 HIS A CA 1
ATOM 2936 C C . HIS A 1 367 ? -23.744 8.330 15.407 1.00 97.81 367 HIS A C 1
ATOM 2938 O O . HIS A 1 367 ? -24.970 8.416 15.462 1.00 97.81 367 HIS A O 1
ATOM 2944 N N . GLN A 1 368 ? -23.020 9.002 14.505 1.00 97.06 368 GLN A N 1
ATOM 2945 C CA . GLN A 1 368 ? -23.603 9.944 13.546 1.00 97.06 368 GLN A CA 1
ATOM 2946 C C . GLN A 1 368 ? -24.627 9.275 12.622 1.00 97.06 368 GLN A C 1
ATOM 2948 O O . GLN A 1 368 ? -25.691 9.842 12.377 1.00 97.06 368 GLN A O 1
ATOM 2953 N N . ARG A 1 369 ? -24.350 8.062 12.127 1.00 97.06 369 ARG A N 1
ATOM 2954 C CA . ARG A 1 369 ? -25.272 7.329 11.242 1.00 97.06 369 ARG A CA 1
ATOM 2955 C C . ARG A 1 369 ? -26.578 6.980 11.948 1.00 97.06 369 ARG A C 1
ATOM 2957 O O . ARG A 1 369 ? -27.642 7.264 11.402 1.00 97.06 369 ARG A O 1
ATOM 2964 N N . TYR A 1 370 ? -26.514 6.429 13.160 1.00 97.25 370 TYR A N 1
ATOM 2965 C CA . TYR A 1 370 ? -27.720 6.117 13.931 1.00 97.25 370 TYR A CA 1
ATOM 2966 C C . TYR A 1 370 ? -28.460 7.372 14.390 1.00 97.25 370 TYR A C 1
ATOM 2968 O O . TYR A 1 370 ? -29.689 7.369 14.416 1.00 97.25 370 TYR A O 1
ATOM 2976 N N . ARG A 1 371 ? -27.746 8.461 14.702 1.00 96.81 371 ARG A N 1
ATOM 2977 C CA . ARG A 1 371 ? -28.380 9.734 15.048 1.00 96.81 371 ARG A CA 1
ATOM 2978 C C . ARG A 1 371 ? -29.162 10.314 13.874 1.00 96.81 371 ARG A C 1
ATOM 2980 O O . ARG A 1 371 ? -30.345 10.584 14.029 1.00 96.81 371 ARG A O 1
ATOM 2987 N N . ASN A 1 372 ? -28.537 10.405 12.702 1.00 96.38 372 ASN A N 1
ATOM 2988 C CA . ASN A 1 372 ? -29.194 10.890 11.488 1.00 96.38 372 ASN A CA 1
ATOM 2989 C C . ASN A 1 372 ? -30.396 10.014 11.104 1.00 96.38 372 ASN A C 1
ATOM 2991 O O . ASN A 1 372 ? -31.403 10.525 10.629 1.00 96.38 372 ASN A O 1
ATOM 2995 N N . TYR A 1 373 ? -30.304 8.699 11.319 1.00 96.50 373 TYR A N 1
ATOM 2996 C CA . TYR A 1 373 ? -31.419 7.782 11.088 1.00 96.50 373 TYR A CA 1
ATOM 2997 C C . TYR A 1 373 ? -32.595 8.026 12.044 1.00 96.50 373 TYR A C 1
ATOM 2999 O O . TYR A 1 373 ? -33.744 8.037 11.613 1.00 96.50 373 TYR A O 1
ATOM 3007 N N . LEU A 1 374 ? -32.321 8.253 13.332 1.00 96.25 374 LEU A N 1
ATOM 3008 C CA . LEU A 1 374 ? -33.352 8.610 14.310 1.00 96.25 374 LEU A CA 1
ATOM 3009 C C . LEU A 1 374 ? -34.006 9.954 13.984 1.00 96.25 374 LEU A C 1
ATOM 3011 O O . LEU A 1 374 ? -35.222 10.071 14.098 1.00 96.25 374 LEU A O 1
ATOM 3015 N N . ASP A 1 375 ? -33.213 10.940 13.564 1.00 95.69 375 ASP A N 1
ATOM 3016 C CA . ASP A 1 375 ? -33.731 12.241 13.146 1.00 95.69 375 ASP A CA 1
ATOM 3017 C C . ASP A 1 375 ? -34.618 12.085 11.888 1.00 95.69 375 ASP A C 1
ATOM 3019 O O . ASP A 1 375 ? -35.708 12.644 11.841 1.00 95.69 375 ASP A O 1
ATOM 3023 N N . TRP A 1 376 ? -34.229 11.237 10.925 1.00 95.19 376 TRP A N 1
ATOM 3024 C CA . TRP A 1 376 ? -35.050 10.902 9.750 1.00 95.19 376 TRP A CA 1
ATOM 3025 C C . TRP A 1 376 ? -36.369 10.192 10.102 1.00 95.19 376 TRP A C 1
ATOM 3027 O O . TRP A 1 376 ? -37.399 10.480 9.497 1.00 95.19 376 TRP A O 1
ATOM 3037 N N . LEU A 1 377 ? -36.368 9.287 11.089 1.00 93.25 377 LEU A N 1
ATOM 3038 C CA . LEU A 1 377 ? -37.596 8.643 11.579 1.00 93.25 377 LEU A CA 1
ATOM 3039 C C . LEU A 1 377 ? -38.543 9.630 12.281 1.00 93.25 377 LEU A C 1
ATOM 3041 O O . LEU A 1 377 ? -39.750 9.392 12.313 1.00 93.25 377 LEU A O 1
ATOM 3045 N N . ALA A 1 378 ? -38.003 10.702 12.868 1.00 89.81 378 ALA A N 1
ATOM 3046 C CA . ALA A 1 378 ? -38.771 11.695 13.612 1.00 89.81 378 ALA A CA 1
ATOM 3047 C C . ALA A 1 378 ? -39.482 12.734 12.721 1.00 89.81 378 ALA A C 1
ATOM 3049 O O . ALA A 1 378 ? -40.444 13.347 13.191 1.00 89.81 378 ALA A O 1
ATOM 3050 N N . GLY A 1 379 ? -39.059 12.885 11.457 1.00 75.75 379 GLY A N 1
ATOM 3051 C CA . GLY A 1 379 ? -39.635 13.814 10.475 1.00 75.75 379 GLY A CA 1
ATOM 3052 C C . GLY A 1 379 ? -38.747 15.012 10.189 1.00 75.75 379 GLY A C 1
ATOM 3053 O O . GLY A 1 379 ? -38.739 15.943 11.027 1.00 75.75 379 GLY A O 1
#

Solvent-accessible surface area (backbone atoms only — not comparable to full-atom values): 21484 Å² total; per-residue (Å²): 87,78,44,76,41,35,73,82,50,44,56,47,75,69,51,28,43,69,40,72,74,29,68,78,67,44,92,49,60,85,57,42,52,64,52,61,43,71,59,56,67,37,51,48,38,34,34,36,36,49,34,26,29,32,62,71,34,47,52,54,50,36,40,37,74,73,72,32,33,47,77,59,70,94,42,77,45,82,31,56,86,57,52,78,45,77,39,65,70,88,48,101,78,55,42,86,28,78,72,54,67,74,49,57,74,67,57,64,67,55,81,83,82,76,78,85,62,77,89,52,49,65,58,55,49,51,29,66,79,64,70,58,51,73,82,74,69,59,60,74,90,79,65,74,55,73,68,55,52,52,50,49,57,52,53,29,70,66,34,40,74,46,68,74,59,49,53,51,50,52,49,49,55,29,30,29,32,49,29,73,60,42,34,92,51,79,93,44,20,22,26,63,47,32,65,73,64,76,56,59,65,69,66,43,53,70,66,55,74,89,70,55,66,57,77,42,69,36,55,44,33,68,37,34,81,52,72,66,55,53,54,45,43,53,51,49,13,20,40,49,17,40,76,71,72,40,65,47,42,47,72,67,30,41,56,68,42,43,30,29,40,36,58,90,56,52,47,70,31,80,86,25,56,39,42,74,35,87,90,37,39,69,38,76,79,32,62,52,60,36,45,42,49,54,51,52,53,41,50,51,52,43,58,75,62,40,46,93,80,59,47,76,62,60,54,54,51,50,57,54,71,76,48,69,82,91,61,46,72,68,54,46,52,52,53,43,54,51,47,54,52,48,52,56,57,64,61,70,54,93,66,87,48,22,52,59,50,53,50,52,52,51,46,51,50,51,45,52,54,45,49,54,50,51,51,62,76,71,107

Radius of gyration: 26.05 Å; Cα contacts (8 Å, |Δi|>4): 439; chains: 1; bounding box: 71×49×75 Å

Secondary structure (DSSP, 8-state):
-EEE--TT--HHHHHEEE-HHHHTT-SSGGG--EEE-GGGG-SEEEEETGGGS-HHHHHHHHHHHHTSEEEETTEEEEPPP-EEEE-----TT--SSPPPHHHHTT-----PPPPPPGGGHHHHHHHHHTT--GGGG--GGG---HHHHHHHHHHHHHSB--HHHHHHHHHHHHHHHB-GGG-SSGGG-BHHHHHHT-S-HHHHHTT--SS-TTT-GGGGBSS---HHHHHHHHHHHHHHHHHTT-SB--HHHHHHHHHHHSTTTS-B-TTSGGGGSTTTGGGGT-HHHHHHHHHHHHHHHHHHTTTTT--HHHHHHHHHHT-STT--HHHHHHHHHHHHHHHHHHTT-S---HHHHHHHHHHHHHHHHHHHHHHHHH-

Mean predicted aligned error: 5.91 Å